Protein AF-A0A3L7RT38-F1 (afdb_monomer_lite)

Radius of gyration: 34.76 Å; chains: 1; bounding box: 78×67×134 Å

Structure (mmCIF, N/CA/C/O backbone):
data_AF-A0A3L7RT38-F1
#
_entry.id   AF-A0A3L7RT38-F1
#
loop_
_atom_site.group_PDB
_atom_site.id
_atom_site.type_symbol
_atom_site.label_atom_id
_atom_site.label_alt_id
_atom_site.label_comp_id
_atom_site.label_asym_id
_atom_site.label_entity_id
_atom_site.label_seq_id
_atom_site.pdbx_PDB_ins_code
_atom_site.Cartn_x
_atom_site.Cartn_y
_atom_site.Cartn_z
_atom_site.occupancy
_atom_site.B_iso_or_equiv
_atom_site.auth_seq_id
_atom_site.auth_comp_id
_atom_site.auth_asym_id
_atom_site.auth_atom_id
_atom_site.pdbx_PDB_model_num
ATOM 1 N N . MET A 1 1 ? 42.941 -42.736 -39.785 1.00 50.19 1 MET A N 1
ATOM 2 C CA . MET A 1 1 ? 42.988 -41.348 -40.299 1.00 50.19 1 MET A CA 1
ATOM 3 C C . MET A 1 1 ? 42.266 -40.453 -39.310 1.00 50.19 1 MET A C 1
ATOM 5 O O . MET A 1 1 ? 41.049 -40.394 -39.274 1.00 50.19 1 MET A O 1
ATOM 9 N N . THR A 1 2 ? 43.038 -39.907 -38.385 1.00 49.75 2 THR A N 1
ATOM 10 C CA . THR A 1 2 ? 42.626 -39.553 -37.023 1.00 49.75 2 THR A CA 1
ATOM 11 C C . THR A 1 2 ? 42.787 -38.055 -36.812 1.00 49.75 2 THR A C 1
ATOM 13 O O . THR A 1 2 ? 43.921 -37.602 -36.863 1.00 49.75 2 THR A O 1
ATOM 16 N N . MET A 1 3 ? 41.683 -37.319 -36.604 1.00 60.31 3 MET A N 1
ATOM 17 C CA . MET A 1 3 ? 41.513 -35.988 -35.961 1.00 60.31 3 MET A CA 1
ATOM 18 C C . MET A 1 3 ? 42.586 -34.869 -36.107 1.00 60.31 3 MET A C 1
ATOM 20 O O . MET A 1 3 ? 42.470 -33.829 -35.460 1.00 60.31 3 MET A O 1
ATOM 24 N N . ALA A 1 4 ? 43.609 -35.009 -36.950 1.00 70.12 4 ALA A N 1
ATOM 25 C CA . ALA A 1 4 ? 44.720 -34.065 -37.068 1.00 70.12 4 ALA A CA 1
ATOM 26 C C . ALA A 1 4 ? 44.260 -32.734 -37.670 1.00 70.12 4 ALA A C 1
ATOM 28 O O . ALA A 1 4 ? 44.678 -31.674 -37.215 1.00 70.12 4 ALA A O 1
ATOM 29 N N . TRP A 1 5 ? 43.318 -32.791 -38.615 1.00 73.50 5 TRP A N 1
ATOM 30 C CA . TRP A 1 5 ? 42.678 -31.602 -39.168 1.00 73.50 5 TRP A CA 1
ATOM 31 C C . TRP A 1 5 ? 41.844 -30.864 -38.110 1.00 73.50 5 TRP A C 1
ATOM 33 O O . TRP A 1 5 ? 41.886 -29.642 -38.061 1.00 73.50 5 TRP A O 1
ATOM 43 N N . LEU A 1 6 ? 41.172 -31.584 -37.200 1.00 59.62 6 LEU A N 1
ATOM 44 C CA . LEU A 1 6 ? 40.388 -30.983 -36.116 1.00 59.62 6 LEU A CA 1
ATOM 45 C C . LEU A 1 6 ? 41.299 -30.255 -35.112 1.00 59.62 6 LEU A C 1
ATOM 47 O O . LEU A 1 6 ? 40.995 -29.146 -34.687 1.00 59.62 6 LEU A O 1
ATOM 51 N N . ARG A 1 7 ? 42.460 -30.841 -34.780 1.00 68.75 7 ARG A N 1
ATOM 52 C CA . ARG A 1 7 ? 43.489 -30.191 -33.949 1.00 68.75 7 ARG A CA 1
ATOM 53 C C . ARG A 1 7 ? 44.109 -28.973 -34.625 1.00 68.75 7 ARG A C 1
ATOM 55 O O . ARG A 1 7 ? 44.376 -28.000 -33.929 1.00 68.75 7 ARG A O 1
ATOM 62 N N . TRP A 1 8 ? 44.323 -29.008 -35.939 1.00 73.69 8 TRP A N 1
ATOM 63 C CA . TRP A 1 8 ? 44.842 -27.869 -36.706 1.00 73.69 8 TRP A CA 1
ATOM 64 C C . TRP A 1 8 ? 43.813 -26.731 -36.815 1.00 73.69 8 TRP A C 1
ATOM 66 O O . TRP A 1 8 ? 44.155 -25.558 -36.731 1.00 73.69 8 TRP A O 1
ATOM 76 N N . LEU A 1 9 ? 42.527 -27.081 -36.897 1.00 59.34 9 LEU A N 1
ATOM 77 C CA . LEU A 1 9 ? 41.429 -26.116 -36.907 1.00 59.34 9 LEU A CA 1
ATOM 78 C C . LEU A 1 9 ? 41.182 -25.496 -35.517 1.00 59.34 9 LEU A C 1
ATOM 80 O O . LEU A 1 9 ? 40.817 -24.329 -35.425 1.00 59.34 9 LEU A O 1
ATOM 84 N N . LEU A 1 10 ? 41.423 -26.250 -34.434 1.00 58.97 10 LEU A N 1
ATOM 85 C CA . LEU A 1 10 ? 41.241 -25.805 -33.042 1.00 58.97 10 LEU A CA 1
ATOM 86 C C . LEU A 1 10 ? 42.490 -25.168 -32.404 1.00 58.97 10 LEU A C 1
ATOM 88 O O . LEU A 1 10 ? 42.374 -24.491 -31.384 1.00 58.97 10 LEU A O 1
ATOM 92 N N . THR A 1 11 ? 43.684 -25.341 -32.977 1.00 72.38 11 THR A N 1
ATOM 93 C CA . THR A 1 11 ? 44.939 -24.775 -32.439 1.00 72.38 11 THR A CA 1
ATOM 94 C C . THR A 1 11 ? 44.956 -23.250 -32.315 1.00 72.38 11 THR A C 1
ATOM 96 O O . THR A 1 11 ? 45.439 -22.783 -31.282 1.00 72.38 11 THR A O 1
ATOM 99 N N . PRO A 1 12 ? 44.392 -22.451 -33.244 1.00 64.62 12 PRO A N 1
ATOM 100 C CA . PRO A 1 12 ? 44.281 -21.005 -33.030 1.00 64.62 12 PRO A CA 1
ATOM 101 C C . PRO A 1 12 ? 43.309 -20.623 -31.896 1.00 64.62 12 PRO A C 1
ATOM 103 O O . PRO A 1 12 ? 43.391 -19.511 -31.380 1.00 64.62 12 PRO A O 1
ATOM 106 N N . PHE A 1 13 ? 42.431 -21.536 -31.456 1.00 53.94 13 PHE A N 1
ATOM 107 C CA . PHE A 1 13 ? 41.459 -21.306 -30.377 1.00 53.94 13 PHE A CA 1
ATOM 108 C C . PHE A 1 13 ? 41.935 -21.784 -28.991 1.00 53.94 13 PHE A C 1
ATOM 110 O O . PHE A 1 13 ? 41.366 -21.391 -27.977 1.00 53.94 13 PHE A O 1
ATOM 117 N N . LEU A 1 14 ? 42.996 -22.594 -28.900 1.00 60.25 14 LEU A N 1
ATOM 118 C CA . LEU A 1 14 ? 43.570 -23.033 -27.619 1.00 60.25 14 LEU A CA 1
ATOM 119 C C . LEU A 1 14 ? 44.174 -21.906 -26.745 1.00 60.25 14 LEU A C 1
ATOM 121 O O . LEU A 1 14 ? 43.947 -21.941 -25.534 1.00 60.25 14 LEU A O 1
ATOM 125 N N . PRO A 1 15 ? 44.874 -20.874 -27.270 1.00 59.53 15 PRO A N 1
ATOM 126 C CA . PRO A 1 15 ? 45.343 -19.755 -26.437 1.00 59.53 15 PRO A CA 1
ATOM 127 C C . PRO A 1 15 ? 44.199 -18.874 -25.903 1.00 59.53 15 PRO A C 1
ATOM 129 O O . PRO A 1 15 ? 44.379 -18.138 -24.938 1.00 59.53 15 PRO A O 1
ATOM 132 N N . LEU A 1 16 ? 43.006 -19.001 -26.484 1.00 52.41 16 LEU A N 1
ATOM 133 C CA . LEU A 1 16 ? 41.776 -18.300 -26.113 1.00 52.41 16 LEU A CA 1
ATOM 134 C C . LEU A 1 16 ? 41.158 -18.835 -24.804 1.00 52.41 16 LEU A C 1
ATOM 136 O O . LEU A 1 16 ? 40.399 -18.128 -24.150 1.00 52.41 16 LEU A O 1
ATOM 140 N N . ILE A 1 17 ? 41.521 -20.056 -24.388 1.00 56.50 17 ILE A N 1
ATOM 141 C CA . ILE A 1 17 ? 41.105 -20.661 -23.108 1.00 56.50 17 ILE A CA 1
ATOM 142 C C . ILE A 1 17 ? 41.957 -20.128 -21.940 1.00 56.50 17 ILE A C 1
ATOM 144 O O . ILE A 1 17 ? 41.489 -20.065 -20.806 1.00 56.50 17 ILE A O 1
ATOM 148 N N . ASN A 1 18 ? 43.170 -19.641 -22.223 1.00 49.44 18 ASN A N 1
ATOM 149 C CA . ASN A 1 18 ? 44.057 -18.992 -21.256 1.00 49.44 18 ASN A CA 1
ATOM 150 C C . ASN A 1 18 ? 43.969 -17.465 -21.381 1.00 49.44 18 ASN A C 1
ATOM 152 O O . ASN A 1 18 ? 44.965 -16.784 -21.632 1.00 49.44 18 ASN A O 1
ATOM 156 N N . LEU A 1 19 ? 42.761 -16.917 -21.232 1.00 55.81 19 LEU A N 1
ATOM 157 C CA . LEU A 1 19 ? 42.567 -15.468 -21.219 1.00 55.81 19 LEU A CA 1
ATOM 158 C C . LEU A 1 19 ? 43.392 -14.830 -20.081 1.00 55.81 19 LEU A C 1
ATOM 160 O O . LEU A 1 19 ? 43.370 -15.327 -18.950 1.00 55.81 19 LEU A O 1
ATOM 164 N N . PRO A 1 20 ? 44.126 -13.732 -20.351 1.00 61.25 20 PRO A N 1
ATOM 165 C CA . PRO A 1 20 ? 44.944 -13.058 -19.351 1.00 61.25 20 PRO A CA 1
ATOM 166 C C . PRO A 1 20 ? 44.089 -12.647 -18.145 1.00 61.25 20 PRO A C 1
ATOM 168 O O . PRO A 1 20 ? 42.925 -12.272 -18.293 1.00 61.25 20 PRO A O 1
ATOM 171 N N . ARG A 1 21 ? 44.670 -12.696 -16.936 1.00 60.81 21 ARG A N 1
ATOM 172 C CA . ARG A 1 21 ? 43.991 -12.400 -15.651 1.00 60.81 21 ARG A CA 1
ATOM 173 C C . ARG A 1 21 ? 43.231 -11.063 -15.637 1.00 60.81 21 ARG A C 1
ATOM 175 O O . ARG A 1 21 ? 42.306 -10.900 -14.851 1.00 60.81 21 ARG A O 1
ATOM 182 N N . THR A 1 22 ? 43.564 -10.140 -16.534 1.00 58.75 22 THR A N 1
ATOM 183 C CA . THR A 1 22 ? 42.854 -8.877 -16.770 1.00 58.75 22 THR A CA 1
ATOM 184 C C . THR A 1 22 ? 41.398 -9.047 -17.225 1.00 58.75 22 THR A C 1
ATOM 186 O O . THR A 1 22 ? 40.576 -8.188 -16.925 1.00 58.75 22 THR A O 1
ATOM 189 N N . VAL A 1 23 ? 41.027 -10.157 -17.874 1.00 56.91 23 VAL A N 1
ATOM 190 C CA . VAL A 1 23 ? 39.638 -10.429 -18.314 1.00 56.91 23 VAL A CA 1
ATOM 191 C C . VAL A 1 23 ? 38.791 -11.043 -17.185 1.00 56.91 23 VAL A C 1
ATOM 193 O O . VAL A 1 23 ? 37.561 -11.028 -17.233 1.00 56.91 23 VAL A O 1
ATOM 196 N N . VAL A 1 24 ? 39.416 -11.537 -16.110 1.00 63.59 24 VAL A N 1
ATOM 197 C CA . VAL A 1 24 ? 38.702 -12.169 -14.985 1.00 63.59 24 VAL A CA 1
ATOM 198 C C . VAL A 1 24 ? 37.825 -11.160 -14.230 1.00 63.59 24 VAL A C 1
ATOM 200 O O . VAL A 1 24 ? 36.763 -11.545 -13.742 1.00 63.59 24 VAL A O 1
ATOM 203 N N . GLY A 1 25 ? 38.206 -9.877 -14.225 1.00 66.56 25 GLY A N 1
ATOM 204 C CA . GLY A 1 25 ? 37.444 -8.783 -13.610 1.00 66.56 25 GLY A CA 1
ATOM 205 C C . GLY A 1 25 ? 36.324 -8.183 -14.472 1.00 66.56 25 GLY A C 1
ATOM 206 O O . GLY A 1 25 ? 35.624 -7.291 -14.000 1.00 66.56 25 GLY A O 1
ATOM 207 N N . LEU A 1 26 ? 36.136 -8.630 -15.720 1.00 77.00 26 LEU A N 1
ATOM 208 C CA . LEU A 1 26 ? 35.038 -8.141 -16.562 1.00 77.00 26 LEU A CA 1
ATOM 209 C C . LEU A 1 26 ? 33.694 -8.737 -16.121 1.00 77.00 26 LEU A C 1
ATOM 211 O O . LEU A 1 26 ? 33.614 -9.905 -15.727 1.00 77.00 26 LEU A O 1
ATOM 215 N N . SER A 1 27 ? 32.624 -7.946 -16.244 1.00 77.62 27 SER A N 1
ATOM 216 C CA . SER A 1 27 ? 31.251 -8.427 -16.054 1.00 77.62 27 SER A CA 1
ATOM 217 C C . SER A 1 27 ? 30.937 -9.573 -17.024 1.00 77.62 27 SER A C 1
ATOM 219 O O . SER A 1 27 ? 31.547 -9.686 -18.090 1.00 77.62 27 SER A O 1
ATOM 221 N N . THR A 1 28 ? 29.969 -10.430 -16.692 1.00 79.88 28 THR A N 1
ATOM 222 C CA . THR A 1 28 ? 29.567 -11.557 -17.555 1.00 79.88 28 THR A CA 1
ATOM 223 C C . THR A 1 28 ? 29.163 -11.082 -18.959 1.00 79.88 28 THR A C 1
ATOM 225 O O . THR A 1 28 ? 29.579 -11.680 -19.948 1.00 79.88 28 THR A O 1
ATOM 228 N N . ALA A 1 29 ? 28.464 -9.944 -19.063 1.00 80.69 29 ALA A N 1
ATOM 229 C CA . ALA A 1 29 ? 28.150 -9.304 -20.343 1.00 80.69 29 ALA A CA 1
ATOM 230 C C . ALA A 1 29 ? 29.412 -8.816 -21.080 1.00 80.69 29 ALA A C 1
ATOM 232 O O . ALA A 1 29 ? 29.537 -9.003 -22.290 1.00 80.69 29 ALA A O 1
ATOM 233 N N . GLY A 1 30 ? 30.385 -8.257 -20.351 1.00 82.88 30 GLY A N 1
ATOM 234 C CA . GLY A 1 30 ? 31.682 -7.857 -20.901 1.00 82.88 30 GLY A CA 1
ATOM 235 C C . GLY A 1 30 ? 32.471 -9.034 -21.478 1.00 82.88 30 GLY A C 1
ATOM 236 O O . GLY A 1 30 ? 33.064 -8.907 -22.547 1.00 82.88 30 GLY A O 1
ATOM 237 N N . LYS A 1 31 ? 32.421 -10.204 -20.829 1.00 83.88 31 LYS A N 1
ATOM 238 C CA . LYS A 1 31 ? 33.053 -11.437 -21.330 1.00 83.88 31 LYS A CA 1
ATOM 239 C C . LYS A 1 31 ? 32.421 -11.906 -22.643 1.00 83.88 31 LYS A C 1
ATOM 241 O O . LYS A 1 31 ? 33.151 -12.232 -23.575 1.00 83.88 31 LYS A O 1
ATOM 246 N N . ILE A 1 32 ? 31.088 -11.889 -22.741 1.00 83.19 32 ILE A N 1
ATOM 247 C CA . ILE A 1 32 ? 30.369 -12.252 -23.976 1.00 83.19 32 ILE A CA 1
ATOM 248 C C . ILE A 1 32 ? 30.721 -11.282 -25.108 1.00 83.19 32 ILE A C 1
ATOM 250 O O . ILE A 1 32 ? 31.062 -11.717 -26.207 1.00 83.19 32 ILE A O 1
ATOM 254 N N . ALA A 1 33 ? 30.703 -9.977 -24.837 1.00 85.94 33 ALA A N 1
ATOM 255 C CA . ALA A 1 33 ? 31.048 -8.961 -25.826 1.00 85.94 33 ALA A CA 1
ATOM 256 C C . ALA A 1 33 ? 32.497 -9.086 -26.319 1.00 85.94 33 ALA A C 1
ATOM 258 O O . ALA A 1 33 ? 32.743 -9.023 -27.521 1.00 85.94 33 ALA A O 1
ATOM 259 N N . ALA A 1 34 ? 33.450 -9.322 -25.411 1.00 84.44 34 ALA A N 1
ATOM 260 C CA . ALA A 1 34 ? 34.852 -9.541 -25.761 1.00 84.44 34 ALA A CA 1
ATOM 261 C C . ALA A 1 34 ? 35.043 -10.801 -26.621 1.00 84.44 34 ALA A C 1
ATOM 263 O O . ALA A 1 34 ? 35.814 -10.776 -27.579 1.00 84.44 34 ALA A O 1
ATOM 264 N N . LEU A 1 35 ? 34.311 -11.880 -26.324 1.00 84.69 35 LEU A N 1
ATOM 265 C CA . LEU A 1 35 ? 34.344 -13.110 -27.117 1.00 84.69 35 LEU A CA 1
ATOM 266 C C . LEU A 1 35 ? 33.796 -12.867 -28.529 1.00 84.69 35 LEU A C 1
ATOM 268 O O . LEU A 1 35 ? 34.421 -13.283 -29.503 1.00 84.69 35 LEU A O 1
ATOM 272 N N . VAL A 1 36 ? 32.689 -12.126 -28.659 1.00 85.19 36 VAL A N 1
ATOM 273 C CA . VAL A 1 36 ? 32.141 -11.740 -29.970 1.00 85.19 36 VAL A CA 1
ATOM 274 C C . VAL A 1 36 ? 33.097 -10.830 -30.741 1.00 85.19 36 VAL A C 1
ATOM 276 O O . VAL A 1 36 ? 33.321 -11.072 -31.926 1.00 85.19 36 VAL A O 1
ATOM 279 N N . ALA A 1 37 ? 33.712 -9.837 -30.093 1.00 84.56 37 ALA A N 1
ATOM 280 C CA . ALA A 1 37 ? 34.708 -8.969 -30.725 1.00 84.56 37 ALA A CA 1
ATOM 281 C C . ALA A 1 37 ? 35.904 -9.769 -31.255 1.00 84.56 37 ALA A C 1
ATOM 283 O O . ALA A 1 37 ? 36.341 -9.582 -32.390 1.00 84.56 37 ALA A O 1
ATOM 284 N N . LEU A 1 38 ? 36.411 -10.700 -30.446 1.00 84.25 38 LEU A N 1
ATOM 285 C CA . LEU A 1 38 ? 37.535 -11.552 -30.812 1.00 84.25 38 LEU A CA 1
ATOM 286 C C . LEU A 1 38 ? 37.175 -12.508 -31.954 1.00 84.25 38 LEU A C 1
ATOM 288 O O . LEU A 1 38 ? 37.961 -12.676 -32.884 1.00 84.25 38 LEU A O 1
ATOM 292 N N . PHE A 1 39 ? 35.970 -13.078 -31.933 1.00 81.00 39 PHE A N 1
ATOM 293 C CA . PHE A 1 39 ? 35.454 -13.898 -33.026 1.00 81.00 39 PHE A CA 1
ATOM 294 C C . PHE A 1 39 ? 35.334 -13.102 -34.334 1.00 81.00 39 PHE A C 1
ATOM 296 O O . PHE A 1 39 ? 35.754 -13.578 -35.391 1.00 81.00 39 PHE A O 1
ATOM 303 N N . GLN A 1 40 ? 34.820 -11.870 -34.276 1.00 85.31 40 GLN A N 1
ATOM 304 C CA . GLN A 1 40 ? 34.736 -10.985 -35.438 1.00 85.31 40 GLN A CA 1
ATOM 305 C C . GLN A 1 40 ? 36.121 -10.633 -35.988 1.00 85.31 40 GLN A C 1
ATOM 307 O O . GLN A 1 40 ? 36.342 -10.754 -37.192 1.00 85.31 40 GLN A O 1
ATOM 312 N N . LEU A 1 41 ? 37.072 -10.270 -35.122 1.00 84.81 41 LEU A N 1
ATOM 313 C CA . LEU A 1 41 ? 38.461 -10.003 -35.508 1.00 84.81 41 LEU A CA 1
ATOM 314 C C . LEU A 1 41 ? 39.114 -11.213 -36.179 1.00 84.81 41 LEU A C 1
ATOM 316 O O . LEU A 1 41 ? 39.735 -11.067 -37.230 1.00 84.81 41 LEU A O 1
ATOM 320 N N . LEU A 1 42 ? 38.941 -12.407 -35.608 1.00 80.31 42 LEU A N 1
ATOM 321 C CA . LEU A 1 42 ? 39.500 -13.642 -36.155 1.00 80.31 42 LEU A CA 1
ATOM 322 C C . LEU A 1 42 ? 38.874 -13.992 -37.511 1.00 80.31 42 LEU A C 1
ATOM 324 O O . LEU A 1 42 ? 39.586 -14.398 -38.425 1.00 80.31 42 LEU A O 1
ATOM 328 N N . THR A 1 43 ? 37.571 -13.759 -37.674 1.00 80.62 43 THR A N 1
ATOM 329 C CA . THR A 1 43 ? 36.867 -13.949 -38.952 1.00 80.62 43 THR A CA 1
ATOM 330 C C . THR A 1 43 ? 37.391 -12.995 -40.026 1.00 80.62 43 THR A C 1
ATOM 332 O O . THR A 1 43 ? 37.663 -13.418 -41.149 1.00 80.62 43 THR A O 1
ATOM 335 N N . VAL A 1 44 ? 37.591 -11.717 -39.684 1.00 86.12 44 VAL A N 1
ATOM 336 C CA . VAL A 1 44 ? 38.164 -10.718 -40.599 1.00 86.12 44 VAL A CA 1
ATOM 337 C C . VAL A 1 44 ? 39.609 -11.070 -40.960 1.00 86.12 44 VAL A C 1
ATOM 339 O O . VAL A 1 44 ? 39.966 -11.043 -42.136 1.00 86.12 44 VAL A O 1
ATOM 342 N N . ALA A 1 45 ? 40.432 -11.458 -39.983 1.00 82.25 45 ALA A N 1
ATOM 343 C CA . ALA A 1 45 ? 41.817 -11.862 -40.214 1.00 82.25 45 ALA A CA 1
ATOM 344 C C . ALA A 1 45 ? 41.916 -13.112 -41.102 1.00 82.25 45 ALA A C 1
ATOM 346 O O . ALA A 1 45 ? 42.732 -13.144 -42.022 1.00 82.25 45 ALA A O 1
ATOM 347 N N . LEU A 1 46 ? 41.058 -14.113 -40.876 1.00 82.50 46 LEU A N 1
ATOM 348 C CA . LEU A 1 46 ? 40.988 -15.315 -41.705 1.00 82.50 46 LEU A CA 1
ATOM 349 C C . LEU A 1 46 ? 40.569 -14.975 -43.139 1.00 82.50 46 LEU A C 1
ATOM 351 O O . LEU A 1 46 ? 41.202 -15.446 -44.081 1.00 82.50 46 LEU A O 1
ATOM 355 N N . ALA A 1 47 ? 39.553 -14.124 -43.313 1.00 82.25 47 ALA A N 1
ATOM 356 C CA . ALA A 1 47 ? 39.118 -13.672 -44.632 1.00 82.25 47 ALA A CA 1
ATOM 357 C C . ALA A 1 47 ? 40.250 -12.954 -45.387 1.00 82.25 47 ALA A C 1
ATOM 359 O O . ALA A 1 47 ? 40.487 -13.243 -46.558 1.00 82.25 47 ALA A O 1
ATOM 360 N N . ILE A 1 48 ? 40.999 -12.078 -44.708 1.00 83.44 48 ILE A N 1
ATOM 361 C CA . ILE A 1 48 ? 42.184 -11.423 -45.279 1.00 83.44 48 ILE A CA 1
ATOM 362 C C . ILE A 1 48 ? 43.261 -12.461 -45.629 1.00 83.44 48 ILE A C 1
ATOM 364 O O . ILE A 1 48 ? 43.810 -12.416 -46.726 1.00 83.44 48 ILE A O 1
ATOM 368 N N . GLY A 1 49 ? 43.539 -13.422 -44.743 1.00 81.88 49 GLY A N 1
ATOM 369 C CA . GLY A 1 49 ? 44.532 -14.476 -44.971 1.00 81.88 49 GLY A CA 1
ATOM 370 C C . GLY A 1 49 ? 44.217 -15.344 -46.191 1.00 81.88 49 GLY A C 1
ATOM 371 O O . GLY A 1 49 ? 45.098 -15.581 -47.015 1.00 81.88 49 GLY A O 1
ATOM 372 N N . VAL A 1 50 ? 42.955 -15.753 -46.357 1.00 81.19 50 VAL A N 1
ATOM 373 C CA . VAL A 1 50 ? 42.491 -16.504 -47.536 1.00 81.19 50 VAL A CA 1
ATOM 374 C C . VAL A 1 50 ? 42.680 -15.688 -48.815 1.00 81.19 50 VAL A C 1
ATOM 376 O O . VAL A 1 50 ? 43.187 -16.218 -49.801 1.00 81.19 50 VAL A O 1
ATOM 379 N N . LEU A 1 51 ? 42.341 -14.394 -48.798 1.00 80.88 51 LEU A N 1
ATOM 380 C CA . LEU A 1 51 ? 42.525 -13.511 -49.956 1.00 80.88 51 LEU A CA 1
ATOM 381 C C . LEU A 1 51 ? 44.004 -13.324 -50.327 1.00 80.88 51 LEU A C 1
ATOM 383 O O . LEU A 1 51 ? 44.340 -13.283 -51.510 1.00 80.88 51 LEU A O 1
ATOM 387 N N . VAL A 1 52 ? 44.889 -13.231 -49.330 1.00 83.56 52 VAL A N 1
ATOM 388 C CA . VAL A 1 52 ? 46.338 -13.101 -49.544 1.00 83.56 52 VAL A CA 1
ATOM 389 C C . VAL A 1 52 ? 46.930 -14.392 -50.111 1.00 83.56 52 VAL A C 1
ATOM 391 O O . VAL A 1 52 ? 47.677 -14.334 -51.085 1.00 83.56 52 VAL A O 1
ATOM 394 N N . ILE A 1 53 ? 46.576 -15.554 -49.550 1.00 89.56 53 ILE A N 1
ATOM 395 C CA . ILE A 1 53 ? 47.077 -16.862 -50.010 1.00 89.56 53 ILE A CA 1
ATOM 396 C C . ILE A 1 53 ? 46.546 -17.194 -51.410 1.00 89.56 53 ILE A C 1
ATOM 398 O O . ILE A 1 53 ? 47.292 -17.714 -52.236 1.00 89.56 53 ILE A O 1
ATOM 402 N N . GLY A 1 54 ? 45.289 -16.851 -51.703 1.00 87.12 54 GLY A N 1
ATOM 403 C CA . GLY A 1 54 ? 44.687 -17.024 -53.028 1.00 87.12 54 GLY A CA 1
ATOM 404 C C . GLY A 1 54 ? 45.249 -16.092 -54.109 1.00 87.12 54 GLY A C 1
ATOM 405 O O . GLY A 1 54 ? 44.905 -16.252 -55.273 1.00 87.12 54 GLY A O 1
ATOM 406 N N . ASN A 1 55 ? 46.112 -15.130 -53.751 1.00 91.31 55 ASN A N 1
ATOM 407 C CA . ASN A 1 55 ? 46.686 -14.120 -54.651 1.00 91.31 55 ASN A CA 1
ATOM 408 C C . ASN A 1 55 ? 45.628 -13.332 -55.460 1.00 91.31 55 ASN A C 1
ATOM 410 O O . ASN A 1 55 ? 45.892 -12.845 -56.560 1.00 91.31 55 ASN A O 1
ATOM 414 N N . GLU A 1 56 ? 44.438 -13.143 -54.886 1.00 86.38 56 GLU A N 1
ATOM 415 C CA . GLU A 1 56 ? 43.305 -12.440 -55.498 1.00 86.38 56 GLU A CA 1
ATOM 416 C C . GLU A 1 56 ? 43.470 -10.914 -55.385 1.00 86.38 56 GLU A C 1
ATOM 418 O O . GLU A 1 56 ? 42.688 -10.204 -54.742 1.00 86.38 56 GLU A O 1
ATOM 423 N N . ARG A 1 57 ? 44.538 -10.379 -55.993 1.00 85.12 57 ARG A N 1
ATOM 424 C CA . ARG A 1 57 ? 44.928 -8.959 -55.879 1.00 85.12 57 ARG A CA 1
ATOM 425 C C . ARG A 1 57 ? 43.808 -8.000 -56.286 1.00 85.12 57 ARG A C 1
ATOM 427 O O . ARG A 1 57 ? 43.652 -6.952 -55.662 1.00 85.12 57 ARG A O 1
ATOM 434 N N . HIS A 1 58 ? 42.993 -8.379 -57.271 1.00 84.38 58 HIS A N 1
ATOM 435 C CA . HIS A 1 58 ? 41.855 -7.581 -57.731 1.00 84.38 58 HIS A CA 1
ATOM 436 C C . HIS A 1 58 ? 40.776 -7.415 -56.650 1.00 84.38 58 HIS A C 1
ATOM 438 O O . HIS A 1 58 ? 40.217 -6.328 -56.492 1.00 84.38 58 HIS A O 1
ATOM 444 N N . VAL A 1 59 ? 40.526 -8.452 -55.844 1.00 82.12 59 VAL A N 1
ATOM 445 C CA . VAL A 1 59 ? 39.555 -8.395 -54.742 1.00 82.12 59 VAL A CA 1
ATOM 446 C C . VAL A 1 59 ? 40.082 -7.511 -53.614 1.00 82.12 59 VAL A C 1
ATOM 448 O O . VAL A 1 59 ? 39.345 -6.669 -53.100 1.00 82.12 59 VAL A O 1
ATOM 451 N N . ILE A 1 60 ? 41.365 -7.639 -53.266 1.00 82.44 60 ILE A N 1
ATOM 452 C CA . ILE A 1 60 ? 42.003 -6.820 -52.223 1.00 82.44 60 ILE A CA 1
ATOM 453 C C . ILE A 1 60 ? 41.919 -5.331 -52.585 1.00 82.44 60 ILE A C 1
ATOM 455 O O . ILE A 1 60 ? 41.497 -4.513 -51.764 1.00 82.44 60 ILE A O 1
ATOM 459 N N . GLN A 1 61 ? 42.234 -4.987 -53.835 1.00 87.00 61 GLN A N 1
ATOM 460 C CA . GLN A 1 61 ? 42.192 -3.609 -54.324 1.00 87.00 61 GLN A CA 1
ATOM 461 C C . GLN A 1 61 ? 40.762 -3.042 -54.315 1.00 87.00 61 GLN A C 1
ATOM 463 O O . GLN A 1 61 ? 40.550 -1.895 -53.925 1.00 87.00 61 GLN A O 1
ATOM 468 N N . ALA A 1 62 ? 39.757 -3.867 -54.632 1.00 85.44 62 ALA A N 1
ATOM 469 C CA . ALA A 1 62 ? 38.349 -3.479 -54.568 1.00 85.44 62 ALA A CA 1
ATOM 470 C C . ALA A 1 62 ? 37.832 -3.248 -53.132 1.00 85.44 62 ALA A C 1
ATOM 472 O O . ALA A 1 62 ? 36.857 -2.510 -52.939 1.00 85.44 62 ALA A O 1
ATOM 473 N N . TRP A 1 63 ? 38.433 -3.883 -52.119 1.00 83.00 63 TRP A N 1
ATOM 474 C CA . TRP A 1 63 ? 38.061 -3.724 -50.705 1.00 83.00 63 TRP A CA 1
ATOM 475 C C . TRP A 1 63 ? 38.764 -2.557 -50.004 1.00 83.00 63 TRP A C 1
ATOM 477 O O . TRP A 1 63 ? 38.252 -2.069 -49.000 1.00 83.00 63 TRP A O 1
ATOM 487 N N . TRP A 1 64 ? 39.864 -2.051 -50.563 1.00 87.12 64 TRP A N 1
ATOM 488 C CA . TRP A 1 64 ? 40.649 -0.938 -50.013 1.00 87.12 64 TRP A CA 1
ATOM 489 C C . TRP A 1 64 ? 40.039 0.456 -50.204 1.00 87.12 64 TRP A C 1
ATOM 491 O O . TRP A 1 64 ? 40.652 1.463 -49.849 1.00 87.12 64 TRP A O 1
ATOM 501 N N . HIS A 1 65 ? 38.813 0.553 -50.717 1.00 89.94 65 HIS A N 1
ATOM 502 C CA . HIS A 1 65 ? 38.115 1.830 -50.716 1.00 89.94 65 HIS A CA 1
ATOM 503 C C . HIS A 1 65 ? 37.854 2.314 -49.277 1.00 89.94 65 HIS A C 1
ATOM 505 O O . HIS A 1 65 ? 37.351 1.543 -48.452 1.00 89.94 65 HIS A O 1
ATOM 511 N N . PRO A 1 66 ? 38.095 3.606 -48.981 1.00 82.25 66 PRO A N 1
ATOM 512 C CA . PRO A 1 66 ? 38.023 4.144 -47.622 1.00 82.25 66 PRO A CA 1
ATOM 513 C C . PRO A 1 66 ? 36.645 3.944 -46.980 1.00 82.25 66 PRO A C 1
ATOM 515 O O . PRO A 1 66 ? 36.556 3.671 -45.787 1.00 82.25 66 PRO A O 1
ATOM 518 N N . TYR A 1 67 ? 35.567 3.979 -47.771 1.00 85.56 67 TYR A N 1
ATOM 519 C CA . TYR A 1 67 ? 34.213 3.750 -47.263 1.00 85.56 67 TYR A CA 1
ATOM 520 C C . TYR A 1 67 ? 33.966 2.299 -46.810 1.00 85.56 67 TYR A C 1
ATOM 522 O O . TYR A 1 67 ? 33.231 2.083 -45.851 1.00 85.56 67 TYR A O 1
ATOM 530 N N . LYS A 1 68 ? 34.576 1.293 -47.458 1.00 85.25 68 LYS A N 1
ATOM 531 C CA . LYS A 1 68 ? 34.429 -0.121 -47.064 1.00 85.25 68 LYS A CA 1
ATOM 532 C C . LYS A 1 68 ? 35.231 -0.425 -45.809 1.00 85.25 68 LYS A C 1
ATOM 534 O O . LYS A 1 68 ? 34.738 -1.133 -44.937 1.00 85.25 68 LYS A O 1
ATOM 539 N N . LEU A 1 69 ? 36.431 0.145 -45.706 1.00 86.12 69 LEU A N 1
ATOM 540 C CA . LEU A 1 69 ? 37.247 0.075 -44.494 1.00 86.12 69 LEU A CA 1
ATOM 541 C C . LEU A 1 69 ? 36.528 0.737 -43.314 1.00 86.12 69 LEU A C 1
ATOM 543 O O . LEU A 1 69 ? 36.459 0.147 -42.238 1.00 86.12 69 LEU A O 1
ATOM 547 N N . ALA A 1 70 ? 35.913 1.904 -43.534 1.00 83.44 70 ALA A N 1
ATOM 548 C CA . ALA A 1 70 ? 35.092 2.568 -42.526 1.00 83.44 70 ALA A CA 1
ATOM 549 C C . ALA A 1 70 ? 33.879 1.717 -42.113 1.00 83.44 70 ALA A C 1
ATOM 551 O O . ALA A 1 70 ? 33.626 1.562 -40.922 1.00 83.44 70 ALA A O 1
ATOM 552 N N . LEU A 1 71 ? 33.163 1.113 -43.071 1.00 85.31 71 LEU A N 1
ATOM 553 C CA . LEU A 1 71 ? 32.024 0.231 -42.791 1.00 85.31 71 LEU A CA 1
ATOM 554 C C . LEU A 1 71 ? 32.439 -1.021 -42.003 1.00 85.31 71 LEU A C 1
ATOM 556 O O . LEU A 1 71 ? 31.759 -1.405 -41.054 1.00 85.31 71 LEU A O 1
ATOM 560 N N . LEU A 1 72 ? 33.557 -1.646 -42.376 1.00 87.06 72 LEU A N 1
ATOM 561 C CA . LEU A 1 72 ? 34.095 -2.814 -41.684 1.00 87.06 72 LEU A CA 1
ATOM 562 C C . LEU A 1 72 ? 34.512 -2.461 -40.251 1.00 87.06 72 LEU A C 1
ATOM 564 O O . LEU A 1 72 ? 34.158 -3.182 -39.321 1.00 87.06 72 LEU A O 1
ATOM 568 N N . GLY A 1 73 ? 35.205 -1.333 -40.068 1.00 85.44 73 GLY A N 1
ATOM 569 C CA . GLY A 1 73 ? 35.562 -0.818 -38.747 1.00 85.44 73 GLY A CA 1
ATOM 570 C C . GLY A 1 73 ? 34.329 -0.515 -37.896 1.00 85.44 73 GLY A C 1
ATOM 571 O O . GLY A 1 73 ? 34.267 -0.921 -36.738 1.00 85.44 73 GLY A O 1
ATOM 572 N N . ALA A 1 74 ? 33.306 0.113 -38.485 1.00 85.94 74 ALA A N 1
ATOM 573 C CA . ALA A 1 74 ? 32.042 0.378 -37.809 1.00 85.94 74 ALA A CA 1
ATOM 574 C C . ALA A 1 74 ? 31.348 -0.920 -37.374 1.00 85.94 74 ALA A C 1
ATOM 576 O O . ALA A 1 74 ? 30.925 -1.013 -36.229 1.00 85.94 74 ALA A O 1
ATOM 577 N N . LEU A 1 75 ? 31.274 -1.942 -38.234 1.00 87.19 75 LEU A N 1
ATOM 578 C CA . LEU A 1 75 ? 30.668 -3.235 -37.895 1.00 87.19 75 LEU A CA 1
ATOM 579 C C . LEU A 1 75 ? 31.420 -3.946 -36.760 1.00 87.19 75 LEU A C 1
ATOM 581 O O . LEU A 1 75 ? 30.794 -4.503 -35.857 1.00 87.19 75 LEU A O 1
ATOM 585 N N . LEU A 1 76 ? 32.753 -3.896 -36.795 1.00 86.56 76 LEU A N 1
ATOM 586 C CA . LEU A 1 76 ? 33.626 -4.538 -35.814 1.00 86.56 76 LEU A CA 1
ATOM 587 C C . LEU A 1 76 ? 33.564 -3.863 -34.432 1.00 86.56 76 LEU A C 1
ATOM 589 O O . LEU A 1 76 ? 33.815 -4.507 -33.419 1.00 86.56 76 LEU A O 1
ATOM 593 N N . ILE A 1 77 ? 33.201 -2.578 -34.380 1.00 86.06 77 ILE A N 1
ATOM 594 C CA . ILE A 1 77 ? 32.993 -1.834 -33.129 1.00 86.06 77 ILE A CA 1
ATOM 595 C C . ILE A 1 77 ? 31.534 -1.937 -32.662 1.00 86.06 77 ILE A C 1
ATOM 597 O O . ILE A 1 77 ? 31.272 -2.217 -31.493 1.00 86.06 77 ILE A O 1
ATOM 601 N N . LEU A 1 78 ? 30.568 -1.729 -33.559 1.00 85.75 78 LEU A N 1
ATOM 602 C CA . LEU A 1 78 ? 29.143 -1.696 -33.220 1.00 85.75 78 LEU A CA 1
ATOM 603 C C . LEU A 1 78 ? 28.603 -3.071 -32.838 1.00 85.75 78 LEU A C 1
ATOM 605 O O . LEU A 1 78 ? 27.776 -3.153 -31.936 1.00 85.75 78 LEU A O 1
ATOM 609 N N . GLY A 1 79 ? 29.066 -4.147 -33.480 1.00 88.19 79 GLY A N 1
ATOM 610 C CA . GLY A 1 79 ? 28.613 -5.506 -33.182 1.00 88.19 79 GLY A CA 1
ATOM 611 C C . GLY A 1 79 ? 28.825 -5.891 -31.712 1.00 88.19 79 GLY A C 1
ATOM 612 O O . GLY A 1 79 ? 27.851 -6.211 -31.030 1.00 88.19 79 GLY A O 1
ATOM 613 N N . PRO A 1 80 ? 30.054 -5.806 -31.175 1.00 85.69 80 PRO A N 1
ATOM 614 C CA . PRO A 1 80 ? 30.331 -6.133 -29.782 1.00 85.69 80 PRO A CA 1
ATOM 615 C C . PRO A 1 80 ? 29.679 -5.165 -28.802 1.00 85.69 80 PRO A C 1
ATOM 617 O O . PRO A 1 80 ? 29.250 -5.599 -27.740 1.00 85.69 80 PRO A O 1
ATOM 620 N N . VAL A 1 81 ? 29.550 -3.879 -29.150 1.00 82.50 81 VAL A N 1
ATOM 621 C CA . VAL A 1 81 ? 28.813 -2.903 -28.329 1.00 82.50 81 VAL A CA 1
ATOM 622 C C . VAL A 1 81 ? 27.330 -3.267 -28.256 1.00 82.50 81 VAL A C 1
ATOM 624 O O . VAL A 1 81 ? 26.749 -3.245 -27.174 1.00 82.50 81 VAL A O 1
ATOM 627 N N . PHE A 1 82 ? 26.714 -3.653 -29.373 1.00 88.31 82 PHE A N 1
ATOM 628 C CA . PHE A 1 82 ? 25.318 -4.076 -29.401 1.00 88.31 82 PHE A CA 1
ATOM 629 C C . PHE A 1 82 ? 25.116 -5.383 -28.637 1.00 88.31 82 PHE A C 1
ATOM 631 O O . PHE A 1 82 ? 24.202 -5.475 -27.825 1.00 88.31 82 PHE A O 1
ATOM 638 N N . VAL A 1 83 ? 26.000 -6.369 -28.824 1.00 87.25 83 VAL A N 1
ATOM 639 C CA . VAL A 1 83 ? 25.967 -7.615 -28.047 1.00 87.25 83 VAL A CA 1
ATOM 640 C C . VAL A 1 83 ? 26.210 -7.344 -26.570 1.00 87.25 83 VAL A C 1
ATOM 642 O O . VAL A 1 83 ? 25.535 -7.945 -25.749 1.00 87.25 83 VAL A O 1
ATOM 645 N N . TYR A 1 84 ? 27.115 -6.433 -26.212 1.00 85.75 84 TYR A N 1
ATOM 646 C CA . TYR A 1 84 ? 27.307 -6.017 -24.827 1.00 85.75 84 TYR A CA 1
ATOM 647 C C . TYR A 1 84 ? 26.017 -5.447 -24.252 1.00 85.75 84 TYR A C 1
ATOM 649 O O . TYR A 1 84 ? 25.609 -5.882 -23.188 1.00 85.75 84 TYR A O 1
ATOM 657 N N . GLN A 1 85 ? 25.358 -4.520 -24.951 1.00 83.62 85 GLN A N 1
ATOM 658 C CA . GLN A 1 85 ? 24.109 -3.918 -24.484 1.00 83.62 85 GLN A CA 1
ATOM 659 C C . GLN A 1 85 ? 22.976 -4.944 -24.410 1.00 83.62 85 GLN A C 1
ATOM 661 O O . GLN A 1 85 ? 22.270 -4.995 -23.413 1.00 83.62 85 GLN A O 1
ATOM 666 N N . ALA A 1 86 ? 22.833 -5.807 -25.415 1.00 82.50 86 ALA A N 1
ATOM 667 C CA . ALA A 1 86 ? 21.832 -6.866 -25.425 1.00 82.50 86 ALA A CA 1
ATOM 668 C C . ALA A 1 86 ? 22.091 -7.879 -24.306 1.00 82.50 86 ALA A C 1
ATOM 670 O O . ALA A 1 86 ? 21.201 -8.154 -23.515 1.00 82.50 86 ALA A O 1
ATOM 671 N N . ALA A 1 87 ? 23.320 -8.384 -24.184 1.00 80.69 87 ALA A N 1
ATOM 672 C CA . ALA A 1 87 ? 23.719 -9.304 -23.127 1.00 80.69 87 ALA A CA 1
ATOM 673 C C . ALA A 1 87 ? 23.643 -8.648 -21.753 1.00 80.69 87 ALA A C 1
ATOM 675 O O . ALA A 1 87 ? 23.319 -9.329 -20.796 1.00 80.69 87 ALA A O 1
ATOM 676 N N . ARG A 1 88 ? 23.906 -7.346 -21.639 1.00 81.31 88 ARG A N 1
ATOM 677 C CA . ARG A 1 88 ? 23.710 -6.578 -20.413 1.00 81.31 88 ARG A CA 1
ATOM 678 C C . ARG A 1 88 ? 22.230 -6.521 -20.060 1.00 81.31 88 ARG A C 1
ATOM 680 O O . ARG A 1 88 ? 21.900 -6.939 -18.970 1.00 81.31 88 ARG A O 1
ATOM 687 N N . LEU A 1 89 ? 21.347 -6.151 -20.984 1.00 78.81 89 LEU A N 1
ATOM 688 C CA . LEU A 1 89 ? 19.893 -6.178 -20.772 1.00 78.81 89 LEU A CA 1
ATOM 689 C C . LEU A 1 89 ? 19.362 -7.587 -20.449 1.00 78.81 89 LEU A C 1
ATOM 691 O O . LEU A 1 89 ? 18.364 -7.727 -19.752 1.00 78.81 89 LEU A O 1
ATOM 695 N N . TRP A 1 90 ? 20.022 -8.635 -20.949 1.00 77.50 90 TRP A N 1
ATOM 696 C CA . TRP A 1 90 ? 19.616 -10.029 -20.750 1.00 77.50 90 TRP A CA 1
ATOM 697 C C . TRP A 1 90 ? 20.189 -10.664 -19.470 1.00 77.50 90 TRP A C 1
ATOM 699 O O . TRP A 1 90 ? 19.520 -11.470 -18.827 1.00 77.50 90 TRP A O 1
ATOM 709 N N . LEU A 1 91 ? 21.432 -10.323 -19.102 1.00 67.75 91 LEU A N 1
ATOM 710 C CA . LEU A 1 91 ? 22.154 -10.829 -17.924 1.00 67.75 91 LEU A CA 1
ATOM 711 C C . LEU A 1 91 ? 21.976 -9.952 -16.691 1.00 67.75 91 LEU A C 1
ATOM 713 O O . LEU A 1 91 ? 22.034 -10.478 -15.585 1.00 67.75 91 LEU A O 1
ATOM 717 N N . GLU A 1 92 ? 21.668 -8.665 -16.852 1.00 60.25 92 GLU A N 1
ATOM 718 C CA . GLU A 1 92 ? 20.969 -7.868 -15.838 1.00 60.25 92 GLU A CA 1
ATOM 719 C C . GLU A 1 92 ? 19.507 -8.333 -15.743 1.00 60.25 92 GLU A C 1
ATOM 721 O O . GLU A 1 92 ? 18.603 -7.523 -15.573 1.00 60.25 92 GLU A O 1
ATOM 726 N N . ARG A 1 93 ? 19.264 -9.653 -15.811 1.00 53.06 93 ARG A N 1
ATOM 727 C CA . ARG A 1 93 ? 18.109 -10.285 -15.184 1.00 53.06 93 ARG A CA 1
ATOM 728 C C . ARG A 1 93 ? 18.221 -9.879 -13.722 1.00 53.06 93 ARG A C 1
ATOM 730 O O . ARG A 1 93 ? 19.026 -10.444 -12.987 1.00 53.06 93 ARG A O 1
ATOM 737 N N . GLU A 1 94 ? 17.558 -8.770 -13.413 1.00 53.84 94 GLU A N 1
ATOM 738 C CA . GLU A 1 94 ? 17.860 -7.861 -12.318 1.00 53.84 94 GLU A CA 1
ATOM 739 C C . GLU A 1 94 ? 18.164 -8.673 -11.063 1.00 53.84 94 GLU A C 1
ATOM 741 O O . GLU A 1 94 ? 17.256 -9.256 -10.465 1.00 53.84 94 GLU A O 1
ATOM 746 N N . THR A 1 95 ? 19.429 -8.716 -10.626 1.00 61.44 95 THR A N 1
ATOM 747 C CA . THR A 1 95 ? 19.677 -8.913 -9.199 1.00 61.44 95 THR A CA 1
ATOM 748 C C . THR A 1 95 ? 19.112 -7.663 -8.561 1.00 61.44 95 THR A C 1
ATOM 750 O O . THR A 1 95 ? 19.804 -6.652 -8.422 1.00 61.44 95 THR A O 1
ATOM 753 N N . SER A 1 96 ? 17.800 -7.689 -8.337 1.00 78.75 96 SER A N 1
ATOM 754 C CA . SER A 1 96 ? 17.078 -6.588 -7.750 1.00 78.75 96 SER A CA 1
ATOM 755 C C . SER A 1 96 ? 17.825 -6.191 -6.497 1.00 78.75 96 SER A C 1
ATOM 757 O O . SER A 1 96 ? 18.249 -7.048 -5.719 1.00 78.75 96 SER A O 1
ATOM 759 N N . ARG A 1 97 ? 17.982 -4.884 -6.298 1.00 89.25 97 ARG A N 1
ATOM 760 C CA . ARG A 1 97 ? 18.521 -4.341 -5.052 1.00 89.25 97 ARG A CA 1
ATOM 761 C C . ARG A 1 97 ? 17.767 -4.883 -3.828 1.00 89.25 97 ARG A C 1
ATOM 763 O O . ARG A 1 97 ? 18.341 -4.943 -2.748 1.00 89.25 97 ARG A O 1
ATOM 770 N N . TRP A 1 98 ? 16.515 -5.297 -4.027 1.00 94.88 98 TRP A N 1
ATOM 771 C CA . TRP A 1 98 ? 15.609 -5.856 -3.033 1.00 94.88 98 TRP A CA 1
ATOM 772 C C . TRP A 1 98 ? 15.185 -7.274 -3.447 1.00 94.88 98 TRP A C 1
ATOM 774 O O . TRP A 1 98 ? 14.056 -7.481 -3.908 1.00 94.88 98 TRP A O 1
ATOM 784 N N . PRO A 1 99 ? 16.094 -8.264 -3.343 1.00 93.12 99 PRO A N 1
ATOM 785 C CA . PRO A 1 99 ? 15.814 -9.628 -3.783 1.00 93.12 99 PRO A CA 1
ATOM 786 C C . PRO A 1 99 ? 14.707 -10.279 -2.947 1.00 93.12 99 PRO A C 1
ATOM 788 O O . PRO A 1 99 ? 13.975 -11.118 -3.456 1.00 93.12 99 PRO A O 1
ATOM 791 N N . ASP A 1 100 ? 14.554 -9.860 -1.692 1.00 95.50 100 ASP A N 1
ATOM 792 C CA . ASP A 1 100 ? 13.493 -10.286 -0.785 1.00 95.50 100 ASP A CA 1
ATOM 793 C C . ASP A 1 100 ? 12.106 -9.820 -1.257 1.00 95.50 100 ASP A C 1
ATOM 795 O O . ASP A 1 100 ? 11.170 -10.617 -1.295 1.00 95.50 100 ASP A O 1
ATOM 799 N N . ILE A 1 101 ? 11.986 -8.559 -1.690 1.00 96.56 101 ILE A N 1
ATOM 800 C CA . ILE A 1 101 ? 10.745 -8.012 -2.258 1.00 96.56 101 ILE A CA 1
ATOM 801 C C . ILE A 1 101 ? 10.432 -8.685 -3.593 1.00 96.56 101 ILE A C 1
ATOM 803 O O . ILE A 1 101 ? 9.298 -9.097 -3.819 1.00 96.56 101 ILE A O 1
ATOM 807 N N . LEU A 1 102 ? 11.429 -8.824 -4.472 1.00 95.50 102 LEU A N 1
ATOM 808 C CA . LEU A 1 102 ? 11.233 -9.448 -5.781 1.00 95.50 102 LEU A CA 1
ATOM 809 C C . LEU A 1 102 ? 10.838 -10.926 -5.650 1.00 95.50 102 LEU A C 1
ATOM 811 O O . LEU A 1 102 ? 9.947 -11.385 -6.360 1.00 95.50 102 LEU A O 1
ATOM 815 N N . ALA A 1 103 ? 11.475 -11.672 -4.744 1.00 95.19 103 ALA A N 1
ATOM 816 C CA . ALA A 1 103 ? 11.120 -13.063 -4.480 1.00 95.19 103 ALA A CA 1
ATOM 817 C C . ALA A 1 103 ? 9.688 -13.181 -3.944 1.00 95.19 103 ALA A C 1
ATOM 819 O O . ALA A 1 103 ? 8.932 -14.020 -4.433 1.00 95.19 103 ALA A O 1
ATOM 820 N N . ALA A 1 104 ? 9.301 -12.312 -3.002 1.00 96.88 104 ALA A N 1
ATOM 821 C CA . ALA A 1 104 ? 7.942 -12.286 -2.474 1.00 96.88 104 ALA A CA 1
ATOM 822 C C . ALA A 1 104 ? 6.909 -11.936 -3.551 1.00 96.88 104 ALA A C 1
ATOM 824 O O . ALA A 1 104 ? 5.914 -12.638 -3.704 1.00 96.88 104 ALA A O 1
ATOM 825 N N . TRP A 1 105 ? 7.188 -10.918 -4.363 1.00 97.62 105 TRP A N 1
ATOM 826 C CA . TRP A 1 105 ? 6.341 -10.534 -5.487 1.00 97.62 105 TRP A CA 1
ATOM 827 C C . TRP A 1 105 ? 6.161 -11.674 -6.493 1.00 97.62 105 TRP A C 1
ATOM 829 O O . TRP A 1 105 ? 5.038 -12.010 -6.854 1.00 97.62 105 TRP A O 1
ATOM 839 N N . ASN A 1 106 ? 7.250 -12.325 -6.910 1.00 96.38 106 ASN A N 1
ATOM 840 C CA . ASN A 1 106 ? 7.185 -13.429 -7.868 1.00 96.38 106 ASN A CA 1
ATOM 841 C C . ASN A 1 106 ? 6.407 -14.632 -7.314 1.00 96.38 106 ASN A C 1
ATOM 843 O O . ASN A 1 106 ? 5.648 -15.254 -8.055 1.00 96.38 106 ASN A O 1
ATOM 847 N N . ALA A 1 107 ? 6.573 -14.953 -6.027 1.00 97.44 107 ALA A N 1
ATOM 848 C CA . ALA A 1 107 ? 5.813 -16.014 -5.370 1.00 97.44 107 ALA A CA 1
ATOM 849 C C . ALA A 1 107 ? 4.313 -15.681 -5.310 1.00 97.44 107 ALA A C 1
ATOM 851 O O . ALA A 1 107 ? 3.480 -16.526 -5.634 1.00 97.44 107 ALA A O 1
ATOM 852 N N . ALA A 1 108 ? 3.971 -14.433 -4.983 1.00 97.88 108 ALA A N 1
ATOM 853 C CA . ALA A 1 108 ? 2.597 -13.951 -4.999 1.00 97.88 108 ALA A CA 1
ATOM 854 C C . ALA A 1 108 ? 1.966 -14.002 -6.398 1.00 97.88 108 ALA A C 1
ATOM 856 O O . ALA A 1 108 ? 0.849 -14.494 -6.545 1.00 97.88 108 ALA A O 1
ATOM 857 N N . MET A 1 109 ? 2.677 -13.541 -7.433 1.00 98.06 109 MET A N 1
ATOM 858 C CA . MET A 1 109 ? 2.183 -13.584 -8.815 1.00 98.06 109 MET A CA 1
ATOM 859 C C . MET A 1 109 ? 2.013 -15.023 -9.314 1.00 98.06 109 MET A C 1
ATOM 861 O O . MET A 1 109 ? 1.063 -15.314 -10.038 1.00 98.06 109 MET A O 1
ATOM 865 N N . LEU A 1 110 ? 2.904 -15.941 -8.922 1.00 97.50 110 LEU A N 1
ATOM 866 C CA . LEU A 1 110 ? 2.762 -17.363 -9.233 1.00 97.50 110 LEU A CA 1
ATOM 867 C C . LEU A 1 110 ? 1.477 -17.937 -8.619 1.00 97.50 110 LEU A C 1
ATOM 869 O O . LEU A 1 110 ? 0.744 -18.641 -9.310 1.00 97.50 110 LEU A O 1
ATOM 873 N N . GLU A 1 111 ? 1.188 -17.603 -7.360 1.00 98.00 111 GLU A N 1
ATOM 874 C CA . GLU A 1 111 ? -0.015 -18.077 -6.671 1.00 98.00 111 GLU A CA 1
ATOM 875 C C . GLU A 1 111 ? -1.297 -17.461 -7.252 1.00 98.00 111 GLU A C 1
ATOM 877 O O . GLU A 1 111 ? -2.255 -18.185 -7.514 1.00 98.00 111 GLU A O 1
ATOM 882 N N . LEU A 1 112 ? -1.311 -16.156 -7.552 1.00 98.00 112 LEU A N 1
ATOM 883 C CA . LEU A 1 112 ? -2.437 -15.517 -8.249 1.00 98.00 112 LEU A CA 1
ATOM 884 C C . LEU A 1 112 ? -2.725 -16.198 -9.595 1.00 98.00 112 LEU A C 1
ATOM 886 O O . LEU A 1 112 ? -3.870 -16.550 -9.880 1.00 98.00 112 LEU A O 1
ATOM 890 N N . ASN A 1 113 ? -1.684 -16.466 -10.389 1.00 97.19 113 ASN A N 1
ATOM 891 C CA . ASN A 1 113 ? -1.817 -17.163 -11.669 1.00 97.19 113 ASN A CA 1
ATOM 892 C C . ASN A 1 113 ? -2.316 -18.606 -11.500 1.00 97.19 113 ASN A C 1
ATOM 894 O O . ASN A 1 113 ? -3.123 -19.072 -12.306 1.00 97.19 113 ASN A O 1
ATOM 898 N N . HIS A 1 114 ? -1.875 -19.309 -10.454 1.00 97.69 114 HIS A N 1
ATOM 899 C CA . HIS A 1 114 ? -2.358 -20.651 -10.130 1.00 97.69 114 HIS A CA 1
ATOM 900 C C . HIS A 1 114 ? -3.864 -20.651 -9.817 1.00 97.69 114 HIS A C 1
ATOM 902 O O . HIS A 1 114 ? -4.593 -21.510 -10.316 1.00 97.69 114 HIS A O 1
ATOM 908 N N . GLN A 1 115 ? -4.348 -19.628 -9.105 1.00 98.00 115 GLN A N 1
ATOM 909 C CA . GLN A 1 115 ? -5.776 -19.400 -8.847 1.00 98.00 115 GLN A CA 1
ATOM 910 C C . GLN A 1 115 ? -6.525 -18.742 -10.022 1.00 98.00 115 GLN A C 1
ATOM 912 O O . GLN A 1 115 ? -7.710 -18.440 -9.898 1.00 98.00 115 GLN A O 1
ATOM 917 N N . ARG A 1 116 ? -5.865 -18.541 -11.174 1.00 97.75 116 ARG A N 1
ATOM 918 C CA . ARG A 1 116 ? -6.411 -17.883 -12.378 1.00 97.75 116 ARG A CA 1
ATOM 919 C C . ARG A 1 116 ? -6.905 -16.452 -12.139 1.00 97.75 116 ARG A C 1
ATOM 921 O O . ARG A 1 116 ? -7.811 -15.992 -12.828 1.00 97.75 116 ARG A O 1
ATOM 928 N N . ILE A 1 117 ? -6.299 -15.745 -11.191 1.00 97.75 117 ILE A N 1
ATOM 929 C CA . ILE A 1 117 ? -6.553 -14.326 -10.946 1.00 97.75 117 ILE A CA 1
ATOM 930 C C . ILE A 1 117 ? -5.482 -13.536 -11.690 1.00 97.75 117 ILE A C 1
ATOM 932 O O . ILE A 1 117 ? -4.329 -13.472 -11.263 1.00 97.75 117 ILE A O 1
ATOM 936 N N . ALA A 1 118 ? -5.852 -12.932 -12.815 1.00 96.56 118 ALA A N 1
ATOM 937 C CA . ALA A 1 118 ? -4.972 -12.004 -13.505 1.00 96.56 118 ALA A CA 1
ATOM 938 C C . ALA A 1 118 ? -5.016 -10.647 -12.793 1.00 96.56 118 ALA A C 1
ATOM 940 O O . ALA A 1 118 ? -6.069 -10.021 -12.690 1.00 96.56 118 ALA A O 1
ATOM 941 N N . ILE A 1 119 ? -3.861 -10.158 -12.330 1.00 96.69 119 ILE A N 1
ATOM 942 C CA . ILE A 1 119 ? -3.758 -8.858 -11.645 1.00 96.69 119 ILE A CA 1
ATOM 943 C C . ILE A 1 119 ? -4.218 -7.684 -12.526 1.00 96.69 119 ILE A C 1
ATOM 945 O O . ILE A 1 119 ? -4.504 -6.610 -12.012 1.00 96.69 119 ILE A O 1
ATOM 949 N N . THR A 1 120 ? -4.292 -7.861 -13.846 1.00 96.38 120 THR A N 1
ATOM 950 C CA . THR A 1 120 ? -4.812 -6.876 -14.805 1.00 96.38 120 THR A CA 1
ATOM 951 C C . THR A 1 120 ? -6.332 -6.758 -14.790 1.00 96.38 120 THR A C 1
ATOM 953 O O . THR A 1 120 ? -6.854 -5.703 -15.138 1.00 96.38 120 THR A O 1
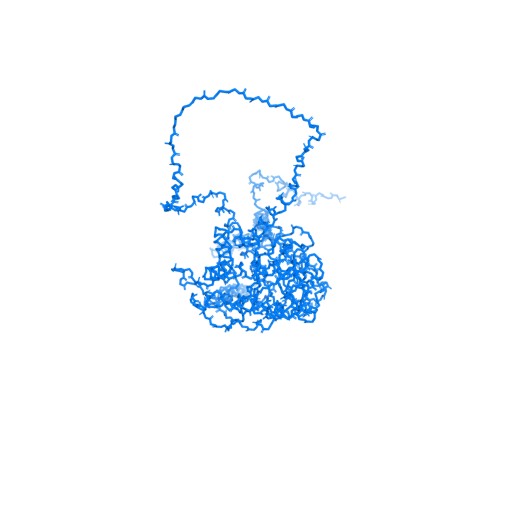ATOM 956 N N . ASP A 1 121 ? -7.031 -7.809 -14.365 1.00 96.69 121 ASP A N 1
ATOM 957 C CA . ASP A 1 121 ? -8.481 -7.939 -14.547 1.00 96.69 121 ASP A CA 1
ATOM 958 C C . ASP A 1 121 ? -9.261 -7.524 -13.293 1.00 96.69 121 ASP A C 1
ATOM 960 O O . ASP A 1 121 ? -10.472 -7.327 -13.343 1.00 96.69 121 ASP A O 1
ATOM 964 N N . VAL A 1 122 ? -8.557 -7.347 -12.173 1.00 97.31 122 VAL A N 1
ATOM 965 C CA . VAL A 1 122 ? -9.120 -6.995 -10.866 1.00 97.31 122 VAL A CA 1
ATOM 966 C C . VAL A 1 122 ? -8.500 -5.701 -10.333 1.00 97.31 122 VAL A C 1
ATOM 968 O O . VAL A 1 122 ? -7.364 -5.366 -10.688 1.00 97.31 122 VAL A O 1
ATOM 971 N N . PRO A 1 123 ? -9.209 -4.928 -9.497 1.00 97.81 123 PRO A N 1
ATOM 972 C CA . PRO A 1 123 ? -8.637 -3.766 -8.837 1.00 97.81 123 PRO A CA 1
ATOM 973 C C . PRO A 1 123 ? -7.512 -4.152 -7.872 1.00 97.81 123 PRO A C 1
ATOM 975 O O . PRO A 1 123 ? -7.589 -5.162 -7.169 1.00 97.81 123 PRO A O 1
ATOM 978 N N . VAL A 1 124 ? -6.474 -3.313 -7.821 1.00 98.19 124 VAL A N 1
ATOM 979 C CA . VAL A 1 124 ? -5.309 -3.509 -6.945 1.00 98.19 124 VAL A CA 1
ATOM 980 C C . VAL A 1 124 ? -5.287 -2.452 -5.851 1.00 98.19 124 VAL A C 1
ATOM 982 O O . VAL A 1 124 ? -5.260 -1.255 -6.134 1.00 98.19 124 VAL A O 1
ATOM 985 N N . PHE A 1 125 ? -5.236 -2.880 -4.597 1.00 98.44 125 PHE A N 1
ATOM 986 C CA . PHE A 1 125 ? -5.175 -2.011 -3.429 1.00 98.44 125 PHE A CA 1
ATOM 987 C C . PHE A 1 125 ? -3.844 -2.168 -2.702 1.00 98.44 125 PHE A C 1
ATOM 989 O O . PHE A 1 125 ? -3.335 -3.277 -2.555 1.00 98.44 125 PHE A O 1
ATOM 996 N N . ILE A 1 126 ? -3.287 -1.064 -2.211 1.00 98.38 126 ILE A N 1
ATOM 997 C CA . ILE A 1 126 ? -2.095 -1.089 -1.354 1.00 98.38 126 ILE A CA 1
ATOM 998 C C . ILE A 1 126 ? -2.519 -1.002 0.104 1.00 98.38 126 ILE A C 1
ATOM 1000 O O . ILE A 1 126 ? -3.368 -0.186 0.450 1.00 98.38 126 ILE A O 1
ATOM 1004 N N . VAL A 1 127 ? -1.908 -1.804 0.969 1.00 98.44 127 VAL A N 1
ATOM 1005 C CA . VAL A 1 127 ? -2.159 -1.763 2.412 1.00 98.44 127 VAL A CA 1
ATOM 1006 C C . VAL A 1 127 ? -0.879 -1.324 3.115 1.00 98.44 127 VAL A C 1
ATOM 1008 O O . VAL A 1 127 ? 0.187 -1.916 2.934 1.00 98.44 127 VAL A O 1
ATOM 1011 N N . LEU A 1 128 ? -0.983 -0.244 3.884 1.00 98.31 128 LEU A N 1
ATOM 1012 C CA . LEU A 1 128 ? 0.100 0.347 4.669 1.00 98.31 128 LEU A CA 1
ATOM 1013 C C . LEU A 1 128 ? -0.181 0.161 6.157 1.00 98.31 128 LEU A C 1
ATOM 1015 O O . LEU A 1 128 ? -1.337 0.227 6.565 1.00 98.31 128 LEU A O 1
ATOM 1019 N N . GLY A 1 129 ? 0.868 0.023 6.968 1.00 97.00 129 GLY A N 1
ATOM 1020 C CA . GLY A 1 129 ? 0.751 0.039 8.429 1.00 97.00 129 GLY A CA 1
ATOM 1021 C C . GLY A 1 129 ? 0.443 -1.306 9.084 1.00 97.00 129 GLY A C 1
ATOM 1022 O O . GLY A 1 129 ? 0.264 -1.343 10.296 1.00 97.00 129 GLY A O 1
ATOM 1023 N N . GLY A 1 130 ? 0.424 -2.409 8.331 1.00 95.44 130 GLY A N 1
ATOM 1024 C CA . GLY A 1 130 ? 0.356 -3.748 8.923 1.00 95.44 130 GLY A CA 1
ATOM 1025 C C . GLY A 1 130 ? 1.610 -4.044 9.752 1.00 95.44 130 GLY A C 1
ATOM 1026 O O . GLY A 1 130 ? 2.729 -3.863 9.266 1.00 95.44 130 GLY A O 1
ATOM 1027 N N . SER A 1 131 ? 1.443 -4.484 11.003 1.00 94.00 131 SER A N 1
ATOM 1028 C CA . SER A 1 131 ? 2.562 -4.799 11.906 1.00 94.00 131 SER A CA 1
ATOM 1029 C C . SER A 1 131 ? 3.068 -6.238 11.754 1.00 94.00 131 SER A C 1
ATOM 1031 O O . SER A 1 131 ? 4.247 -6.508 11.995 1.00 94.00 131 SER A O 1
ATOM 1033 N N . SER A 1 132 ? 2.197 -7.170 11.344 1.00 93.69 132 SER A N 1
ATOM 1034 C CA . SER A 1 132 ? 2.511 -8.600 11.230 1.00 93.69 132 SER A CA 1
ATOM 1035 C C . SER A 1 132 ? 1.591 -9.346 10.256 1.00 93.69 132 SER A C 1
ATOM 1037 O O . SER A 1 132 ? 0.467 -8.922 10.004 1.00 93.69 132 SER A O 1
ATOM 1039 N N . ASP A 1 133 ? 2.048 -10.506 9.773 1.00 93.56 133 ASP A N 1
ATOM 1040 C CA . ASP A 1 133 ? 1.248 -11.439 8.956 1.00 93.56 133 ASP A CA 1
ATOM 1041 C C . ASP A 1 133 ? -0.038 -11.883 9.688 1.00 93.56 133 ASP A C 1
ATOM 1043 O O . ASP A 1 133 ? -1.116 -11.935 9.108 1.00 93.56 133 ASP A O 1
ATOM 1047 N N . GLU A 1 134 ? 0.028 -12.108 11.004 1.00 93.56 134 GLU A N 1
ATOM 1048 C CA . GLU A 1 134 ? -1.142 -12.502 11.805 1.00 93.56 134 GLU A CA 1
ATOM 1049 C C . GLU A 1 134 ? -2.175 -11.382 11.976 1.00 93.56 134 GLU A C 1
ATOM 1051 O O . GLU A 1 134 ? -3.375 -11.638 12.063 1.00 93.56 134 GLU A O 1
ATOM 1056 N N . GLU A 1 135 ? -1.745 -10.124 12.044 1.00 94.50 135 GLU A N 1
ATOM 1057 C CA . GLU A 1 135 ? -2.671 -8.989 11.995 1.00 94.50 135 GLU A CA 1
ATOM 1058 C C . GLU A 1 135 ? -3.337 -8.886 10.620 1.00 94.50 135 GLU A C 1
ATOM 1060 O O . GLU A 1 135 ? -4.555 -8.753 10.544 1.00 94.50 135 GLU A O 1
ATOM 1065 N N . GLU A 1 136 ? -2.569 -9.021 9.539 1.00 95.50 136 GLU A N 1
ATOM 1066 C CA . GLU A 1 136 ? -3.098 -8.982 8.173 1.00 95.50 136 GLU A CA 1
ATOM 1067 C C . GLU A 1 136 ? -4.098 -10.116 7.920 1.00 95.50 136 GLU A C 1
ATOM 1069 O O . GLU A 1 136 ? -5.193 -9.862 7.420 1.00 95.50 136 GLU A O 1
ATOM 1074 N N . LYS A 1 137 ? -3.788 -11.345 8.355 1.00 95.75 137 LYS A N 1
ATOM 1075 C CA . LYS A 1 137 ? -4.713 -12.492 8.328 1.00 95.75 137 LYS A CA 1
ATOM 1076 C C . LYS A 1 137 ? -6.044 -12.176 8.984 1.00 95.75 137 LYS A C 1
ATOM 1078 O O . LYS A 1 137 ? -7.086 -12.521 8.435 1.00 95.75 137 LYS A O 1
ATOM 1083 N N . ARG A 1 138 ? -6.015 -11.534 10.150 1.00 95.12 138 ARG A N 1
ATOM 1084 C CA . ARG A 1 138 ? -7.224 -11.171 10.891 1.00 95.12 138 ARG A CA 1
ATOM 1085 C C . ARG A 1 138 ? -7.998 -10.040 10.210 1.00 95.12 138 ARG A C 1
ATOM 1087 O O . ARG A 1 138 ? -9.217 -10.117 10.152 1.00 95.12 138 ARG A O 1
ATOM 1094 N N . ILE A 1 139 ? -7.315 -9.052 9.626 1.00 95.88 139 ILE A N 1
ATOM 1095 C CA . ILE A 1 139 ? -7.961 -7.995 8.829 1.00 95.88 139 ILE A CA 1
ATOM 1096 C C . ILE A 1 139 ? -8.682 -8.598 7.619 1.00 95.88 139 ILE A C 1
ATOM 1098 O O . ILE A 1 139 ? -9.842 -8.288 7.362 1.00 95.88 139 ILE A O 1
ATOM 1102 N N . PHE A 1 140 ? -8.012 -9.479 6.880 1.00 96.75 140 PHE A N 1
ATOM 1103 C CA . PHE A 1 140 ? -8.561 -10.051 5.652 1.00 96.75 140 PHE A CA 1
ATOM 1104 C C . PHE A 1 140 ? -9.501 -11.238 5.877 1.00 96.75 140 PHE A C 1
ATOM 1106 O O . PHE A 1 140 ? -10.200 -11.632 4.945 1.00 96.75 140 PHE A O 1
ATOM 1113 N N . ALA A 1 141 ? -9.582 -11.777 7.097 1.00 94.25 141 ALA A N 1
ATOM 1114 C CA . ALA A 1 141 ? -10.593 -12.768 7.465 1.00 94.25 141 ALA A CA 1
ATOM 1115 C C . ALA A 1 141 ? -12.024 -12.206 7.384 1.00 94.25 141 ALA A C 1
ATOM 1117 O O . ALA A 1 141 ? -12.943 -12.961 7.076 1.00 94.25 141 ALA A O 1
ATOM 1118 N N . ASP A 1 142 ? -12.178 -10.898 7.610 1.00 90.56 142 ASP A N 1
ATOM 1119 C CA . ASP A 1 142 ? -13.435 -10.143 7.519 1.00 90.56 142 ASP A CA 1
ATOM 1120 C C . ASP A 1 142 ? -13.583 -9.407 6.170 1.00 90.56 142 ASP A C 1
ATOM 1122 O O . ASP A 1 142 ? -14.381 -8.478 6.035 1.00 90.56 142 ASP A O 1
ATOM 1126 N N . SER A 1 143 ? -12.801 -9.786 5.150 1.00 93.00 143 SER A N 1
ATOM 1127 C CA . SER A 1 143 ? -12.957 -9.205 3.815 1.00 93.00 143 SER A CA 1
ATOM 1128 C C . SER A 1 143 ? -14.345 -9.525 3.243 1.00 93.00 143 SER A C 1
ATOM 1130 O O . SER A 1 143 ? -14.775 -10.678 3.317 1.00 93.00 143 SER A O 1
ATOM 1132 N N . PRO A 1 144 ? -15.044 -8.544 2.636 1.00 89.69 144 PRO A N 1
ATOM 1133 C CA . PRO A 1 144 ? -16.326 -8.797 1.978 1.00 89.69 144 PRO A CA 1
ATOM 1134 C C . PRO A 1 144 ? -16.187 -9.697 0.740 1.00 89.69 144 PRO A C 1
ATOM 1136 O O . PRO A 1 144 ? -17.167 -10.307 0.319 1.00 89.69 144 PRO A O 1
ATOM 1139 N N . SER A 1 145 ? -14.985 -9.790 0.166 1.00 90.19 145 SER A N 1
ATOM 1140 C CA . SER A 1 145 ? -14.688 -10.622 -0.999 1.00 90.19 145 SER A CA 1
ATOM 1141 C C . SER A 1 145 ? -14.084 -11.962 -0.590 1.00 90.19 145 SER A C 1
ATOM 1143 O O . SER A 1 145 ? -13.275 -12.051 0.335 1.00 90.19 145 SER A O 1
ATOM 1145 N N . GLU A 1 146 ? -14.415 -13.018 -1.332 1.00 93.75 146 GLU A N 1
ATOM 1146 C CA . GLU A 1 146 ? -13.796 -14.328 -1.137 1.00 93.75 146 GLU A CA 1
ATOM 1147 C C . GLU A 1 146 ? -12.337 -14.312 -1.624 1.00 93.75 146 GLU A C 1
ATOM 1149 O O . GLU A 1 146 ? -12.040 -14.403 -2.817 1.00 93.75 146 GLU A O 1
ATOM 1154 N N . LEU A 1 147 ? -11.405 -14.189 -0.676 1.00 96.50 147 LEU A N 1
ATOM 1155 C CA . LEU A 1 147 ? -9.966 -14.228 -0.938 1.00 96.50 147 LEU A CA 1
ATOM 1156 C C . LEU A 1 147 ? -9.475 -15.680 -1.005 1.00 96.50 147 LEU A C 1
ATOM 1158 O O . LEU A 1 147 ? -9.393 -16.384 0.014 1.00 96.50 147 LEU A O 1
ATOM 1162 N N . THR A 1 148 ? -9.140 -16.121 -2.217 1.00 97.06 148 THR A N 1
ATOM 1163 C CA . THR A 1 148 ? -8.580 -17.448 -2.508 1.00 97.06 148 THR A CA 1
ATOM 1164 C C . THR A 1 148 ? -7.082 -17.491 -2.224 1.00 97.06 148 THR A C 1
ATOM 1166 O O . THR A 1 148 ? -6.599 -18.440 -1.608 1.00 97.06 148 THR A O 1
ATOM 1169 N N . VAL A 1 149 ? -6.349 -16.438 -2.593 1.00 96.50 149 VAL A N 1
ATOM 1170 C CA . VAL A 1 149 ? -4.938 -16.257 -2.240 1.00 96.50 149 VAL A CA 1
ATOM 1171 C C . VAL A 1 149 ? -4.856 -15.561 -0.890 1.00 96.50 149 VAL A C 1
ATOM 1173 O O . VAL A 1 149 ? -5.318 -14.429 -0.734 1.00 96.50 149 VAL A O 1
ATOM 1176 N N . ARG A 1 150 ? -4.257 -16.241 0.092 1.00 95.56 150 ARG A N 1
ATOM 1177 C CA . ARG A 1 150 ? -4.149 -15.772 1.478 1.00 95.56 150 ARG A CA 1
ATOM 1178 C C . ARG A 1 150 ? -2.685 -15.646 1.885 1.00 95.56 150 ARG A C 1
ATOM 1180 O O . ARG A 1 150 ? -2.006 -16.661 1.997 1.00 95.56 150 ARG A O 1
ATOM 1187 N N . ALA A 1 151 ? -2.230 -14.416 2.113 1.00 93.94 151 ALA A N 1
ATOM 1188 C CA . ALA A 1 151 ? -0.880 -14.088 2.578 1.00 93.94 151 ALA A CA 1
ATOM 1189 C C . ALA A 1 151 ? 0.256 -14.746 1.766 1.00 93.94 151 ALA A C 1
ATOM 1191 O O . ALA A 1 151 ? 1.115 -15.424 2.326 1.00 93.94 151 ALA A O 1
ATOM 1192 N N . SER A 1 152 ? 0.269 -14.594 0.438 1.00 94.94 152 SER A N 1
ATOM 1193 C CA . SER A 1 152 ? 1.372 -15.135 -0.374 1.00 94.94 152 SER A CA 1
ATOM 1194 C C . SER A 1 152 ? 2.500 -14.104 -0.537 1.00 94.94 152 SER A C 1
ATOM 1196 O O . SER A 1 152 ? 2.207 -12.967 -0.917 1.00 94.94 152 SER A O 1
ATOM 1198 N N . PRO A 1 153 ? 3.779 -14.461 -0.303 1.00 96.31 153 PRO A N 1
ATOM 1199 C CA . PRO A 1 153 ? 4.265 -15.722 0.269 1.00 96.31 153 PRO A CA 1
ATOM 1200 C C . PRO A 1 153 ? 4.069 -15.778 1.793 1.00 96.31 153 PRO A C 1
ATOM 1202 O O . PRO A 1 153 ? 4.117 -14.753 2.457 1.00 96.31 153 PRO A O 1
ATOM 1205 N N . ALA A 1 154 ? 3.944 -16.972 2.370 1.00 91.75 154 ALA A N 1
ATOM 1206 C CA . ALA A 1 154 ? 3.774 -17.102 3.817 1.00 91.75 154 ALA A CA 1
ATOM 1207 C C . ALA A 1 154 ? 5.017 -16.650 4.614 1.00 91.75 154 ALA A C 1
ATOM 1209 O O . ALA A 1 154 ? 6.161 -16.888 4.210 1.00 91.75 154 ALA A O 1
ATOM 1210 N N . GLY A 1 155 ? 4.789 -16.099 5.810 1.00 90.69 155 GLY A N 1
ATOM 1211 C CA . GLY A 1 155 ? 5.827 -15.830 6.800 1.00 90.69 155 GLY A CA 1
ATOM 1212 C C . GLY A 1 155 ? 6.342 -14.393 6.792 1.00 90.69 155 GLY A C 1
ATOM 1213 O O . GLY A 1 155 ? 5.594 -13.432 6.726 1.00 90.69 155 GLY A O 1
ATOM 1214 N N . ALA A 1 156 ? 7.649 -14.226 6.976 1.00 88.81 156 ALA A N 1
ATOM 1215 C CA . ALA A 1 156 ? 8.263 -12.932 7.260 1.00 88.81 156 ALA A CA 1
ATOM 1216 C C . ALA A 1 156 ? 8.768 -12.237 5.979 1.00 88.81 156 ALA A C 1
ATOM 1218 O O . ALA A 1 156 ? 9.967 -11.972 5.850 1.00 88.81 156 ALA A O 1
ATOM 1219 N N . ALA A 1 157 ? 7.876 -11.980 5.020 1.00 93.25 157 ALA A N 1
ATOM 1220 C CA . ALA A 1 157 ? 8.232 -11.439 3.709 1.00 93.25 157 ALA A CA 1
ATOM 1221 C C . ALA A 1 157 ? 8.245 -9.898 3.652 1.00 93.25 157 ALA A C 1
ATOM 1223 O O . ALA A 1 157 ? 7.785 -9.203 4.558 1.00 93.25 157 ALA A O 1
ATOM 1224 N N . GLY A 1 158 ? 8.823 -9.351 2.574 1.00 93.25 158 GLY A N 1
ATOM 1225 C CA . GLY A 1 158 ? 8.853 -7.905 2.317 1.00 93.25 158 GLY A CA 1
ATOM 1226 C C . GLY A 1 158 ? 7.465 -7.301 2.062 1.00 93.25 158 GLY A C 1
ATOM 1227 O O . GLY A 1 158 ? 7.229 -6.129 2.375 1.00 93.25 158 GLY A O 1
ATOM 1228 N N . LEU A 1 159 ? 6.573 -8.115 1.496 1.00 97.31 159 LEU A N 1
ATOM 1229 C CA . LEU A 1 159 ? 5.172 -7.832 1.208 1.00 97.31 159 LEU A CA 1
ATOM 1230 C C . LEU A 1 159 ? 4.370 -9.138 1.225 1.00 97.31 159 LEU A C 1
ATOM 1232 O O . LEU A 1 159 ? 4.949 -10.206 1.009 1.00 97.31 159 LEU A O 1
ATOM 1236 N N . HIS A 1 160 ? 3.057 -9.020 1.400 1.00 97.88 160 HIS A N 1
ATOM 1237 C CA . HIS A 1 160 ? 2.098 -10.116 1.270 1.00 97.88 160 HIS A CA 1
ATOM 1238 C C . HIS A 1 160 ? 1.002 -9.736 0.286 1.00 97.88 160 HIS A C 1
ATOM 1240 O O . HIS A 1 160 ? 0.560 -8.588 0.248 1.00 97.88 160 HIS A O 1
ATOM 1246 N N . VAL A 1 161 ? 0.543 -10.704 -0.496 1.00 98.00 161 VAL A N 1
ATOM 1247 C CA . VAL A 1 161 ? -0.564 -10.518 -1.428 1.00 98.00 161 VAL A CA 1
ATOM 1248 C C . VAL A 1 161 ? -1.756 -11.356 -0.998 1.00 98.00 161 VAL A C 1
ATOM 1250 O O . VAL A 1 161 ? -1.637 -12.545 -0.688 1.00 98.00 161 VAL A O 1
ATOM 1253 N N . TRP A 1 162 ? -2.906 -10.698 -1.013 1.00 98.19 162 TRP A N 1
ATOM 1254 C CA . TRP A 1 162 ? -4.227 -11.240 -0.748 1.00 98.19 162 TRP A CA 1
ATOM 1255 C C . TRP A 1 162 ? -5.059 -11.042 -2.004 1.00 98.19 162 TRP A C 1
ATOM 1257 O O . TRP A 1 162 ? -5.101 -9.934 -2.527 1.00 98.19 162 TRP A O 1
ATOM 1267 N N . GLY A 1 163 ? -5.692 -12.083 -2.527 1.00 97.62 163 GLY A N 1
ATOM 1268 C CA . GLY A 1 163 ? -6.356 -11.990 -3.826 1.00 97.62 163 GLY A CA 1
ATOM 1269 C C . GLY A 1 163 ? -7.600 -12.846 -3.911 1.00 97.62 163 GLY A C 1
ATOM 1270 O O . GLY A 1 163 ? -7.615 -13.974 -3.424 1.00 97.62 163 GLY A O 1
ATOM 1271 N N . GLY A 1 164 ? -8.628 -12.302 -4.549 1.00 97.25 164 GLY A N 1
ATOM 1272 C CA . GLY A 1 164 ? -9.853 -12.996 -4.922 1.00 97.25 164 GLY A CA 1
ATOM 1273 C C . GLY A 1 164 ? -10.294 -12.598 -6.328 1.00 97.25 164 GLY A C 1
ATOM 1274 O O . GLY A 1 164 ? -9.584 -11.883 -7.036 1.00 97.25 164 GLY A O 1
ATOM 1275 N N . ALA A 1 165 ? -11.481 -13.051 -6.725 1.00 96.44 165 ALA A N 1
ATOM 1276 C CA . ALA A 1 165 ? -12.061 -12.697 -8.021 1.00 96.44 165 ALA A CA 1
ATOM 1277 C C . ALA A 1 165 ? -12.402 -11.199 -8.139 1.00 96.44 165 ALA A C 1
ATOM 1279 O O . ALA A 1 165 ? -12.426 -10.671 -9.246 1.00 96.44 165 ALA A O 1
ATOM 1280 N N . ASP A 1 166 ? -12.629 -10.518 -7.011 1.00 96.81 166 ASP A N 1
ATOM 1281 C CA . ASP A 1 166 ? -13.089 -9.124 -6.995 1.00 96.81 166 ASP A CA 1
ATOM 1282 C C . ASP A 1 166 ? -11.969 -8.102 -6.784 1.00 96.81 166 ASP A C 1
ATOM 1284 O O . ASP A 1 166 ? -12.138 -6.936 -7.132 1.00 96.81 166 ASP A O 1
ATOM 1288 N N . ALA A 1 167 ? -10.856 -8.491 -6.151 1.00 97.75 167 ALA A N 1
ATOM 1289 C CA . ALA A 1 167 ? -9.804 -7.565 -5.740 1.00 97.75 167 ALA A CA 1
ATOM 1290 C C . ALA A 1 167 ? -8.494 -8.269 -5.371 1.00 97.75 167 ALA A C 1
ATOM 1292 O O . ALA A 1 167 ? -8.481 -9.412 -4.906 1.00 97.75 167 ALA A O 1
ATOM 1293 N N . VAL A 1 168 ? -7.390 -7.530 -5.503 1.00 98.31 168 VAL A N 1
ATOM 1294 C CA . VAL A 1 168 ? -6.064 -7.899 -4.995 1.00 98.31 168 VAL A CA 1
ATOM 1295 C C . VAL A 1 168 ? -5.571 -6.820 -4.035 1.00 98.31 168 VAL A C 1
ATOM 1297 O O . VAL A 1 168 ? -5.504 -5.648 -4.389 1.00 98.31 168 VAL A O 1
ATOM 1300 N N . TYR A 1 169 ? -5.178 -7.211 -2.827 1.00 98.44 169 TYR A N 1
ATOM 1301 C CA . TYR A 1 169 ? -4.564 -6.351 -1.822 1.00 98.44 169 TYR A CA 1
ATOM 1302 C C . TYR A 1 169 ? -3.086 -6.715 -1.661 1.00 98.44 169 TYR A C 1
ATOM 1304 O O . TYR A 1 169 ? -2.738 -7.872 -1.428 1.00 98.44 169 TYR A O 1
ATOM 1312 N N . VAL A 1 170 ? -2.209 -5.720 -1.758 1.00 98.31 170 VAL A N 1
ATOM 1313 C CA . VAL A 1 170 ? -0.763 -5.858 -1.567 1.00 98.31 170 VAL A CA 1
ATOM 1314 C C . VAL A 1 170 ? -0.386 -5.167 -0.259 1.00 98.31 170 VAL A C 1
ATOM 1316 O O . VAL A 1 170 ? -0.337 -3.937 -0.191 1.00 98.31 170 VAL A O 1
ATOM 1319 N N . SER A 1 171 ? -0.130 -5.954 0.786 1.00 98.12 171 SER A N 1
ATOM 1320 C CA . SER A 1 171 ? 0.297 -5.445 2.089 1.00 98.12 171 SER A CA 1
ATOM 1321 C C . SER A 1 171 ? 1.799 -5.237 2.157 1.00 98.12 171 SER A C 1
ATOM 1323 O O . SER A 1 171 ? 2.584 -6.134 1.851 1.00 98.12 171 SER A O 1
ATOM 1325 N N . LEU A 1 172 ? 2.211 -4.034 2.560 1.00 97.25 172 LEU A N 1
ATOM 1326 C CA . LEU A 1 172 ? 3.607 -3.601 2.576 1.00 97.25 172 LEU A CA 1
ATOM 1327 C C . LEU A 1 172 ? 4.229 -3.742 3.967 1.00 97.25 172 LEU A C 1
ATOM 1329 O O . LEU A 1 172 ? 4.796 -2.782 4.494 1.00 97.25 172 LEU A O 1
ATOM 1333 N N . SER A 1 173 ? 4.146 -4.932 4.561 1.00 92.00 173 SER A N 1
ATOM 1334 C CA . SER A 1 173 ? 4.506 -5.193 5.966 1.00 92.00 173 SER A CA 1
ATOM 1335 C C . SER A 1 173 ? 5.944 -4.788 6.327 1.00 92.00 173 SER A C 1
ATOM 1337 O O . SER A 1 173 ? 6.226 -4.438 7.469 1.00 92.00 173 SER A O 1
ATOM 1339 N N . ARG A 1 174 ? 6.883 -4.819 5.365 1.00 93.56 174 ARG A N 1
ATOM 1340 C CA . ARG A 1 174 ? 8.307 -4.452 5.572 1.00 93.56 174 ARG A CA 1
ATOM 1341 C C . ARG A 1 174 ? 8.899 -3.619 4.436 1.00 93.56 174 ARG A C 1
ATOM 1343 O O . ARG A 1 174 ? 10.106 -3.651 4.169 1.00 93.56 174 ARG A O 1
ATOM 1350 N N . SER A 1 175 ? 8.032 -2.919 3.718 1.00 95.50 175 SER A N 1
ATOM 1351 C CA . SER A 1 175 ? 8.416 -2.110 2.559 1.00 95.50 175 SER A CA 1
ATOM 1352 C C . SER A 1 175 ? 7.890 -0.679 2.647 1.00 95.50 175 SER A C 1
ATOM 1354 O O . SER A 1 175 ? 7.969 0.046 1.665 1.00 95.50 175 SER A O 1
ATOM 1356 N N . SER A 1 176 ? 7.363 -0.273 3.806 1.00 96.88 176 SER A N 1
ATOM 1357 C CA . SER A 1 176 ? 6.814 1.058 4.077 1.00 96.88 176 SER A CA 1
ATOM 1358 C C . SER A 1 176 ? 7.291 1.555 5.447 1.00 96.88 176 SER A C 1
ATOM 1360 O O . SER A 1 176 ? 7.547 0.754 6.352 1.00 96.88 176 SER A O 1
ATOM 1362 N N . GLN A 1 177 ? 7.421 2.876 5.607 1.00 97.06 177 GLN A N 1
ATOM 1363 C CA . GLN A 1 177 ? 7.812 3.478 6.884 1.00 97.06 177 GLN A CA 1
ATOM 1364 C C . GLN A 1 177 ? 6.743 3.266 7.957 1.00 97.06 177 GLN A C 1
ATOM 1366 O O . GLN A 1 177 ? 7.076 2.986 9.109 1.00 97.06 177 GLN A O 1
ATOM 1371 N N . LEU A 1 178 ? 5.465 3.379 7.585 1.00 97.62 178 LEU A N 1
ATOM 1372 C CA . LEU A 1 178 ? 4.349 3.190 8.506 1.00 97.62 178 LEU A CA 1
ATOM 1373 C C . LEU A 1 178 ? 4.279 1.753 9.034 1.00 97.62 178 LEU A C 1
ATOM 1375 O O . LEU A 1 178 ? 4.058 1.561 10.229 1.00 97.62 178 LEU A O 1
ATOM 1379 N N . SER A 1 179 ? 4.500 0.750 8.181 1.00 96.62 179 SER A N 1
ATOM 1380 C CA . SER A 1 179 ? 4.511 -0.656 8.602 1.00 96.62 179 SER A CA 1
ATOM 1381 C C . SER A 1 179 ? 5.693 -0.967 9.527 1.00 96.62 179 SER A C 1
ATOM 1383 O O . SER A 1 179 ? 5.508 -1.600 10.564 1.00 96.62 179 SER A O 1
ATOM 1385 N N . ASP A 1 180 ? 6.899 -0.460 9.226 1.00 95.88 180 ASP A N 1
ATOM 1386 C CA . ASP A 1 180 ? 8.058 -0.642 10.117 1.00 95.88 180 ASP A CA 1
ATOM 1387 C C . ASP A 1 180 ? 7.842 0.024 11.484 1.00 95.88 180 ASP A C 1
ATOM 1389 O O . ASP A 1 180 ? 8.177 -0.555 12.520 1.00 95.88 180 ASP A O 1
ATOM 1393 N N . LEU A 1 181 ? 7.237 1.215 11.497 1.00 95.69 181 LEU A N 1
ATOM 1394 C CA . LEU A 1 181 ? 6.882 1.919 12.725 1.00 95.69 181 LEU A CA 1
ATOM 1395 C C . LEU A 1 181 ? 5.844 1.132 13.544 1.00 95.69 181 LEU A C 1
ATOM 1397 O O . LEU A 1 181 ? 6.049 0.920 14.739 1.00 95.69 181 LEU A O 1
ATOM 1401 N N . SER A 1 182 ? 4.784 0.645 12.893 1.00 95.56 182 SER A N 1
ATOM 1402 C CA . SER A 1 182 ? 3.710 -0.139 13.525 1.00 95.56 182 SER A CA 1
ATOM 1403 C C . SER A 1 182 ? 4.234 -1.449 14.114 1.00 95.56 182 SER A C 1
ATOM 1405 O O . SER A 1 182 ? 3.891 -1.809 15.241 1.00 95.56 182 SER A O 1
ATOM 1407 N N . ARG A 1 183 ? 5.145 -2.125 13.403 1.00 94.69 183 ARG A N 1
ATOM 1408 C CA . ARG A 1 183 ? 5.828 -3.331 13.884 1.00 94.69 183 ARG A CA 1
ATOM 1409 C C . ARG A 1 183 ? 6.616 -3.071 15.165 1.00 94.69 183 ARG A C 1
ATOM 1411 O O . ARG A 1 183 ? 6.419 -3.791 16.140 1.00 94.69 183 ARG A O 1
ATOM 1418 N N . ARG A 1 184 ? 7.442 -2.022 15.211 1.00 93.19 184 ARG A N 1
ATOM 1419 C CA . ARG A 1 184 ? 8.184 -1.651 16.436 1.00 93.19 184 ARG A CA 1
ATOM 1420 C C . ARG A 1 184 ? 7.243 -1.339 17.592 1.00 93.19 184 ARG A C 1
ATOM 1422 O O . ARG A 1 184 ? 7.448 -1.820 18.699 1.00 93.19 184 ARG A O 1
ATOM 1429 N N . GLY A 1 185 ? 6.168 -0.602 17.309 1.00 91.62 185 GLY A N 1
ATOM 1430 C CA . GLY A 1 185 ? 5.121 -0.331 18.288 1.00 91.62 185 GLY A CA 1
ATOM 1431 C C . GLY A 1 185 ? 4.520 -1.616 18.863 1.00 91.62 185 GLY A C 1
ATOM 1432 O O . GLY A 1 185 ? 4.347 -1.718 20.076 1.00 91.62 185 GLY A O 1
ATOM 1433 N N . SER A 1 186 ? 4.246 -2.615 18.022 1.00 90.00 186 SER A N 1
ATOM 1434 C CA . SER A 1 186 ? 3.725 -3.914 18.468 1.00 90.00 186 SER A CA 1
ATOM 1435 C C . SER A 1 186 ? 4.736 -4.718 19.304 1.00 90.00 186 SER A C 1
ATOM 1437 O O . SER A 1 186 ? 4.357 -5.288 20.328 1.00 90.00 186 SER A O 1
ATOM 1439 N N . GLU A 1 187 ? 6.020 -4.701 18.928 1.00 89.12 187 GLU A N 1
ATOM 1440 C CA . GLU A 1 187 ? 7.108 -5.393 19.637 1.00 89.12 187 GLU A CA 1
ATOM 1441 C C . GLU A 1 187 ? 7.304 -4.818 21.049 1.00 89.12 187 GLU A C 1
ATOM 1443 O O . GLU A 1 187 ? 7.397 -5.574 22.018 1.00 89.12 187 GLU A O 1
ATOM 1448 N N . ASP A 1 188 ? 7.258 -3.490 21.192 1.00 85.88 188 ASP A N 1
ATOM 1449 C CA . ASP A 1 188 ? 7.336 -2.813 22.492 1.00 85.88 188 ASP A CA 1
ATOM 1450 C C . ASP A 1 188 ? 6.144 -3.141 23.405 1.00 85.88 188 ASP A C 1
ATOM 1452 O O . ASP A 1 188 ? 6.289 -3.222 24.621 1.00 85.88 188 ASP A O 1
ATOM 1456 N N . THR A 1 189 ? 4.942 -3.332 22.845 1.00 82.94 189 THR A N 1
ATOM 1457 C CA . THR A 1 189 ? 3.778 -3.720 23.659 1.00 82.94 189 THR A CA 1
ATOM 1458 C C . THR A 1 189 ? 3.936 -5.152 24.181 1.00 82.94 189 THR A C 1
ATOM 1460 O O . THR A 1 189 ? 3.611 -5.417 25.337 1.00 82.94 189 THR A O 1
ATOM 1463 N N . GLN A 1 190 ? 4.460 -6.074 23.367 1.00 79.88 190 GLN A N 1
ATOM 1464 C CA . GLN A 1 190 ? 4.632 -7.474 23.770 1.00 79.88 190 GLN A CA 1
ATOM 1465 C C . GLN A 1 190 ? 5.710 -7.668 24.843 1.00 79.88 190 GLN A C 1
ATOM 1467 O O . GLN A 1 190 ? 5.546 -8.517 25.721 1.00 79.88 190 GLN A O 1
ATOM 1472 N N . THR A 1 191 ? 6.805 -6.902 24.798 1.00 77.75 191 THR A N 1
ATOM 1473 C CA . THR A 1 191 ? 7.876 -7.007 25.802 1.00 77.75 191 THR A CA 1
ATOM 1474 C C . THR A 1 191 ? 7.394 -6.583 27.186 1.00 77.75 191 THR A C 1
ATOM 1476 O O . THR A 1 191 ? 7.643 -7.302 28.153 1.00 77.75 191 THR A O 1
ATOM 1479 N N . VAL A 1 192 ? 6.620 -5.497 27.273 1.00 76.06 192 VAL A N 1
ATOM 1480 C CA . VAL A 1 192 ? 6.046 -5.011 28.539 1.00 76.06 192 VAL A CA 1
ATOM 1481 C C . VAL A 1 192 ? 5.052 -6.013 29.132 1.00 76.06 192 VAL A C 1
ATOM 1483 O O . VAL A 1 192 ? 5.075 -6.252 30.334 1.00 76.06 192 VAL A O 1
ATOM 1486 N N . SER A 1 193 ? 4.208 -6.652 28.315 1.00 67.94 193 SER A N 1
ATOM 1487 C CA . SER A 1 193 ? 3.254 -7.657 28.814 1.00 67.94 193 SER A CA 1
ATOM 1488 C C . SER A 1 193 ? 3.909 -8.960 29.286 1.00 67.94 193 SER A C 1
ATOM 1490 O O . SER A 1 193 ? 3.292 -9.702 30.044 1.00 67.94 193 SER A O 1
ATOM 1492 N N . ARG A 1 194 ? 5.137 -9.263 28.842 1.00 72.00 194 ARG A N 1
ATOM 1493 C CA . ARG A 1 194 ? 5.856 -10.490 29.220 1.00 72.00 194 ARG A CA 1
ATOM 1494 C C . ARG A 1 194 ? 6.659 -10.344 30.514 1.00 72.00 194 ARG A C 1
ATOM 1496 O O . ARG A 1 194 ? 6.943 -11.355 31.158 1.00 72.00 194 ARG A O 1
ATOM 1503 N N . GLU A 1 195 ? 7.002 -9.125 30.921 1.00 65.50 195 GLU A N 1
ATOM 1504 C CA . GLU A 1 195 ? 7.468 -8.853 32.283 1.00 65.50 195 GLU A CA 1
ATOM 1505 C C . GLU A 1 195 ? 6.274 -8.892 33.249 1.00 65.50 195 GLU A C 1
ATOM 1507 O O . GLU A 1 195 ? 5.814 -7.875 33.764 1.00 65.50 195 GLU A O 1
ATOM 1512 N N . GLU A 1 196 ? 5.745 -10.094 33.495 1.00 52.53 196 GLU A N 1
ATOM 1513 C CA . GLU A 1 196 ? 4.827 -10.312 34.610 1.00 52.53 196 GLU A CA 1
ATOM 1514 C C . GLU A 1 196 ? 5.478 -9.837 35.918 1.00 52.53 196 GLU A C 1
ATOM 1516 O O . GLU A 1 196 ? 6.696 -9.982 36.109 1.00 52.53 196 GLU A O 1
ATOM 1521 N N . PRO A 1 197 ? 4.678 -9.266 36.836 1.00 48.31 197 PRO A N 1
ATOM 1522 C CA . PRO A 1 197 ? 5.188 -8.683 38.058 1.00 48.31 197 PRO A CA 1
ATOM 1523 C C . PRO A 1 197 ? 5.902 -9.786 38.823 1.00 48.31 197 PRO A C 1
ATOM 1525 O O . PRO A 1 197 ? 5.277 -10.767 39.227 1.00 48.31 197 PRO A O 1
ATOM 1528 N N . ARG A 1 198 ? 7.216 -9.626 39.037 1.00 45.97 198 ARG A N 1
ATOM 1529 C CA . ARG A 1 198 ? 7.932 -10.392 40.057 1.00 45.97 198 ARG A CA 1
ATOM 1530 C C . ARG A 1 198 ? 7.085 -10.288 41.309 1.00 45.97 198 ARG A C 1
ATOM 1532 O O . ARG A 1 198 ? 7.008 -9.213 41.902 1.00 45.97 198 ARG A O 1
ATOM 1539 N N . THR A 1 199 ? 6.411 -11.379 41.656 1.00 45.41 199 THR A N 1
ATOM 1540 C CA . THR A 1 199 ? 5.662 -11.495 42.892 1.00 45.41 199 THR A CA 1
ATOM 1541 C C . THR A 1 199 ? 6.638 -11.106 43.983 1.00 45.41 199 THR A C 1
ATOM 1543 O O . THR A 1 199 ? 7.590 -11.840 44.256 1.00 45.41 199 THR A O 1
ATOM 1546 N N . LEU A 1 200 ? 6.450 -9.911 44.543 1.00 47.59 200 LEU A N 1
ATOM 1547 C CA . LEU A 1 200 ? 6.974 -9.568 45.847 1.00 47.59 200 LEU A CA 1
ATOM 1548 C C . LEU A 1 200 ? 6.405 -10.648 46.755 1.00 47.59 200 LEU A C 1
ATOM 1550 O O . LEU A 1 200 ? 5.233 -10.609 47.121 1.00 47.59 200 LEU A O 1
ATOM 1554 N N . VAL A 1 201 ? 7.219 -11.673 47.003 1.00 46.09 201 VAL A N 1
ATOM 1555 C CA . VAL A 1 201 ? 6.990 -12.655 48.048 1.00 46.09 201 VAL A CA 1
ATOM 1556 C C . VAL A 1 201 ? 6.990 -11.833 49.325 1.00 46.09 201 VAL A C 1
ATOM 1558 O O . VAL A 1 201 ? 8.037 -11.508 49.880 1.00 46.09 201 VAL A O 1
ATOM 1561 N N . THR A 1 202 ? 5.805 -11.400 49.736 1.00 48.00 202 THR A N 1
ATOM 1562 C CA . THR A 1 202 ? 5.566 -10.939 51.089 1.00 48.00 202 THR A CA 1
ATOM 1563 C C . THR A 1 202 ? 5.707 -12.172 51.962 1.00 48.00 202 THR A C 1
ATOM 1565 O O . THR A 1 202 ? 4.774 -12.955 52.121 1.00 48.00 202 THR A O 1
ATOM 1568 N N . ASP A 1 203 ? 6.922 -12.374 52.469 1.00 43.19 203 ASP A N 1
ATOM 1569 C CA . ASP A 1 203 ? 7.210 -13.375 53.483 1.00 43.19 203 ASP A CA 1
ATOM 1570 C C . ASP A 1 203 ? 6.267 -13.126 54.668 1.00 43.19 203 ASP A C 1
ATOM 1572 O O . ASP A 1 203 ? 6.370 -12.138 55.399 1.00 43.19 203 ASP A O 1
ATOM 1576 N N . HIS A 1 204 ? 5.262 -13.991 54.794 1.00 46.12 204 HIS A N 1
ATOM 1577 C CA . HIS A 1 204 ? 4.357 -14.053 55.930 1.00 46.12 204 HIS A CA 1
ATOM 1578 C C . HIS A 1 204 ? 5.108 -14.661 57.116 1.00 46.12 204 HIS A C 1
ATOM 1580 O O . HIS A 1 204 ? 4.835 -15.779 57.553 1.00 46.12 204 HIS A O 1
ATOM 1586 N N . ARG A 1 205 ? 6.036 -13.893 57.685 1.00 44.62 205 ARG A N 1
ATOM 1587 C CA . ARG A 1 205 ? 6.489 -14.087 59.058 1.00 44.62 205 ARG A CA 1
ATOM 1588 C C . ARG A 1 205 ? 6.462 -12.757 59.779 1.00 44.62 205 ARG A C 1
ATOM 1590 O O . ARG A 1 205 ? 7.338 -11.913 59.635 1.00 44.62 205 ARG A O 1
ATOM 1597 N N . GLY A 1 206 ? 5.390 -12.591 60.547 1.00 48.03 206 GLY A N 1
ATOM 1598 C CA . GLY A 1 206 ? 5.235 -11.476 61.455 1.00 48.03 206 GLY A CA 1
ATOM 1599 C C . GLY A 1 206 ? 6.414 -11.378 62.412 1.00 48.03 206 GLY A C 1
ATOM 1600 O O . GLY A 1 206 ? 6.836 -12.371 63.000 1.00 48.03 206 GLY A O 1
ATOM 1601 N N . MET A 1 207 ? 6.890 -10.157 62.608 1.00 34.84 207 MET A N 1
ATOM 1602 C CA . MET A 1 207 ? 7.471 -9.766 63.877 1.00 34.84 207 MET A CA 1
ATOM 1603 C C . MET A 1 207 ? 7.252 -8.269 64.072 1.00 34.84 207 MET A C 1
ATOM 1605 O O . MET A 1 207 ? 7.824 -7.430 63.385 1.00 34.84 207 MET A O 1
ATOM 1609 N N . VAL A 1 208 ? 6.358 -7.972 65.010 1.00 44.78 208 VAL A N 1
ATOM 1610 C CA . VAL A 1 208 ? 6.248 -6.688 65.691 1.00 44.78 208 VAL A CA 1
ATOM 1611 C C . VAL A 1 208 ? 7.429 -6.619 66.652 1.00 44.78 208 VAL A C 1
ATOM 1613 O O . VAL A 1 208 ? 7.460 -7.389 67.607 1.00 44.78 208 VAL A O 1
ATOM 1616 N N . ILE A 1 209 ? 8.378 -5.716 66.420 1.00 38.38 209 ILE A N 1
ATOM 1617 C CA . ILE A 1 209 ? 9.227 -5.158 67.477 1.00 38.38 209 ILE A CA 1
ATOM 1618 C C . ILE A 1 209 ? 9.318 -3.662 67.202 1.00 38.38 209 ILE A C 1
ATOM 1620 O O . ILE A 1 209 ? 9.753 -3.240 66.133 1.00 38.38 209 ILE A O 1
ATOM 1624 N N . GLY A 1 210 ? 8.808 -2.885 68.155 1.00 44.38 210 GLY A N 1
ATOM 1625 C CA . GLY A 1 210 ? 8.965 -1.444 68.175 1.00 44.38 210 GLY A CA 1
ATOM 1626 C C . GLY A 1 210 ? 10.388 -1.059 68.553 1.00 44.38 210 GLY A C 1
ATOM 1627 O O . GLY A 1 210 ? 11.040 -1.751 69.330 1.00 44.38 210 GLY A O 1
ATOM 1628 N N . GLU A 1 211 ? 10.824 0.082 68.041 1.00 32.91 211 GLU A N 1
ATOM 1629 C CA . GLU A 1 211 ? 11.948 0.810 68.608 1.00 32.91 211 GLU A CA 1
ATOM 1630 C C . GLU A 1 211 ? 11.651 2.308 68.479 1.00 32.91 211 GLU A C 1
ATOM 1632 O O . GLU A 1 211 ? 11.764 2.915 67.415 1.00 32.91 211 GLU A O 1
ATOM 1637 N N . GLU A 1 212 ? 11.172 2.881 69.584 1.00 42.12 212 GLU A N 1
ATOM 1638 C CA . GLU A 1 212 ? 11.351 4.294 69.896 1.00 42.12 212 GLU A CA 1
ATOM 1639 C C . GLU A 1 212 ? 12.833 4.520 70.195 1.00 42.12 212 GLU A C 1
ATOM 1641 O O . GLU A 1 212 ? 13.310 3.916 71.146 1.00 42.12 212 GLU A O 1
ATOM 1646 N N . VAL A 1 213 ? 13.514 5.432 69.489 1.00 36.78 213 VAL A N 1
ATOM 1647 C CA . VAL A 1 213 ? 14.513 6.345 70.082 1.00 36.78 213 VAL A CA 1
ATOM 1648 C C . VAL A 1 213 ? 14.642 7.626 69.229 1.00 36.78 213 VAL A C 1
ATOM 1650 O O . VAL A 1 213 ? 15.071 7.600 68.082 1.00 36.78 213 VAL A O 1
ATOM 1653 N N . SER A 1 214 ? 14.332 8.745 69.893 1.00 34.53 214 SER A N 1
ATOM 1654 C CA . SER A 1 214 ? 14.947 10.086 69.832 1.00 34.53 214 SER A CA 1
ATOM 1655 C C . SER A 1 214 ? 14.847 10.976 68.584 1.00 34.53 214 SER A C 1
ATOM 1657 O O . SER A 1 214 ? 15.659 10.938 67.666 1.00 34.53 214 SER A O 1
ATOM 1659 N N . SER A 1 215 ? 13.930 11.937 68.701 1.00 41.28 215 SER A N 1
ATOM 1660 C CA . SER A 1 215 ? 14.126 13.394 68.600 1.00 41.28 215 SER A CA 1
ATOM 1661 C C . SER A 1 215 ? 15.518 13.928 68.211 1.00 41.28 215 SER A C 1
ATOM 1663 O O . SER A 1 215 ? 16.476 13.722 68.956 1.00 41.28 215 SER A O 1
ATOM 1665 N N . ALA A 1 216 ? 15.571 14.753 67.153 1.00 35.09 216 ALA A N 1
ATOM 1666 C CA . ALA A 1 216 ? 16.123 16.120 67.179 1.00 35.09 216 ALA A CA 1
ATOM 1667 C C . ALA A 1 216 ? 15.879 16.865 65.842 1.00 35.09 216 ALA A C 1
ATOM 1669 O O . ALA A 1 216 ? 16.436 16.523 64.808 1.00 35.09 216 ALA A O 1
ATOM 1670 N N . GLU A 1 217 ? 15.035 17.895 65.927 1.00 36.38 217 GLU A N 1
ATOM 1671 C CA . GLU A 1 217 ? 15.230 19.248 65.384 1.00 36.38 217 GLU A CA 1
ATOM 1672 C C . GLU A 1 217 ? 15.481 19.530 63.879 1.00 36.38 217 GLU A C 1
ATOM 1674 O O . GLU A 1 217 ? 16.540 19.291 63.313 1.00 36.38 217 GLU A O 1
ATOM 1679 N N . THR A 1 218 ? 14.523 20.304 63.343 1.00 35.44 218 THR A N 1
ATOM 1680 C CA . THR A 1 218 ? 14.728 21.541 62.559 1.00 35.44 218 THR A CA 1
ATOM 1681 C C . THR A 1 218 ? 15.002 21.417 61.059 1.00 35.44 218 THR A C 1
ATOM 1683 O O . THR A 1 218 ? 16.113 21.168 60.608 1.00 35.44 218 THR A O 1
ATOM 1686 N N . GLY A 1 219 ? 13.986 21.764 60.260 1.00 29.95 219 GLY A N 1
ATOM 1687 C CA . GLY A 1 219 ? 14.169 22.067 58.841 1.00 29.95 219 GLY A CA 1
ATOM 1688 C C . GLY A 1 219 ? 12.867 22.125 58.054 1.00 29.95 219 GLY A C 1
ATOM 1689 O O . GLY A 1 219 ? 12.575 21.226 57.273 1.00 29.95 219 GLY A O 1
ATOM 1690 N N . GLY A 1 220 ? 12.076 23.182 58.253 1.00 38.12 220 GLY A N 1
ATOM 1691 C CA . GLY A 1 220 ? 10.936 23.492 57.392 1.00 38.12 220 GLY A CA 1
ATOM 1692 C C . GLY A 1 220 ? 11.404 23.780 55.965 1.00 38.12 220 GLY A C 1
ATOM 1693 O O . GLY A 1 220 ? 11.972 24.834 55.698 1.00 38.12 220 GLY A O 1
ATOM 1694 N N . GLY A 1 221 ? 11.161 22.833 55.061 1.00 31.33 221 GLY A N 1
ATOM 1695 C CA . GLY A 1 221 ? 11.388 22.967 53.628 1.00 31.33 221 GLY A CA 1
ATOM 1696 C C . GLY A 1 221 ? 10.103 22.652 52.879 1.00 31.33 221 GLY A C 1
ATOM 1697 O O . GLY A 1 221 ? 9.806 21.497 52.586 1.00 31.33 221 GLY A O 1
ATOM 1698 N N . THR A 1 222 ? 9.328 23.688 52.580 1.00 37.31 222 THR A N 1
ATOM 1699 C CA . THR A 1 222 ? 8.240 23.658 51.604 1.00 37.31 222 THR A CA 1
ATOM 1700 C C . THR A 1 222 ? 8.813 23.286 50.238 1.00 37.31 222 THR A C 1
ATOM 1702 O O . THR A 1 222 ? 9.349 24.124 49.516 1.00 37.31 222 THR A O 1
ATOM 1705 N N . ALA A 1 223 ? 8.706 22.010 49.869 1.00 35.19 223 ALA A N 1
ATOM 1706 C CA . ALA A 1 223 ? 8.998 21.543 48.522 1.00 35.19 223 ALA A CA 1
ATOM 1707 C C . ALA A 1 223 ? 7.896 22.040 47.576 1.00 35.19 223 ALA A C 1
ATOM 1709 O O . ALA A 1 223 ? 6.909 21.360 47.299 1.00 35.19 223 ALA A O 1
ATOM 1710 N N . SER A 1 224 ? 8.058 23.272 47.096 1.00 35.56 224 SER A N 1
ATOM 1711 C CA . SER A 1 224 ? 7.358 23.758 45.918 1.00 35.56 224 SER A CA 1
ATOM 1712 C C . SER A 1 224 ? 7.737 22.859 44.741 1.00 35.56 224 SER A C 1
ATOM 1714 O O . SER A 1 224 ? 8.866 22.907 44.251 1.00 35.56 224 SER A O 1
ATOM 1716 N N . VAL A 1 225 ? 6.790 22.040 44.293 1.00 39.19 225 VAL A N 1
ATOM 1717 C CA . VAL A 1 225 ? 6.848 21.332 43.014 1.00 39.19 225 VAL A CA 1
ATOM 1718 C C . VAL A 1 225 ? 6.761 22.398 41.925 1.00 39.19 225 VAL A C 1
ATOM 1720 O O . VAL A 1 225 ? 5.685 22.786 41.474 1.00 39.19 225 VAL A O 1
ATOM 1723 N N . THR A 1 226 ? 7.914 22.944 41.547 1.00 35.47 226 THR A N 1
ATOM 1724 C CA . THR A 1 226 ? 8.046 23.818 40.386 1.00 35.47 226 THR A CA 1
ATOM 1725 C C . THR A 1 226 ? 7.904 22.940 39.150 1.00 35.47 226 THR A C 1
ATOM 1727 O O . THR A 1 226 ? 8.849 22.323 38.662 1.00 35.47 226 THR A O 1
ATOM 1730 N N . ARG A 1 227 ? 6.665 22.858 38.666 1.00 39.22 227 ARG A N 1
ATOM 1731 C CA . ARG A 1 227 ? 6.306 22.380 37.335 1.00 39.22 227 ARG A CA 1
ATOM 1732 C C . ARG A 1 227 ? 7.040 23.274 36.328 1.00 39.22 227 ARG A C 1
ATOM 1734 O O . ARG A 1 227 ? 6.592 24.385 36.056 1.00 39.22 227 ARG A O 1
ATOM 1741 N N . ARG A 1 228 ? 8.201 22.828 35.831 1.00 32.62 228 ARG A N 1
ATOM 1742 C CA . ARG A 1 228 ? 8.888 23.467 34.701 1.00 32.62 228 ARG A CA 1
ATOM 1743 C C . ARG A 1 228 ? 8.005 23.317 33.471 1.00 32.62 228 ARG A C 1
ATOM 1745 O O . ARG A 1 228 ? 7.895 22.250 32.877 1.00 32.62 228 ARG A O 1
ATOM 1752 N N . HIS A 1 229 ? 7.320 24.404 33.168 1.00 41.22 229 HIS A N 1
ATOM 1753 C CA . HIS A 1 229 ? 6.664 24.666 31.906 1.00 41.22 229 HIS A CA 1
ATOM 1754 C C . HIS A 1 229 ? 7.683 25.401 31.029 1.00 41.22 229 HIS A C 1
ATOM 1756 O O . HIS A 1 229 ? 8.270 26.377 31.489 1.00 41.22 229 HIS A O 1
ATOM 1762 N N . GLY A 1 230 ? 7.879 24.930 29.798 1.00 44.03 230 GLY A N 1
ATOM 1763 C CA . GLY A 1 230 ? 8.610 25.656 28.760 1.00 44.03 230 GLY A CA 1
ATOM 1764 C C . GLY A 1 230 ? 10.127 25.502 28.805 1.00 44.03 230 GLY A C 1
ATOM 1765 O O . GLY A 1 230 ? 10.832 26.421 29.202 1.00 44.03 230 GLY A O 1
ATOM 1766 N N . GLU A 1 231 ? 10.630 24.372 28.316 1.00 32.56 231 GLU A N 1
ATOM 1767 C CA . GLU A 1 231 ? 11.899 24.375 27.589 1.00 32.56 231 GLU A CA 1
ATOM 1768 C C . GLU A 1 231 ? 11.632 23.779 26.210 1.00 32.56 231 GLU A C 1
ATOM 1770 O O . GLU A 1 231 ? 11.173 22.641 26.074 1.00 32.56 231 GLU A O 1
ATOM 1775 N N . ASP A 1 232 ? 11.842 24.628 25.208 1.00 36.50 232 ASP A N 1
ATOM 1776 C CA . ASP A 1 232 ? 11.743 24.346 23.790 1.00 36.50 232 ASP A CA 1
ATOM 1777 C C . ASP A 1 232 ? 12.381 22.999 23.464 1.00 36.50 232 ASP A C 1
ATOM 1779 O O . ASP A 1 232 ? 13.596 22.804 23.559 1.00 36.50 232 ASP A O 1
ATOM 1783 N N . SER A 1 233 ? 11.536 22.060 23.046 1.00 39.06 233 SER A N 1
ATOM 1784 C CA . SER A 1 233 ? 11.974 20.813 22.437 1.00 39.06 233 SER A CA 1
ATOM 1785 C C . SER A 1 233 ? 12.580 21.138 21.076 1.00 39.06 233 SER A C 1
ATOM 1787 O O . SER A 1 233 ? 11.920 21.078 20.039 1.00 39.06 233 SER A O 1
ATOM 1789 N N . ALA A 1 234 ? 13.858 21.514 21.093 1.00 35.91 234 ALA A N 1
ATOM 1790 C CA . ALA A 1 234 ? 14.706 21.514 19.917 1.00 35.91 234 ALA A CA 1
ATOM 1791 C C . ALA A 1 234 ? 14.556 20.155 19.206 1.00 35.91 234 ALA A C 1
ATOM 1793 O O . ALA A 1 234 ? 14.469 19.118 19.875 1.00 35.91 234 ALA A O 1
ATOM 1794 N N . PRO A 1 235 ? 14.497 20.125 17.863 1.00 43.38 235 PRO A N 1
ATOM 1795 C CA . PRO A 1 235 ? 14.244 18.897 17.129 1.00 43.38 235 PRO A CA 1
ATOM 1796 C C . PRO A 1 235 ? 15.345 17.897 17.465 1.00 43.38 235 PRO A C 1
ATOM 1798 O O . PRO A 1 235 ? 16.510 18.128 17.140 1.00 43.38 235 PRO A O 1
ATOM 1801 N N . ALA A 1 236 ? 14.961 16.801 18.125 1.00 48.03 236 ALA A N 1
ATOM 1802 C CA . ALA A 1 236 ? 15.838 15.689 18.447 1.00 48.03 236 ALA A CA 1
ATOM 1803 C C . ALA A 1 236 ? 16.730 15.388 17.237 1.00 48.03 236 ALA A C 1
ATOM 1805 O O . ALA A 1 236 ? 16.244 15.070 16.145 1.00 48.03 236 ALA A O 1
ATOM 1806 N N . THR A 1 237 ? 18.035 15.564 17.425 1.00 47.28 237 THR A N 1
ATOM 1807 C CA . THR A 1 237 ? 19.074 15.328 16.430 1.00 47.28 237 THR A CA 1
ATOM 1808 C C . THR A 1 237 ? 18.904 13.906 15.912 1.00 47.28 237 THR A C 1
ATOM 1810 O O . THR A 1 237 ? 19.213 12.935 16.601 1.00 47.28 237 THR A O 1
ATOM 1813 N N . ARG A 1 238 ? 18.333 13.774 14.707 1.00 59.50 238 ARG A N 1
ATOM 1814 C CA . ARG A 1 238 ? 18.078 12.476 14.074 1.00 59.50 238 ARG A CA 1
ATOM 1815 C C . ARG A 1 238 ? 19.391 11.712 14.025 1.00 59.50 238 ARG A C 1
ATOM 1817 O O . ARG A 1 238 ? 20.346 12.167 13.394 1.00 59.50 238 ARG A O 1
ATOM 1824 N N . SER A 1 239 ? 19.444 10.556 14.682 1.00 73.00 239 SER A N 1
ATOM 1825 C CA . SER A 1 239 ? 20.637 9.720 14.612 1.00 73.00 239 SER A CA 1
ATOM 1826 C C . SER A 1 239 ? 20.894 9.360 13.139 1.00 73.00 239 SER A C 1
ATOM 1828 O O . SER A 1 239 ? 19.936 9.071 12.408 1.00 73.00 239 SER A O 1
ATOM 1830 N N . PRO A 1 240 ? 22.152 9.347 12.665 1.00 75.62 240 PRO A N 1
ATOM 1831 C CA . PRO A 1 240 ? 22.470 9.010 11.276 1.00 75.62 240 PRO A CA 1
ATOM 1832 C C . PRO A 1 240 ? 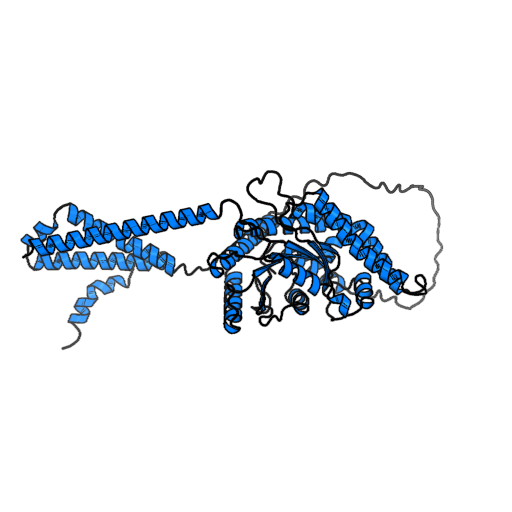21.883 7.663 10.815 1.00 75.62 240 PRO A C 1
ATOM 1834 O O . PRO A 1 240 ? 21.583 7.493 9.634 1.00 75.62 240 PRO A O 1
ATOM 1837 N N . GLY A 1 241 ? 21.681 6.718 11.743 1.00 80.94 241 GLY A N 1
ATOM 1838 C CA . GLY A 1 241 ? 21.039 5.430 11.470 1.00 80.94 241 GLY A CA 1
ATOM 1839 C C . GLY A 1 241 ? 19.559 5.548 11.089 1.00 80.94 241 GLY A C 1
ATOM 1840 O O . GLY A 1 241 ? 19.130 4.899 10.140 1.00 80.94 241 GLY A O 1
ATOM 1841 N N . SER A 1 242 ? 18.795 6.418 11.759 1.00 81.88 242 SER A N 1
ATOM 1842 C CA . SER A 1 242 ? 17.363 6.617 11.466 1.00 81.88 242 SER A CA 1
ATOM 1843 C C . SER A 1 242 ? 17.121 7.168 10.056 1.00 81.88 242 SER A C 1
ATOM 1845 O O . SER A 1 242 ? 16.256 6.680 9.335 1.00 81.88 242 SER A O 1
ATOM 1847 N N . LEU A 1 243 ? 17.950 8.122 9.617 1.00 85.38 243 LEU A N 1
ATOM 1848 C CA . LEU A 1 243 ? 17.860 8.712 8.279 1.00 85.38 243 LEU A CA 1
ATOM 1849 C C . LEU A 1 243 ? 18.134 7.688 7.173 1.00 85.38 243 LEU A C 1
ATOM 1851 O O . LEU A 1 243 ? 17.423 7.664 6.171 1.00 85.38 243 LEU A O 1
ATOM 1855 N N . ARG A 1 244 ? 19.150 6.833 7.360 1.00 89.38 244 ARG A N 1
ATOM 1856 C CA . ARG A 1 244 ? 19.484 5.774 6.396 1.00 89.38 244 ARG A CA 1
ATOM 1857 C C . ARG A 1 244 ? 18.344 4.780 6.243 1.00 89.38 244 ARG A C 1
ATOM 1859 O O . ARG A 1 244 ? 18.007 4.427 5.120 1.00 89.38 244 ARG A O 1
ATOM 1866 N N . LEU A 1 245 ? 17.737 4.383 7.356 1.00 90.19 245 LEU A N 1
ATOM 1867 C CA . LEU A 1 245 ? 16.605 3.472 7.345 1.00 90.19 245 LEU A CA 1
ATOM 1868 C C . LEU A 1 245 ? 15.374 4.081 6.654 1.00 90.19 245 LEU A C 1
ATOM 1870 O O . LEU A 1 245 ? 14.716 3.399 5.877 1.00 90.19 245 LEU A O 1
ATOM 1874 N N . HIS A 1 246 ? 15.056 5.354 6.908 1.00 91.06 246 HIS A N 1
ATOM 1875 C CA . HIS A 1 246 ? 13.915 6.004 6.250 1.00 91.06 246 HIS A CA 1
ATOM 1876 C C . HIS A 1 246 ? 14.103 6.053 4.729 1.00 91.06 246 HIS A C 1
ATOM 1878 O O . HIS A 1 246 ? 13.180 5.750 3.975 1.00 91.06 246 HIS A O 1
ATOM 1884 N N . GLU A 1 247 ? 15.314 6.390 4.276 1.00 93.56 247 GLU A N 1
ATOM 1885 C CA . GLU A 1 247 ? 15.645 6.380 2.851 1.00 93.56 247 GLU A CA 1
ATOM 1886 C C . GLU A 1 247 ? 15.586 4.963 2.269 1.00 93.56 247 GLU A C 1
ATOM 1888 O O . GLU A 1 247 ? 15.088 4.759 1.165 1.00 93.56 247 GLU A O 1
ATOM 1893 N N . GLU A 1 248 ? 16.031 3.963 3.030 1.00 94.69 248 GLU A N 1
ATOM 1894 C CA . GLU A 1 248 ? 15.913 2.560 2.651 1.00 94.69 248 GLU A CA 1
ATOM 1895 C C . GLU A 1 248 ? 14.453 2.140 2.444 1.00 94.69 248 GLU A C 1
ATOM 1897 O O . GLU A 1 248 ? 14.115 1.616 1.381 1.00 94.69 248 GLU A O 1
ATOM 1902 N N . MET A 1 249 ? 13.573 2.423 3.409 1.00 95.44 249 MET A N 1
ATOM 1903 C CA . MET A 1 249 ? 12.144 2.104 3.312 1.00 95.44 249 MET A CA 1
ATOM 1904 C C . MET A 1 249 ? 11.482 2.823 2.136 1.00 95.44 249 MET A C 1
ATOM 1906 O O . MET A 1 249 ? 10.720 2.213 1.389 1.00 95.44 249 MET A O 1
ATOM 1910 N N . ARG A 1 250 ? 11.836 4.089 1.895 1.00 95.25 250 ARG A N 1
ATOM 1911 C CA . ARG A 1 250 ? 11.364 4.848 0.730 1.00 95.25 250 ARG A CA 1
ATOM 1912 C C . ARG A 1 250 ? 11.787 4.201 -0.592 1.00 95.25 250 ARG A C 1
ATOM 1914 O O . ARG A 1 250 ? 10.981 4.093 -1.515 1.00 95.25 250 ARG A O 1
ATOM 1921 N N . MET A 1 251 ? 13.036 3.747 -0.688 1.00 95.88 251 MET A N 1
ATOM 1922 C CA . MET A 1 251 ? 13.556 3.067 -1.879 1.00 95.88 251 MET A CA 1
ATOM 1923 C C . MET A 1 251 ? 12.931 1.682 -2.085 1.00 95.88 251 MET A C 1
ATOM 1925 O O . MET A 1 251 ? 12.722 1.276 -3.229 1.00 95.88 251 MET A O 1
ATOM 1929 N N . ARG A 1 252 ? 12.610 0.967 -1.001 1.00 96.94 252 ARG A N 1
ATOM 1930 C CA . ARG A 1 252 ? 11.873 -0.305 -1.036 1.00 96.94 252 ARG A CA 1
ATOM 1931 C C . ARG A 1 252 ? 10.442 -0.104 -1.525 1.00 96.94 252 ARG A C 1
ATOM 1933 O O . ARG A 1 252 ? 10.028 -0.781 -2.461 1.00 96.94 252 ARG A O 1
ATOM 1940 N N . LEU A 1 253 ? 9.731 0.883 -0.978 1.00 97.75 253 LEU A N 1
ATOM 1941 C CA . LEU A 1 253 ? 8.383 1.251 -1.416 1.00 97.75 253 LEU A CA 1
ATOM 1942 C C . LEU A 1 253 ? 8.354 1.609 -2.904 1.00 97.75 253 LEU A C 1
ATOM 1944 O O . LEU A 1 253 ? 7.514 1.113 -3.655 1.00 97.75 253 LEU A O 1
ATOM 1948 N N . ARG A 1 254 ? 9.310 2.432 -3.349 1.00 96.06 254 ARG A N 1
ATOM 1949 C CA . ARG A 1 254 ? 9.449 2.804 -4.761 1.00 96.06 254 ARG A CA 1
ATOM 1950 C C . ARG A 1 254 ? 9.623 1.577 -5.653 1.00 96.06 254 ARG A C 1
ATOM 1952 O O . ARG A 1 254 ? 8.977 1.496 -6.692 1.00 96.06 254 ARG A O 1
ATOM 1959 N N . TYR A 1 255 ? 10.446 0.621 -5.234 1.00 96.38 255 TYR A N 1
ATOM 1960 C CA . TYR A 1 255 ? 10.642 -0.613 -5.984 1.00 96.38 255 TYR A CA 1
ATOM 1961 C C . TYR A 1 255 ? 9.354 -1.444 -6.087 1.00 96.38 255 TYR A C 1
ATOM 1963 O O . TYR A 1 255 ? 9.040 -1.952 -7.159 1.00 96.38 255 TYR A O 1
ATOM 1971 N N . VAL A 1 256 ? 8.548 -1.516 -5.021 1.00 97.62 256 VAL A N 1
ATOM 1972 C CA . VAL A 1 256 ? 7.218 -2.148 -5.095 1.00 97.62 256 VAL A CA 1
ATOM 1973 C C . VAL A 1 256 ? 6.312 -1.424 -6.094 1.00 97.62 256 VAL A C 1
ATOM 1975 O O . VAL A 1 256 ? 5.644 -2.079 -6.889 1.00 97.62 256 VAL A O 1
ATOM 1978 N N . CYS A 1 257 ? 6.323 -0.086 -6.121 1.00 96.81 257 CYS A N 1
ATOM 1979 C CA . CYS A 1 257 ? 5.556 0.682 -7.112 1.00 96.81 257 CYS A CA 1
ATOM 1980 C C . CYS A 1 257 ? 5.959 0.326 -8.550 1.00 96.81 257 CYS A C 1
ATOM 1982 O O . CYS A 1 257 ? 5.100 0.175 -9.417 1.00 96.81 257 CYS A O 1
ATOM 1984 N N . GLU A 1 258 ? 7.261 0.177 -8.802 1.00 94.50 258 GLU A N 1
ATOM 1985 C CA . GLU A 1 258 ? 7.798 -0.215 -10.108 1.00 94.50 258 GLU A CA 1
ATOM 1986 C C . GLU A 1 258 ? 7.333 -1.626 -10.507 1.00 94.50 258 GLU A C 1
ATOM 1988 O O . GLU A 1 258 ? 6.906 -1.823 -11.646 1.00 94.50 258 GLU A O 1
ATOM 1993 N N . LEU A 1 259 ? 7.327 -2.581 -9.569 1.00 96.25 259 LEU A N 1
ATOM 1994 C CA . LEU A 1 259 ? 6.811 -3.936 -9.798 1.00 96.25 259 LEU A CA 1
ATOM 1995 C C . LEU A 1 259 ? 5.316 -3.934 -10.137 1.00 96.25 259 LEU A C 1
ATOM 1997 O O . LEU A 1 259 ? 4.922 -4.503 -11.153 1.00 96.25 259 LEU A O 1
ATOM 2001 N N . VAL A 1 260 ? 4.495 -3.243 -9.341 1.00 96.81 260 VAL A N 1
ATOM 2002 C CA . VAL A 1 260 ? 3.043 -3.144 -9.568 1.00 96.81 260 VAL A CA 1
ATOM 2003 C C . VAL A 1 260 ? 2.751 -2.531 -10.940 1.00 96.81 260 VAL A C 1
ATOM 2005 O O . VAL A 1 260 ? 1.957 -3.074 -11.708 1.00 96.81 260 VAL A O 1
ATOM 2008 N N . ARG A 1 261 ? 3.431 -1.431 -11.295 1.00 93.88 261 ARG A N 1
ATOM 2009 C CA . ARG A 1 261 ? 3.286 -0.785 -12.611 1.00 93.88 261 ARG A CA 1
ATOM 2010 C C . ARG A 1 261 ? 3.663 -1.704 -13.762 1.00 93.88 261 ARG A C 1
ATOM 2012 O O . ARG A 1 261 ? 2.981 -1.695 -14.786 1.00 93.88 261 ARG A O 1
ATOM 2019 N N . ARG A 1 262 ? 4.748 -2.467 -13.605 1.00 92.50 262 ARG A N 1
ATOM 2020 C CA . ARG A 1 262 ? 5.220 -3.404 -14.626 1.00 92.50 262 ARG A CA 1
ATOM 2021 C C . ARG A 1 262 ? 4.180 -4.484 -14.905 1.00 92.50 262 ARG A C 1
ATOM 2023 O O . ARG A 1 262 ? 3.884 -4.725 -16.069 1.00 92.50 262 ARG A O 1
ATOM 2030 N N . GLU A 1 263 ? 3.606 -5.084 -13.863 1.00 94.81 263 GLU A N 1
ATOM 2031 C CA . GLU A 1 263 ? 2.601 -6.144 -14.026 1.00 94.81 263 GLU A CA 1
ATOM 2032 C C . GLU A 1 263 ? 1.249 -5.612 -14.531 1.00 94.81 263 GLU A C 1
ATOM 2034 O O . GLU A 1 263 ? 0.556 -6.294 -15.280 1.00 94.81 263 GLU A O 1
ATOM 2039 N N . ARG A 1 264 ? 0.869 -4.375 -14.176 1.00 94.00 264 ARG A N 1
ATOM 2040 C CA . ARG A 1 264 ? -0.415 -3.769 -14.585 1.00 94.00 264 ARG A CA 1
ATOM 2041 C C . ARG A 1 264 ? -0.445 -3.244 -16.024 1.00 94.00 264 ARG A C 1
ATOM 2043 O O . ARG A 1 264 ? -1.520 -2.915 -16.516 1.00 94.00 264 ARG A O 1
ATOM 2050 N N . GLY A 1 265 ? 0.695 -3.166 -16.711 1.00 81.75 265 GLY A N 1
ATOM 2051 C CA . GLY A 1 265 ? 0.740 -3.047 -18.175 1.00 81.75 265 GLY A CA 1
ATOM 2052 C C . GLY A 1 265 ? -0.010 -1.850 -18.779 1.00 81.75 265 GLY A C 1
ATOM 2053 O O . GLY A 1 265 ? -0.776 -2.021 -19.722 1.00 81.75 265 GLY A O 1
ATOM 2054 N N . GLY A 1 266 ? 0.198 -0.637 -18.257 1.00 78.94 266 GLY A N 1
ATOM 2055 C CA . GLY A 1 266 ? -0.424 0.594 -18.779 1.00 78.94 266 GLY A CA 1
ATOM 2056 C C . GLY A 1 266 ? -1.845 0.875 -18.268 1.00 78.94 266 GLY A C 1
ATOM 2057 O O . GLY A 1 266 ? -2.385 1.943 -18.544 1.00 78.94 266 GLY A O 1
ATOM 2058 N N . LEU A 1 267 ? -2.436 -0.036 -17.487 1.00 89.75 267 LEU A N 1
ATOM 2059 C CA . LEU A 1 267 ? -3.627 0.247 -16.683 1.00 89.75 267 LEU A CA 1
ATOM 2060 C C . LEU A 1 267 ? -3.273 1.136 -15.482 1.00 89.75 267 LEU A C 1
ATOM 2062 O O . LEU A 1 267 ? -2.100 1.314 -15.142 1.00 89.75 267 LEU A O 1
ATOM 2066 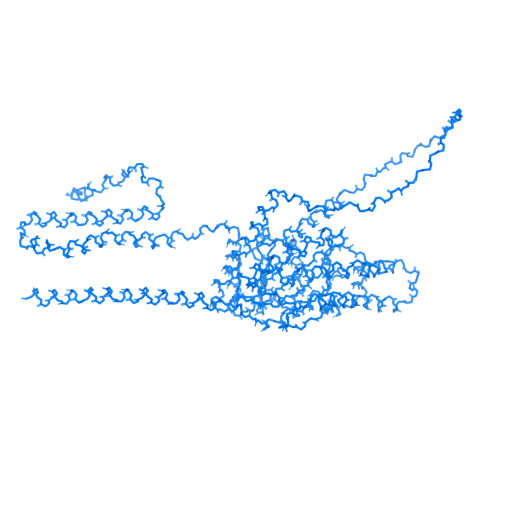N N . ALA A 1 268 ? -4.294 1.650 -14.787 1.00 93.94 268 ALA A N 1
ATOM 2067 C CA . ALA A 1 268 ? -4.087 2.278 -13.485 1.00 93.94 268 ALA A CA 1
ATOM 2068 C C . ALA A 1 268 ? -3.380 1.274 -12.549 1.00 93.94 268 ALA A C 1
ATOM 2070 O O . ALA A 1 268 ? -3.902 0.172 -12.334 1.00 93.94 268 ALA A O 1
ATOM 2071 N N . PRO A 1 269 ? -2.189 1.602 -12.017 1.00 95.75 269 PRO A N 1
ATOM 2072 C CA . PRO A 1 269 ? -1.397 0.639 -11.259 1.00 95.75 269 PRO A CA 1
ATOM 2073 C C . PRO A 1 269 ? -2.027 0.291 -9.912 1.00 95.75 269 PRO A C 1
ATOM 2075 O O . PRO A 1 269 ? -1.831 -0.817 -9.427 1.00 95.75 269 PRO A O 1
ATOM 2078 N N . ILE A 1 270 ? -2.799 1.211 -9.332 1.00 97.31 270 ILE A N 1
ATOM 2079 C CA . ILE A 1 270 ? -3.554 0.999 -8.098 1.00 97.31 270 ILE A CA 1
ATOM 2080 C C . ILE A 1 270 ? -4.941 1.636 -8.204 1.00 97.31 270 ILE A C 1
ATOM 2082 O O . ILE A 1 270 ? -5.131 2.616 -8.925 1.00 97.31 270 ILE A O 1
ATOM 2086 N N . ASN A 1 271 ? -5.884 1.090 -7.445 1.00 97.69 271 ASN A N 1
ATOM 2087 C CA . ASN A 1 271 ? -7.276 1.515 -7.351 1.00 97.69 271 ASN A CA 1
ATOM 2088 C C . ASN A 1 271 ? -7.615 2.167 -6.002 1.00 97.69 271 ASN A C 1
ATOM 2090 O O . ASN A 1 271 ? -8.631 2.842 -5.875 1.00 97.69 271 ASN A O 1
ATOM 2094 N N . GLY A 1 272 ? -6.767 1.994 -4.990 1.00 97.88 272 GLY A N 1
ATOM 2095 C CA . GLY A 1 272 ? -6.942 2.609 -3.680 1.00 97.88 272 GLY A CA 1
ATOM 2096 C C . GLY A 1 272 ? -5.863 2.180 -2.694 1.00 97.88 272 GLY A C 1
ATOM 2097 O O . GLY A 1 272 ? -5.076 1.270 -2.963 1.00 97.88 272 GLY A O 1
ATOM 2098 N N . THR A 1 273 ? -5.854 2.826 -1.534 1.00 98.31 273 THR A N 1
ATOM 2099 C CA . THR A 1 273 ? -4.930 2.516 -0.442 1.00 98.31 273 THR A CA 1
ATOM 2100 C C . THR A 1 273 ? -5.695 2.370 0.869 1.00 98.31 273 THR A C 1
ATOM 2102 O O . THR A 1 273 ? -6.485 3.238 1.233 1.00 98.31 273 THR A O 1
ATOM 2105 N N . LEU A 1 274 ? -5.427 1.303 1.614 1.00 98.56 274 LEU A N 1
ATOM 2106 C CA . LEU A 1 274 ? -5.822 1.165 3.010 1.00 98.56 274 LEU A CA 1
ATOM 2107 C C . LEU A 1 274 ? -4.646 1.585 3.895 1.00 98.56 274 LEU A C 1
ATOM 2109 O O . LEU A 1 274 ? -3.595 0.948 3.877 1.00 98.56 274 LEU A O 1
ATOM 2113 N N . ALA A 1 275 ? -4.806 2.659 4.660 1.00 98.50 275 ALA A N 1
ATOM 2114 C CA . ALA A 1 275 ? -3.801 3.138 5.602 1.00 98.50 275 ALA A CA 1
ATOM 2115 C C . ALA A 1 275 ? -4.193 2.742 7.028 1.00 98.50 275 ALA A C 1
ATOM 2117 O O . ALA A 1 275 ? -5.066 3.371 7.625 1.00 98.50 275 ALA A O 1
ATOM 2118 N N . ILE A 1 276 ? -3.551 1.707 7.566 1.00 98.38 276 ILE A N 1
ATOM 2119 C CA . ILE A 1 276 ? -3.773 1.229 8.930 1.00 98.38 276 ILE A CA 1
ATOM 2120 C C . ILE A 1 276 ? -3.019 2.144 9.897 1.00 98.38 276 ILE A C 1
ATOM 2122 O O . ILE A 1 276 ? -1.806 2.323 9.797 1.00 98.38 276 ILE A O 1
ATOM 2126 N N . LEU A 1 277 ? -3.753 2.743 10.829 1.00 98.00 277 LEU A N 1
ATOM 2127 C CA . LEU A 1 277 ? -3.220 3.594 11.881 1.00 98.00 277 LEU A CA 1
ATOM 2128 C C . LEU A 1 277 ? -3.177 2.785 13.187 1.00 98.00 277 LEU A C 1
ATOM 2130 O O . LEU A 1 277 ? -4.240 2.396 13.679 1.00 98.00 277 LEU A O 1
ATOM 2134 N N . PRO A 1 278 ? -1.990 2.532 13.763 1.00 96.12 278 PRO A N 1
ATOM 2135 C CA . PRO A 1 278 ? -1.864 1.707 14.962 1.00 96.12 278 PRO A CA 1
ATOM 2136 C C . PRO A 1 278 ? -2.386 2.449 16.201 1.00 96.12 278 PRO A C 1
ATOM 2138 O O . PRO A 1 278 ? -1.731 3.362 16.714 1.00 96.12 278 PRO A O 1
ATOM 2141 N N . TRP A 1 279 ? -3.558 2.047 16.709 1.00 95.00 279 TRP A N 1
ATOM 2142 C CA . TRP A 1 279 ? -4.205 2.673 17.874 1.00 95.00 279 TRP A CA 1
ATOM 2143 C C . TRP A 1 279 ? -3.274 2.742 19.091 1.00 95.00 279 TRP A C 1
ATOM 2145 O O . TRP A 1 279 ? -3.107 3.795 19.703 1.00 95.00 279 TRP A O 1
ATOM 2155 N N . ASN A 1 280 ? -2.601 1.630 19.396 1.00 92.12 280 ASN A N 1
ATOM 2156 C CA . ASN A 1 280 ? -1.691 1.503 20.534 1.00 92.12 280 ASN A CA 1
ATOM 2157 C C . ASN A 1 280 ? -0.522 2.495 20.484 1.00 92.12 280 ASN A C 1
ATOM 2159 O O . ASN A 1 280 ? -0.043 2.915 21.531 1.00 92.12 280 ASN A O 1
ATOM 2163 N N . MET A 1 281 ? -0.044 2.871 19.296 1.00 94.25 281 MET A N 1
ATOM 2164 C CA . MET A 1 281 ? 1.007 3.882 19.173 1.00 94.25 281 MET A CA 1
ATOM 2165 C C . MET A 1 281 ? 0.452 5.285 19.363 1.00 94.25 281 MET A C 1
ATOM 2167 O O . MET A 1 281 ? 1.069 6.100 20.039 1.00 94.25 281 MET A O 1
ATOM 2171 N N . ILE A 1 282 ? -0.720 5.558 18.794 1.00 95.12 282 ILE A N 1
ATOM 2172 C CA . ILE A 1 282 ? -1.367 6.868 18.896 1.00 95.12 282 ILE A CA 1
ATOM 2173 C C . ILE A 1 282 ? -1.707 7.180 20.354 1.00 95.12 282 ILE A C 1
ATOM 2175 O O . ILE A 1 282 ? -1.548 8.319 20.785 1.00 95.12 282 ILE A O 1
ATOM 2179 N N . GLU A 1 283 ? -2.110 6.182 21.142 1.00 92.31 283 GLU A N 1
ATOM 2180 C CA . GLU A 1 283 ? -2.407 6.359 22.566 1.00 92.31 283 GLU A CA 1
ATOM 2181 C C . GLU A 1 283 ? -1.180 6.674 23.431 1.00 92.31 283 GLU A C 1
ATOM 2183 O O . GLU A 1 283 ? -1.323 7.403 24.416 1.00 92.31 283 GLU A O 1
ATOM 2188 N N . ARG A 1 284 ? 0.022 6.208 23.064 1.00 91.94 284 ARG A N 1
ATOM 2189 C CA . ARG A 1 284 ? 1.240 6.401 23.876 1.00 91.94 284 ARG A CA 1
ATOM 2190 C C . ARG A 1 284 ? 1.614 7.867 24.070 1.00 91.94 284 ARG A C 1
ATOM 2192 O O . ARG A 1 284 ? 2.086 8.225 25.145 1.00 91.94 284 ARG A O 1
ATOM 2199 N N . GLY A 1 285 ? 1.364 8.714 23.075 1.00 93.62 285 GLY A N 1
ATOM 2200 C CA . GLY A 1 285 ? 1.670 10.130 23.201 1.00 93.62 285 GLY A CA 1
ATOM 2201 C C . GLY A 1 285 ? 1.728 10.895 21.889 1.00 93.62 285 GLY A C 1
ATOM 2202 O O . GLY A 1 285 ? 1.453 10.388 20.797 1.00 93.62 285 GLY A O 1
ATOM 2203 N N . GLU A 1 286 ? 2.083 12.170 22.022 1.00 95.31 286 GLU A N 1
ATOM 2204 C CA . GLU A 1 286 ? 2.221 13.097 20.902 1.00 95.31 286 GLU A CA 1
ATOM 2205 C C . GLU A 1 286 ? 3.410 12.728 20.007 1.00 95.31 286 GLU A C 1
ATOM 2207 O O . GLU A 1 286 ? 3.285 12.772 18.788 1.00 95.31 286 GLU A O 1
ATOM 2212 N N . ALA A 1 287 ? 4.537 12.284 20.572 1.00 95.19 287 ALA A N 1
ATOM 2213 C CA . ALA A 1 287 ? 5.729 11.938 19.798 1.00 95.19 287 ALA A CA 1
ATOM 2214 C C . ALA A 1 287 ? 5.476 10.776 18.817 1.00 95.19 287 ALA A C 1
ATOM 2216 O O . ALA A 1 287 ? 5.850 10.847 17.642 1.00 95.19 287 ALA A O 1
ATOM 2217 N N . GLU A 1 288 ? 4.796 9.725 19.272 1.00 95.75 288 GLU A N 1
ATOM 2218 C CA . GLU A 1 288 ? 4.407 8.571 18.465 1.00 95.75 288 GLU A CA 1
ATOM 2219 C C . GLU A 1 288 ? 3.349 8.956 17.428 1.00 95.75 288 GLU A C 1
ATOM 2221 O O . GLU A 1 288 ? 3.484 8.607 16.255 1.00 95.75 288 GLU A O 1
ATOM 2226 N N . THR A 1 289 ? 2.351 9.751 17.826 1.00 96.69 289 THR A N 1
ATOM 2227 C CA . THR A 1 289 ? 1.358 10.342 16.911 1.00 96.69 289 THR A CA 1
ATOM 2228 C C . THR A 1 289 ? 2.053 11.123 15.790 1.00 96.69 289 THR A C 1
ATOM 2230 O O . THR A 1 289 ? 1.731 10.964 14.606 1.00 96.69 289 THR A O 1
ATOM 2233 N N . MET A 1 290 ? 3.076 11.908 16.145 1.00 96.06 290 MET A N 1
ATOM 2234 C CA . MET A 1 290 ? 3.867 12.681 15.197 1.00 96.06 290 MET A CA 1
ATOM 2235 C C . MET A 1 290 ? 4.642 11.802 14.215 1.00 96.06 290 MET A C 1
ATOM 2237 O O . MET A 1 290 ? 4.732 12.114 13.020 1.00 96.06 290 MET A O 1
ATOM 2241 N N . ALA A 1 291 ? 5.209 10.703 14.713 1.00 95.88 291 ALA A N 1
ATOM 2242 C CA . ALA A 1 291 ? 5.915 9.726 13.900 1.00 95.88 291 ALA A CA 1
ATOM 2243 C C . ALA A 1 291 ? 4.968 9.022 12.917 1.00 95.88 291 ALA A C 1
ATOM 2245 O O . ALA A 1 291 ? 5.303 8.929 11.736 1.00 95.88 291 ALA A O 1
ATOM 2246 N N . VAL A 1 292 ? 3.774 8.616 13.367 1.00 97.56 292 VAL A N 1
ATOM 2247 C CA . VAL A 1 292 ? 2.749 7.959 12.536 1.00 97.56 292 VAL A CA 1
ATOM 2248 C C . VAL A 1 292 ? 2.303 8.868 11.392 1.00 97.56 292 VAL A C 1
ATOM 2250 O O . VAL A 1 292 ? 2.380 8.467 10.231 1.00 97.56 292 VAL A O 1
ATOM 2253 N N . GLY A 1 293 ? 1.910 10.115 11.678 1.00 97.44 293 GLY A N 1
ATOM 2254 C CA . GLY A 1 293 ? 1.465 11.038 10.626 1.00 97.44 293 GLY A CA 1
ATOM 2255 C C . GLY A 1 293 ? 2.570 11.394 9.628 1.00 97.44 293 GLY A C 1
ATOM 2256 O O . GLY A 1 293 ? 2.307 11.523 8.432 1.00 97.44 293 GLY A O 1
ATOM 2257 N N . ARG A 1 294 ? 3.830 11.492 10.080 1.00 96.06 294 ARG A N 1
ATOM 2258 C CA . ARG A 1 294 ? 4.978 11.694 9.182 1.00 96.06 294 ARG A CA 1
ATOM 2259 C C . ARG A 1 294 ? 5.229 10.473 8.296 1.00 96.06 294 ARG A C 1
ATOM 2261 O O . ARG A 1 294 ? 5.372 10.649 7.091 1.00 96.06 294 ARG A O 1
ATOM 2268 N N . ALA A 1 295 ? 5.286 9.276 8.878 1.00 96.81 295 ALA A N 1
ATOM 2269 C CA . ALA A 1 295 ? 5.536 8.038 8.143 1.00 96.81 295 ALA A CA 1
ATOM 2270 C C . ALA A 1 295 ? 4.452 7.796 7.083 1.00 96.81 295 ALA A C 1
ATOM 2272 O O . ALA A 1 295 ? 4.776 7.542 5.925 1.00 96.81 295 ALA A O 1
ATOM 2273 N N . LEU A 1 296 ? 3.179 7.985 7.450 1.00 97.88 296 LEU A N 1
ATOM 2274 C CA . LEU A 1 296 ? 2.063 7.887 6.513 1.00 97.88 296 LEU A CA 1
ATOM 2275 C C . LEU A 1 296 ? 2.176 8.916 5.381 1.00 97.88 296 LEU A C 1
ATOM 2277 O O . LEU A 1 296 ? 2.053 8.547 4.217 1.00 97.88 296 LEU A O 1
ATOM 2281 N N . GLY A 1 297 ? 2.432 10.190 5.695 1.00 96.19 297 GLY A N 1
ATOM 2282 C CA . GLY A 1 297 ? 2.579 11.230 4.671 1.00 96.19 297 GLY A CA 1
ATOM 2283 C C . GLY A 1 297 ? 3.724 10.949 3.694 1.00 96.19 297 GLY A C 1
ATOM 2284 O O . GLY A 1 297 ? 3.570 11.118 2.485 1.00 96.19 297 GLY A O 1
ATOM 2285 N N . GLU A 1 298 ? 4.866 10.468 4.193 1.00 95.31 298 GLU A N 1
ATOM 2286 C CA . GLU A 1 298 ? 6.008 10.106 3.348 1.00 95.31 298 GLU A CA 1
ATOM 2287 C C . GLU A 1 298 ? 5.733 8.877 2.467 1.00 95.31 298 GLU A C 1
ATOM 2289 O O . GLU A 1 298 ? 6.124 8.873 1.292 1.00 95.31 298 GLU A O 1
ATOM 2294 N N . ASP A 1 299 ? 5.045 7.862 2.995 1.00 97.50 299 ASP A N 1
ATOM 2295 C CA . ASP A 1 299 ? 4.644 6.673 2.239 1.00 97.50 299 ASP A CA 1
ATOM 2296 C C . ASP A 1 299 ? 3.603 7.025 1.164 1.00 97.50 299 ASP A C 1
ATOM 2298 O O . ASP A 1 299 ? 3.785 6.669 -0.000 1.00 97.50 299 ASP A O 1
ATOM 2302 N N . LEU A 1 300 ? 2.561 7.798 1.499 1.00 96.69 300 LEU A N 1
ATOM 2303 C CA . LEU A 1 300 ? 1.539 8.239 0.539 1.00 96.69 300 LEU A CA 1
ATOM 2304 C C . LEU A 1 300 ? 2.130 9.113 -0.572 1.00 96.69 300 LEU A C 1
ATOM 2306 O O . LEU A 1 300 ?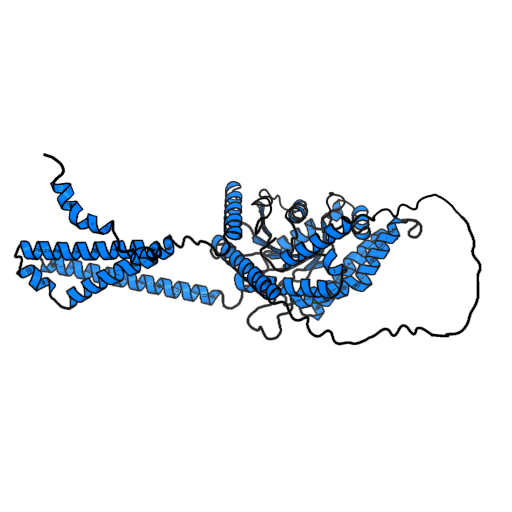 1.807 8.919 -1.743 1.00 96.69 300 LEU A O 1
ATOM 2310 N N . ALA A 1 301 ? 3.037 10.034 -0.238 1.00 94.25 301 ALA A N 1
ATOM 2311 C CA . ALA A 1 301 ? 3.728 10.840 -1.240 1.00 94.25 301 ALA A CA 1
ATOM 2312 C C . ALA A 1 301 ? 4.612 9.975 -2.158 1.00 94.25 301 ALA A C 1
ATOM 2314 O O . ALA A 1 301 ? 4.726 10.234 -3.358 1.00 94.25 301 ALA A O 1
ATOM 2315 N N . SER A 1 302 ? 5.241 8.933 -1.609 1.00 94.31 302 SER A N 1
ATOM 2316 C CA . SER A 1 302 ? 6.058 7.992 -2.381 1.00 94.31 302 SER A CA 1
ATOM 2317 C C . SER A 1 302 ? 5.208 7.099 -3.285 1.00 94.31 302 SER A C 1
ATOM 2319 O O . SER A 1 302 ? 5.581 6.910 -4.442 1.00 94.31 302 SER A O 1
ATOM 2321 N N . LEU A 1 303 ? 4.045 6.636 -2.812 1.00 95.69 303 LEU A N 1
ATOM 2322 C CA . LEU A 1 303 ? 3.051 5.937 -3.630 1.00 95.69 303 LEU A CA 1
ATOM 2323 C C . LEU A 1 303 ? 2.540 6.829 -4.762 1.00 95.69 303 LEU A C 1
ATOM 2325 O O . LEU A 1 303 ? 2.594 6.417 -5.914 1.00 95.69 303 LEU A O 1
ATOM 2329 N N . GLY A 1 304 ? 2.117 8.062 -4.469 1.00 93.88 304 GLY A N 1
ATOM 2330 C CA . GLY A 1 304 ? 1.617 8.992 -5.486 1.00 93.88 304 GLY A CA 1
ATOM 2331 C C . GLY A 1 304 ? 2.639 9.245 -6.599 1.00 93.88 304 GLY A C 1
ATOM 2332 O O . GLY A 1 304 ? 2.310 9.140 -7.780 1.00 93.88 304 GLY A O 1
ATOM 2333 N N . ARG A 1 305 ? 3.908 9.483 -6.235 1.00 92.31 305 ARG A N 1
ATOM 2334 C CA . ARG A 1 305 ? 5.002 9.661 -7.208 1.00 92.31 305 ARG A CA 1
ATOM 2335 C C . ARG A 1 305 ? 5.342 8.382 -7.973 1.00 92.31 305 ARG A C 1
ATOM 2337 O O . ARG A 1 305 ? 5.567 8.443 -9.177 1.00 92.31 305 ARG A O 1
ATOM 2344 N N . GLY A 1 306 ? 5.419 7.241 -7.289 1.00 93.12 306 GLY A N 1
ATOM 2345 C CA . GLY A 1 306 ? 5.797 5.965 -7.900 1.00 93.12 306 GLY A CA 1
ATOM 2346 C C . GLY A 1 306 ? 4.729 5.443 -8.857 1.00 93.12 306 GLY A C 1
ATOM 2347 O O . GLY A 1 306 ? 5.031 5.055 -9.986 1.00 93.12 306 GLY A O 1
ATOM 2348 N N . MET A 1 307 ? 3.471 5.492 -8.426 1.00 94.31 307 MET A N 1
ATOM 2349 C CA . MET A 1 307 ? 2.319 5.005 -9.179 1.00 94.31 307 MET A CA 1
ATOM 2350 C C . MET A 1 307 ? 1.903 5.974 -10.290 1.00 94.31 307 MET A C 1
ATOM 2352 O O . MET A 1 307 ? 1.436 5.534 -11.334 1.00 94.31 307 MET A O 1
ATOM 2356 N N . GLY A 1 308 ? 2.097 7.284 -10.109 1.00 92.25 308 GLY A N 1
ATOM 2357 C CA . GLY A 1 308 ? 1.656 8.280 -11.089 1.00 92.25 308 GLY A CA 1
ATOM 2358 C C . GLY A 1 308 ? 0.132 8.455 -11.148 1.00 92.25 308 GLY A C 1
ATOM 2359 O O . GLY A 1 308 ? -0.393 9.080 -12.065 1.00 92.25 308 GLY A O 1
ATOM 2360 N N . VAL A 1 309 ? -0.587 7.913 -10.167 1.00 93.44 309 VAL A N 1
ATOM 2361 C CA . VAL A 1 309 ? -2.037 8.047 -10.010 1.00 93.44 309 VAL A CA 1
ATOM 2362 C C . VAL A 1 309 ? -2.323 8.421 -8.564 1.00 93.44 309 VAL A C 1
ATOM 2364 O O . VAL A 1 309 ? -1.737 7.859 -7.637 1.00 93.44 309 VAL A O 1
ATOM 2367 N N . ARG A 1 310 ? -3.239 9.367 -8.373 1.00 94.12 310 ARG A N 1
ATOM 2368 C CA . ARG A 1 310 ? -3.877 9.650 -7.093 1.00 94.12 310 ARG A CA 1
ATOM 2369 C C . ARG A 1 310 ? -5.053 8.702 -6.948 1.00 94.12 310 ARG A C 1
ATOM 2371 O O . ARG A 1 310 ? -6.014 8.772 -7.711 1.00 94.12 310 ARG A O 1
ATOM 2378 N N . ALA A 1 311 ? -4.949 7.821 -5.968 1.00 96.00 311 ALA A N 1
ATOM 2379 C CA . ALA A 1 311 ? -5.988 6.870 -5.619 1.00 96.00 311 ALA A CA 1
ATOM 2380 C C . ALA A 1 311 ? -6.611 7.244 -4.261 1.00 96.00 311 ALA A C 1
ATOM 2382 O O . ALA A 1 311 ? -5.951 7.902 -3.445 1.00 96.00 311 ALA A O 1
ATOM 2383 N N . PRO A 1 312 ? -7.868 6.853 -4.001 1.00 97.44 312 PRO A N 1
ATOM 2384 C CA . PRO A 1 312 ? -8.531 7.094 -2.728 1.00 97.44 312 PRO A CA 1
ATOM 2385 C C . PRO A 1 312 ? -7.852 6.316 -1.604 1.00 97.44 312 PRO A C 1
ATOM 2387 O O . PRO A 1 312 ? -7.550 5.130 -1.730 1.00 97.44 312 PRO A O 1
ATOM 2390 N N . VAL A 1 313 ? -7.662 6.984 -0.473 1.00 98.12 313 VAL A N 1
ATOM 2391 C CA . VAL A 1 313 ? -7.089 6.412 0.740 1.00 98.12 313 VAL A CA 1
ATOM 2392 C C . VAL A 1 313 ? -8.172 6.303 1.803 1.00 98.12 313 VAL A C 1
ATOM 2394 O O . VAL A 1 313 ? -8.824 7.290 2.154 1.00 98.12 313 VAL A O 1
ATOM 2397 N N . VAL A 1 314 ? -8.351 5.106 2.345 1.00 98.44 314 VAL A N 1
ATOM 2398 C CA . VAL A 1 314 ? -9.162 4.866 3.538 1.00 98.44 314 VAL A CA 1
ATOM 2399 C C . VAL A 1 314 ? -8.224 4.798 4.737 1.00 98.44 314 VAL A C 1
ATOM 2401 O O . VAL A 1 314 ? -7.366 3.920 4.799 1.00 98.44 314 VAL A O 1
ATOM 2404 N N . ALA A 1 315 ? -8.368 5.730 5.681 1.00 98.50 315 ALA A N 1
ATOM 2405 C CA . ALA A 1 315 ? -7.634 5.692 6.941 1.00 98.50 315 ALA A CA 1
ATOM 2406 C C . ALA A 1 315 ? -8.390 4.808 7.941 1.00 98.50 315 ALA A C 1
ATOM 2408 O O . ALA A 1 315 ? -9.535 5.105 8.285 1.00 98.50 315 ALA A O 1
ATOM 2409 N N . LEU A 1 316 ? -7.761 3.730 8.399 1.00 98.50 316 LEU A N 1
ATOM 2410 C CA . LEU A 1 316 ? -8.353 2.762 9.313 1.00 98.50 316 LEU A CA 1
ATOM 2411 C C . LEU A 1 316 ? -7.593 2.769 10.632 1.00 98.50 316 LEU A C 1
ATOM 2413 O O . LEU A 1 316 ? -6.487 2.250 10.725 1.00 98.50 316 LEU A O 1
ATOM 2417 N N . LEU A 1 317 ? -8.193 3.353 11.658 1.00 97.69 317 LEU A N 1
ATOM 2418 C CA . LEU A 1 317 ? -7.678 3.300 13.011 1.00 97.69 317 LEU A CA 1
ATOM 2419 C C . LEU A 1 317 ? -7.970 1.924 13.610 1.00 97.69 317 LEU A C 1
ATOM 2421 O O . LEU A 1 317 ? -9.131 1.579 13.835 1.00 97.69 317 LEU A O 1
ATOM 2425 N N . LEU A 1 318 ? -6.912 1.142 13.826 1.00 97.12 318 LEU A N 1
ATOM 2426 C CA . LEU A 1 318 ? -7.024 -0.277 14.133 1.00 97.12 318 LEU A CA 1
ATOM 2427 C C . LEU A 1 318 ? -6.600 -0.591 15.567 1.00 97.12 318 LEU A C 1
ATOM 2429 O O . LEU A 1 318 ? -5.450 -0.380 15.962 1.00 97.12 318 LEU A O 1
ATOM 2433 N N . CYS A 1 319 ? -7.538 -1.149 16.328 1.00 94.75 319 CYS A N 1
ATOM 2434 C CA . CYS A 1 319 ? -7.324 -1.637 17.685 1.00 94.75 319 CYS A CA 1
ATOM 2435 C C . CYS A 1 319 ? -6.976 -3.131 17.654 1.00 94.75 319 CYS A C 1
ATOM 2437 O O . CYS A 1 319 ? -7.864 -3.972 17.485 1.00 94.75 319 CYS A O 1
ATOM 2439 N N . THR A 1 320 ? -5.692 -3.459 17.803 1.00 86.44 320 THR A N 1
ATOM 2440 C CA . THR A 1 320 ? -5.176 -4.844 17.805 1.00 86.44 320 THR A CA 1
ATOM 2441 C C . THR A 1 320 ? -4.993 -5.429 19.203 1.00 86.44 320 THR A C 1
ATOM 2443 O O . THR A 1 320 ? -5.128 -6.637 19.390 1.00 86.44 320 THR A O 1
ATOM 2446 N N . THR A 1 321 ? -4.683 -4.583 20.183 1.00 77.94 321 THR A N 1
ATOM 2447 C CA . THR A 1 321 ? -4.537 -4.956 21.595 1.00 77.94 321 THR A CA 1
ATOM 2448 C C . THR A 1 321 ? -5.916 -5.019 22.259 1.00 77.94 321 THR A C 1
ATOM 2450 O O . THR A 1 321 ? -6.785 -4.226 21.882 1.00 77.94 321 THR A O 1
ATOM 2453 N N . PRO A 1 322 ? -6.137 -5.899 23.258 1.00 67.56 322 PRO A N 1
ATOM 2454 C CA . PRO A 1 322 ? -7.365 -5.934 24.050 1.00 67.56 322 PRO A CA 1
ATOM 2455 C C . PRO A 1 322 ? -7.504 -4.669 24.906 1.00 67.56 322 PRO A C 1
ATOM 2457 O O . PRO A 1 322 ? -7.272 -4.670 26.114 1.00 67.56 322 PRO A O 1
ATOM 2460 N N . ASP A 1 323 ? -7.892 -3.565 24.277 1.00 86.00 323 ASP A N 1
ATOM 2461 C CA . ASP A 1 323 ? -8.476 -2.456 25.000 1.00 86.00 323 ASP A CA 1
ATOM 2462 C C . ASP A 1 323 ? -9.822 -2.916 25.557 1.00 86.00 323 ASP A C 1
ATOM 2464 O O . ASP A 1 323 ? -10.719 -3.296 24.801 1.00 86.00 323 ASP A O 1
ATOM 2468 N N . GLN A 1 324 ? -9.963 -2.903 26.881 1.00 89.50 324 GLN A N 1
ATOM 2469 C CA . GLN A 1 324 ? -11.173 -3.403 27.535 1.00 89.50 324 GLN A CA 1
ATOM 2470 C C . GLN A 1 324 ? -12.425 -2.648 27.076 1.00 89.50 324 GLN A C 1
ATOM 2472 O O . GLN A 1 324 ? -13.482 -3.254 26.932 1.00 89.50 324 GLN A O 1
ATOM 2477 N N . GLY A 1 325 ? -12.314 -1.344 26.809 1.00 92.12 325 GLY A N 1
ATOM 2478 C CA . GLY A 1 325 ? -13.440 -0.546 26.339 1.00 92.12 325 GLY A CA 1
ATOM 2479 C C . GLY A 1 325 ? -13.847 -0.907 24.914 1.00 92.12 325 GLY A C 1
ATOM 2480 O O . GLY A 1 325 ? -15.037 -1.025 24.634 1.00 92.12 325 GLY A O 1
ATOM 2481 N N . VAL A 1 326 ? -12.882 -1.124 24.016 1.00 92.88 326 VAL A N 1
ATOM 2482 C CA . VAL A 1 326 ? -13.168 -1.552 22.635 1.00 92.88 326 VAL A CA 1
ATOM 2483 C C . VAL A 1 326 ? -13.736 -2.970 22.617 1.00 92.88 326 VAL A C 1
ATOM 2485 O O . VAL A 1 326 ? -14.730 -3.217 21.938 1.00 92.88 326 VAL A O 1
ATOM 2488 N N . ALA A 1 327 ? -13.164 -3.889 23.397 1.00 91.88 327 ALA A N 1
ATOM 2489 C CA . ALA A 1 327 ? -13.675 -5.252 23.519 1.00 91.88 327 ALA A CA 1
ATOM 2490 C C . ALA A 1 327 ? -15.129 -5.264 24.022 1.00 91.88 327 ALA A C 1
ATOM 2492 O O . ALA A 1 327 ? -15.983 -5.922 23.427 1.00 91.88 327 ALA A O 1
ATOM 2493 N N . GLU A 1 328 ? -15.434 -4.472 25.053 1.00 91.75 328 GLU A N 1
ATOM 2494 C CA . GLU A 1 328 ? -16.792 -4.338 25.585 1.00 91.75 328 GLU A CA 1
ATOM 2495 C C . GLU A 1 328 ? -17.756 -3.719 24.560 1.00 91.75 328 GLU A C 1
ATOM 2497 O O . GLU A 1 328 ? -18.904 -4.150 24.423 1.00 91.75 328 GLU A O 1
ATOM 2502 N N . LEU A 1 329 ? -17.291 -2.739 23.780 1.00 93.38 329 LEU A N 1
ATOM 2503 C CA . LEU A 1 329 ? -18.081 -2.131 22.708 1.00 93.38 329 LEU A CA 1
ATOM 2504 C C . LEU A 1 329 ? -18.473 -3.164 21.642 1.00 93.38 329 LEU A C 1
ATOM 2506 O O . LEU A 1 329 ? -19.624 -3.190 21.196 1.00 93.38 329 LEU A O 1
ATOM 2510 N N . ILE A 1 330 ? -17.543 -4.035 21.250 1.00 93.44 330 ILE A N 1
ATOM 2511 C CA . ILE A 1 330 ? -17.780 -5.086 20.251 1.00 93.44 330 ILE A CA 1
ATOM 2512 C C . ILE A 1 330 ? -18.696 -6.170 20.807 1.00 93.44 330 ILE A C 1
ATOM 2514 O O . ILE A 1 330 ? -19.624 -6.603 20.117 1.00 93.44 330 ILE A O 1
ATOM 2518 N N . LEU A 1 331 ? -18.490 -6.567 22.065 1.00 91.75 331 LEU A N 1
ATOM 2519 C CA . LEU A 1 331 ? -19.336 -7.543 22.744 1.00 91.75 331 LEU A CA 1
ATOM 2520 C C . LEU A 1 331 ? -20.804 -7.090 22.749 1.00 91.75 331 LEU A C 1
ATOM 2522 O O . LEU A 1 331 ? -21.697 -7.885 22.463 1.00 91.75 331 LEU A O 1
ATOM 2526 N N . ARG A 1 332 ? -21.050 -5.792 22.976 1.00 91.75 332 ARG A N 1
ATOM 2527 C CA . ARG A 1 332 ? -22.393 -5.179 22.940 1.00 91.75 332 ARG A CA 1
ATOM 2528 C C . ARG A 1 332 ? -22.912 -4.860 21.540 1.00 91.75 332 ARG A C 1
ATOM 2530 O O . ARG A 1 332 ? -24.073 -4.460 21.395 1.00 91.75 332 ARG A O 1
ATOM 2537 N N . THR A 1 333 ? -22.078 -5.002 20.516 1.00 93.12 333 THR A N 1
ATOM 2538 C CA . THR A 1 333 ? -22.469 -4.775 19.127 1.00 93.12 333 THR A CA 1
ATOM 2539 C C . THR A 1 333 ? -23.011 -6.075 18.527 1.00 93.12 333 THR A C 1
ATOM 2541 O O . THR A 1 333 ? -22.290 -7.079 18.497 1.00 93.12 333 THR A O 1
ATOM 2544 N N . PRO A 1 334 ? -24.264 -6.084 18.026 1.00 93.44 334 PRO A N 1
ATOM 2545 C CA . PRO A 1 334 ? -24.848 -7.260 17.395 1.00 93.44 334 PRO A CA 1
ATOM 2546 C C . PRO A 1 334 ? -23.992 -7.758 16.223 1.00 93.44 334 PRO A C 1
ATOM 2548 O O . PRO A 1 334 ? -23.487 -6.929 15.465 1.00 93.44 334 PRO A O 1
ATOM 2551 N N . PRO A 1 335 ? -23.880 -9.079 15.996 1.00 91.56 335 PRO A N 1
ATOM 2552 C CA . PRO A 1 335 ? -23.022 -9.633 14.945 1.00 91.56 335 PRO A CA 1
ATOM 2553 C C . PRO A 1 335 ? -23.267 -9.048 13.546 1.00 91.56 335 PRO A C 1
ATOM 2555 O O . PRO A 1 335 ? -22.313 -8.796 12.820 1.00 91.56 335 PRO A O 1
ATOM 2558 N N . GLY A 1 336 ? -24.525 -8.764 13.184 1.00 91.69 336 GLY A N 1
ATOM 2559 C CA . GLY A 1 336 ? -24.854 -8.144 11.894 1.00 91.69 336 GLY A CA 1
ATOM 2560 C C . GLY A 1 336 ? -24.361 -6.698 11.761 1.00 91.69 336 GLY A C 1
ATOM 2561 O O . GLY A 1 336 ? -23.997 -6.270 10.672 1.00 91.69 336 GLY A O 1
ATOM 2562 N N . GLU A 1 337 ? -24.286 -5.954 12.867 1.00 94.75 337 GLU A N 1
ATOM 2563 C CA . GLU A 1 337 ? -23.733 -4.597 12.878 1.00 94.75 337 GLU A CA 1
ATOM 2564 C C . GLU A 1 337 ? -22.197 -4.593 12.907 1.00 94.75 337 GLU A C 1
ATOM 2566 O O . GLU A 1 337 ? -21.595 -3.597 12.513 1.00 94.75 337 GLU A O 1
ATOM 2571 N N . ARG A 1 338 ? -21.537 -5.692 13.306 1.00 94.44 338 ARG A N 1
ATOM 2572 C CA . ARG A 1 338 ? -20.062 -5.782 13.300 1.00 94.44 338 ARG A CA 1
ATOM 2573 C C . ARG A 1 338 ? -19.470 -5.715 11.895 1.00 94.44 338 ARG A C 1
ATOM 2575 O O . ARG A 1 338 ? -18.317 -5.339 11.761 1.00 94.44 338 ARG A O 1
ATOM 2582 N N . GLN A 1 339 ? -20.248 -6.021 10.858 1.00 93.69 339 GLN A N 1
ATOM 2583 C CA . GLN A 1 339 ? -19.822 -5.853 9.466 1.00 93.69 339 GLN A CA 1
ATOM 2584 C C . GLN A 1 339 ? -20.039 -4.425 8.942 1.00 93.69 339 GLN A C 1
ATOM 2586 O O . GLN A 1 339 ? -19.545 -4.080 7.873 1.00 93.69 339 GLN A O 1
ATOM 2591 N N . SER A 1 340 ? -20.742 -3.561 9.686 1.00 95.38 340 SER A N 1
ATOM 2592 C CA . SER A 1 340 ? -20.891 -2.153 9.303 1.00 95.38 340 SER A CA 1
ATOM 2593 C C . SER A 1 340 ? -19.583 -1.381 9.503 1.00 95.38 340 SER A C 1
ATOM 2595 O O . SER A 1 340 ? -18.634 -1.885 10.086 1.00 95.38 340 SER A O 1
ATOM 2597 N N . ARG A 1 341 ? -19.510 -0.137 9.034 1.00 95.56 341 ARG A N 1
ATOM 2598 C CA . ARG A 1 341 ? -18.363 0.752 9.286 1.00 95.56 341 ARG A CA 1
ATOM 2599 C C . ARG A 1 341 ? -18.712 1.773 10.358 1.00 95.56 341 ARG A C 1
ATOM 2601 O O . ARG A 1 341 ? -19.799 2.349 10.316 1.00 95.56 341 ARG A O 1
ATOM 2608 N N . ILE A 1 342 ? -17.763 2.072 11.240 1.00 97.19 342 ILE A N 1
ATOM 2609 C CA . ILE A 1 342 ? -17.863 3.190 12.185 1.00 97.19 342 ILE A CA 1
ATOM 2610 C C . ILE A 1 342 ? -16.849 4.249 11.803 1.00 97.19 342 ILE A C 1
ATOM 2612 O O . ILE A 1 342 ? -15.665 3.961 11.653 1.00 97.19 342 ILE A O 1
ATOM 2616 N N . GLY A 1 343 ? -17.311 5.485 11.673 1.00 96.81 343 GLY A N 1
ATOM 2617 C CA . GLY A 1 343 ? -16.472 6.633 11.372 1.00 96.81 343 GLY A CA 1
ATOM 2618 C C . GLY A 1 343 ? -17.163 7.561 10.393 1.00 96.81 343 GLY A C 1
ATOM 2619 O O . GLY A 1 343 ? -18.390 7.623 10.333 1.00 96.81 343 GLY A O 1
ATOM 2620 N N . GLN A 1 344 ? -16.370 8.275 9.601 1.00 97.94 344 GLN A N 1
ATOM 2621 C CA . GLN A 1 344 ? -16.879 9.309 8.713 1.00 97.94 344 GLN A CA 1
ATOM 2622 C C . GLN A 1 344 ? -16.330 9.146 7.294 1.00 97.94 344 GLN A C 1
ATOM 2624 O O . GLN A 1 344 ? -15.123 9.037 7.067 1.00 97.94 344 GLN A O 1
ATOM 2629 N N . ARG A 1 345 ? -17.242 9.196 6.315 1.00 97.62 345 ARG A N 1
ATOM 2630 C CA . ARG A 1 345 ? -16.899 9.263 4.890 1.00 97.62 345 ARG A CA 1
ATOM 2631 C C . ARG A 1 345 ? -16.454 10.674 4.518 1.00 97.62 345 ARG A C 1
ATOM 2633 O O . ARG A 1 345 ? -17.035 11.656 4.988 1.00 97.62 345 ARG A O 1
ATOM 2640 N N . PHE A 1 346 ? -15.479 10.751 3.621 1.00 97.06 346 PHE A N 1
ATOM 2641 C CA . PHE A 1 346 ? -15.061 11.978 2.963 1.00 97.06 346 PHE A CA 1
ATOM 2642 C C . PHE A 1 346 ? -15.357 11.884 1.456 1.00 97.06 346 PHE A C 1
ATOM 2644 O O . PHE A 1 346 ? -15.183 10.811 0.872 1.00 97.06 346 PHE A O 1
ATOM 2651 N N . PRO A 1 347 ? -15.864 12.950 0.817 1.00 93.44 347 PRO A N 1
ATOM 2652 C CA . PRO A 1 347 ? -16.076 12.961 -0.627 1.00 93.44 347 PRO A CA 1
ATOM 2653 C C . PRO A 1 347 ? -14.742 12.826 -1.370 1.00 93.44 347 PRO A C 1
ATOM 2655 O O . PRO A 1 34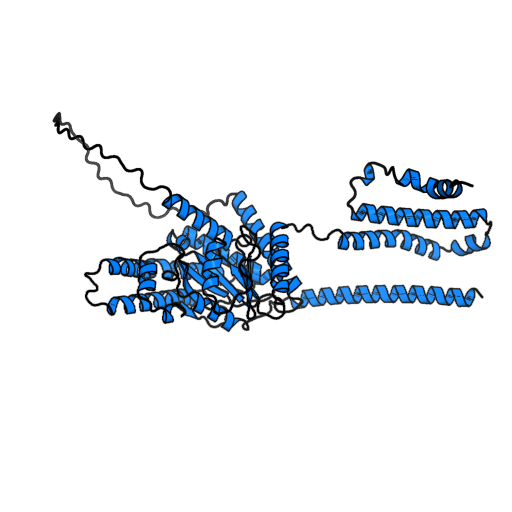7 ? -13.828 13.629 -1.192 1.00 93.44 347 PRO A O 1
ATOM 2658 N N . THR A 1 348 ? -14.644 11.809 -2.218 1.00 87.75 348 THR A N 1
ATOM 2659 C CA . THR A 1 348 ? -13.502 11.594 -3.104 1.00 87.75 348 THR A CA 1
ATOM 2660 C C . THR A 1 348 ? -13.440 12.674 -4.191 1.00 87.75 348 THR A C 1
ATOM 2662 O O . THR A 1 348 ? -14.434 13.334 -4.493 1.00 87.75 348 THR A O 1
ATOM 2665 N N . GLY A 1 349 ? -12.245 12.920 -4.735 1.00 84.69 349 GLY A N 1
ATOM 2666 C CA . GLY A 1 349 ? -12.013 13.937 -5.770 1.00 84.69 349 GLY A CA 1
ATOM 2667 C C . GLY A 1 349 ? -11.807 15.369 -5.257 1.00 84.69 349 GLY A C 1
ATOM 2668 O O . GLY A 1 349 ? -11.363 16.226 -6.017 1.00 84.69 349 GLY A O 1
ATOM 2669 N N . LEU A 1 350 ? -12.055 15.647 -3.972 1.00 89.69 350 LEU A N 1
ATOM 2670 C CA . LEU A 1 350 ? -11.730 16.940 -3.366 1.00 89.69 350 LEU A CA 1
ATOM 2671 C C . LEU A 1 350 ? -10.347 16.911 -2.712 1.00 89.69 350 LEU A C 1
ATOM 2673 O O . LEU A 1 350 ? -9.985 15.969 -2.005 1.00 89.69 350 LEU A O 1
ATOM 2677 N N . VAL A 1 351 ? -9.576 17.981 -2.916 1.00 91.56 351 VAL A N 1
ATOM 2678 C CA . VAL A 1 351 ? -8.364 18.231 -2.131 1.00 91.56 351 VAL A CA 1
ATOM 2679 C C . VAL A 1 351 ? -8.799 18.668 -0.738 1.00 91.56 351 VAL A C 1
ATOM 2681 O O . VAL A 1 351 ? -9.392 19.734 -0.577 1.00 91.56 351 VAL A O 1
ATOM 2684 N N . ALA A 1 352 ? -8.531 17.829 0.259 1.00 94.25 352 ALA A N 1
ATOM 2685 C CA . ALA A 1 352 ? -8.935 18.098 1.628 1.00 94.25 352 ALA A CA 1
ATOM 2686 C C . ALA A 1 352 ? -8.107 19.243 2.231 1.00 94.25 352 ALA A C 1
ATOM 2688 O O . ALA A 1 352 ? -6.876 19.229 2.188 1.00 94.25 352 ALA A O 1
ATOM 2689 N N . THR A 1 353 ? -8.782 20.231 2.818 1.00 95.31 353 THR A N 1
ATOM 2690 C CA . THR A 1 353 ? -8.118 21.294 3.583 1.00 95.31 353 THR A CA 1
ATOM 2691 C C . THR A 1 353 ? -7.784 20.824 5.000 1.00 95.31 353 THR A C 1
ATOM 2693 O O . THR A 1 353 ? -8.389 19.885 5.519 1.00 95.31 353 THR A O 1
ATOM 2696 N N . SER A 1 354 ? -6.848 21.504 5.670 1.00 95.88 354 SER A N 1
ATOM 2697 C CA . SER A 1 354 ? -6.497 21.193 7.066 1.00 95.88 354 SER A CA 1
ATOM 2698 C C . SER A 1 354 ? -7.717 21.240 8.005 1.00 95.88 354 SER A C 1
ATOM 2700 O O . SER A 1 354 ? -7.914 20.348 8.834 1.00 95.88 354 SER A O 1
ATOM 2702 N N . GLU A 1 355 ? -8.595 22.229 7.813 1.00 97.00 355 GLU A N 1
ATOM 2703 C CA . GLU A 1 355 ? -9.851 22.366 8.559 1.00 97.00 355 GLU A CA 1
ATOM 2704 C C . GLU A 1 355 ? -10.805 21.194 8.293 1.00 97.00 355 GLU A C 1
ATOM 2706 O O . GLU A 1 355 ? -11.340 20.598 9.227 1.00 97.00 355 GLU A O 1
ATOM 2711 N N . GLN A 1 356 ? -10.971 20.803 7.027 1.00 97.31 356 GLN A N 1
ATOM 2712 C CA . GLN A 1 356 ? -11.810 19.668 6.645 1.00 97.31 356 GLN A CA 1
ATOM 2713 C C . GLN A 1 356 ? -11.296 18.343 7.217 1.00 97.31 356 GLN A C 1
ATOM 2715 O O . GLN A 1 356 ? -12.101 17.510 7.628 1.00 97.31 356 GLN A O 1
ATOM 2720 N N . LEU A 1 357 ? -9.976 18.151 7.277 1.00 97.75 357 LEU A N 1
ATOM 2721 C CA . LEU A 1 357 ? -9.354 16.970 7.883 1.00 97.75 357 LEU A CA 1
ATOM 2722 C C . LEU A 1 357 ? -9.537 16.950 9.406 1.00 97.75 357 LEU A C 1
ATOM 2724 O O . LEU A 1 357 ? -9.823 15.895 9.972 1.00 97.75 357 LEU A O 1
ATOM 2728 N N . GLY A 1 358 ? -9.460 18.112 10.062 1.00 97.75 358 GLY A N 1
ATOM 2729 C CA . GLY A 1 358 ? -9.796 18.245 11.482 1.00 97.75 358 GLY A CA 1
ATOM 2730 C C . GLY A 1 358 ? -11.268 17.924 11.760 1.00 97.75 358 GLY A C 1
ATOM 2731 O O . GLY A 1 358 ? -11.582 17.148 12.662 1.00 97.75 358 GLY A O 1
ATOM 2732 N N . ALA A 1 359 ? -12.176 18.439 10.926 1.00 97.94 359 ALA A N 1
ATOM 2733 C CA . ALA A 1 359 ? -13.601 18.129 11.006 1.00 97.94 359 ALA A CA 1
ATOM 2734 C C . ALA A 1 359 ? -13.893 16.646 10.719 1.00 97.94 359 ALA A C 1
ATOM 2736 O O . ALA A 1 359 ? -14.762 16.057 11.361 1.00 97.94 359 ALA A O 1
ATOM 2737 N N . LEU A 1 360 ? -13.168 16.025 9.782 1.00 98.12 360 LEU A N 1
ATOM 2738 C CA . LEU A 1 360 ? -13.273 14.597 9.483 1.00 98.12 360 LEU A CA 1
ATOM 2739 C C . LEU A 1 360 ? -12.880 13.747 10.697 1.00 98.12 360 LEU A C 1
ATOM 2741 O O . LEU A 1 360 ? -13.639 12.853 11.063 1.00 98.12 360 LEU A O 1
ATOM 2745 N N . ALA A 1 361 ? -11.747 14.049 11.337 1.00 98.06 361 ALA A N 1
ATOM 2746 C CA . ALA A 1 361 ? -11.306 13.361 12.550 1.00 98.06 361 ALA A CA 1
ATOM 2747 C C . ALA A 1 361 ? -12.320 13.508 13.693 1.00 98.06 361 ALA A C 1
ATOM 2749 O O . ALA A 1 361 ? -12.697 12.512 14.311 1.00 98.06 361 ALA A O 1
ATOM 2750 N N . SER A 1 362 ? -12.817 14.729 13.921 1.00 97.81 362 SER A N 1
ATOM 2751 C CA . SER A 1 362 ? -13.821 15.006 14.953 1.00 97.81 362 SER A CA 1
ATOM 2752 C C . SER A 1 362 ? -15.127 14.245 14.710 1.00 97.81 362 SER A C 1
ATOM 2754 O O . SER A 1 362 ? -15.641 13.617 15.630 1.00 97.81 362 SER A O 1
ATOM 2756 N N . ARG A 1 363 ? -15.639 14.212 13.471 1.00 98.25 363 ARG A N 1
ATOM 2757 C CA . ARG A 1 363 ? -16.854 13.447 13.127 1.00 98.25 363 ARG A CA 1
ATOM 2758 C C . ARG A 1 363 ? -16.642 11.938 13.201 1.00 98.25 363 ARG A C 1
ATOM 2760 O O . ARG A 1 363 ? -17.540 11.230 13.642 1.00 98.25 363 ARG A O 1
ATOM 2767 N N . ALA A 1 364 ? -15.474 11.445 12.787 1.00 97.50 364 ALA A N 1
ATOM 2768 C CA . ALA A 1 364 ? -15.144 10.029 12.909 1.00 97.50 364 ALA A CA 1
ATOM 2769 C C . ALA A 1 364 ? -15.130 9.595 14.383 1.00 97.50 364 ALA A C 1
ATOM 2771 O O . ALA A 1 364 ? -15.715 8.568 14.715 1.00 97.50 364 ALA A O 1
ATOM 2772 N N . CYS A 1 365 ? -14.546 10.411 15.268 1.00 97.69 365 CYS A N 1
ATOM 2773 C CA . CYS A 1 365 ? -14.595 10.190 16.713 1.00 97.69 365 CYS A CA 1
ATOM 2774 C C . CYS A 1 365 ? -16.025 10.314 17.253 1.00 97.69 365 CYS A C 1
ATOM 2776 O O . CYS A 1 365 ? -16.461 9.440 17.993 1.00 97.69 365 CYS A O 1
ATOM 2778 N N . GLY A 1 366 ? -16.788 11.319 16.814 1.00 97.69 366 GLY A N 1
ATOM 2779 C CA . GLY A 1 366 ? -18.197 11.497 17.178 1.00 97.69 366 GLY A CA 1
ATOM 2780 C C . GLY A 1 366 ? -19.061 10.272 16.862 1.00 97.69 366 GLY A C 1
ATOM 2781 O O . GLY A 1 366 ? -19.842 9.853 17.704 1.00 97.69 366 GLY A O 1
ATOM 2782 N N . ALA A 1 367 ? -18.849 9.614 15.718 1.00 97.38 367 ALA A N 1
ATOM 2783 C CA . ALA A 1 367 ? -19.550 8.370 15.384 1.00 97.38 367 ALA A CA 1
ATOM 2784 C C . ALA A 1 367 ? -19.251 7.227 16.378 1.00 97.38 367 ALA A C 1
ATOM 2786 O O . ALA A 1 367 ? -20.130 6.421 16.688 1.00 97.38 367 ALA A O 1
ATOM 2787 N N . VAL A 1 368 ? -18.021 7.160 16.900 1.00 95.81 368 VAL A N 1
ATOM 2788 C CA . VAL A 1 368 ? -17.646 6.213 17.964 1.00 95.81 368 VAL A CA 1
ATOM 2789 C C . VAL A 1 368 ? -18.330 6.597 19.278 1.00 95.81 368 VAL A C 1
ATOM 2791 O O . VAL A 1 368 ? -18.860 5.727 19.967 1.00 95.81 368 VAL A O 1
ATOM 2794 N N . GLU A 1 369 ? -18.365 7.888 19.617 1.00 96.38 369 GLU A N 1
ATOM 2795 C CA . GLU A 1 369 ? -19.053 8.380 20.815 1.00 96.38 369 GLU A CA 1
ATOM 2796 C C . GLU A 1 369 ? -20.548 8.069 20.796 1.00 96.38 369 GLU A C 1
ATOM 2798 O O . GLU A 1 369 ? -21.078 7.587 21.797 1.00 96.38 369 GLU A O 1
ATOM 2803 N N . ASP A 1 370 ? -21.212 8.315 19.668 1.00 96.50 370 ASP A N 1
ATOM 2804 C CA . ASP A 1 370 ? -22.638 8.058 19.481 1.00 96.50 370 ASP A CA 1
ATOM 2805 C C . ASP A 1 370 ? -22.947 6.569 19.641 1.00 96.50 370 ASP A C 1
ATOM 2807 O O . ASP A 1 370 ? -23.930 6.200 20.292 1.00 96.50 370 ASP A O 1
ATOM 2811 N N . LEU A 1 371 ? -22.075 5.695 19.124 1.00 94.69 371 LEU A N 1
ATOM 2812 C CA . LEU A 1 371 ? -22.217 4.261 19.337 1.00 94.69 371 LEU A CA 1
ATOM 2813 C C . LEU A 1 371 ? -22.049 3.899 20.816 1.00 94.69 371 LEU A C 1
ATOM 2815 O O . LEU A 1 371 ? -22.900 3.196 21.361 1.00 94.69 371 LEU A O 1
ATOM 2819 N N . ILE A 1 372 ? -20.998 4.386 21.485 1.00 93.94 372 ILE A N 1
ATOM 2820 C CA . ILE A 1 372 ? -20.769 4.100 22.909 1.00 93.94 372 ILE A CA 1
ATOM 2821 C C . ILE A 1 372 ? -21.957 4.585 23.747 1.00 93.94 372 ILE A C 1
ATOM 2823 O O . ILE A 1 372 ? -22.473 3.826 24.565 1.00 93.94 372 ILE A O 1
ATOM 2827 N N . GLN A 1 373 ? -22.438 5.810 23.525 1.00 92.62 373 GLN A N 1
ATOM 2828 C CA . GLN A 1 373 ? -23.593 6.365 24.236 1.00 92.62 373 GLN A CA 1
ATOM 2829 C C . GLN A 1 373 ? -24.868 5.572 23.956 1.00 92.62 373 GLN A C 1
ATOM 2831 O O . GLN A 1 373 ? -25.593 5.229 24.888 1.00 92.62 373 GLN A O 1
ATOM 2836 N N . GLY A 1 374 ? -25.122 5.221 22.694 1.00 91.25 374 GLY A N 1
ATOM 2837 C CA . GLY A 1 374 ? -26.268 4.403 22.308 1.00 91.25 374 GLY A CA 1
ATOM 2838 C C . GLY A 1 374 ? -26.265 3.026 22.975 1.00 91.25 374 GLY A C 1
ATOM 2839 O O . GLY A 1 374 ? -27.330 2.504 23.302 1.00 91.25 374 GLY A O 1
ATOM 2840 N N . ARG A 1 375 ? -25.085 2.444 23.226 1.00 88.56 375 ARG A N 1
ATOM 2841 C CA . ARG A 1 375 ? -24.943 1.176 23.961 1.00 88.56 375 ARG A CA 1
ATOM 2842 C C . ARG A 1 375 ? -25.004 1.357 25.475 1.00 88.56 375 ARG A C 1
ATOM 2844 O O . ARG A 1 375 ? -25.567 0.505 26.150 1.00 88.56 375 ARG A O 1
ATOM 2851 N N . LEU A 1 376 ? -24.469 2.452 26.003 1.00 85.81 376 LEU A N 1
ATOM 2852 C CA . LEU A 1 376 ? -24.448 2.745 27.434 1.00 85.81 376 LEU A CA 1
ATOM 2853 C C . LEU A 1 376 ? -25.843 3.107 27.962 1.00 85.81 376 LEU A C 1
ATOM 2855 O O . LEU A 1 376 ? -26.243 2.609 29.005 1.00 85.81 376 LEU A O 1
ATOM 2859 N N . LEU A 1 377 ? -26.615 3.907 27.220 1.00 78.94 377 LEU A N 1
ATOM 2860 C CA . LEU A 1 377 ? -27.951 4.367 27.624 1.00 78.94 377 LEU A CA 1
ATOM 2861 C C . LEU A 1 377 ? -29.051 3.302 27.491 1.00 78.94 377 LEU A C 1
ATOM 2863 O O . LEU A 1 377 ? -30.123 3.459 28.069 1.00 78.94 377 LEU A O 1
ATOM 2867 N N . ARG A 1 378 ? -28.821 2.233 26.720 1.00 78.88 378 ARG A N 1
ATOM 2868 C CA . ARG A 1 378 ? -29.800 1.146 26.536 1.00 78.88 378 ARG A CA 1
ATOM 2869 C C . ARG A 1 378 ? -29.776 0.109 27.657 1.00 78.88 378 ARG A C 1
ATOM 2871 O O . ARG A 1 378 ? -30.732 -0.655 27.773 1.00 78.88 378 ARG A O 1
ATOM 2878 N N . THR A 1 379 ? -28.720 0.066 28.463 1.00 71.31 379 THR A N 1
ATOM 2879 C CA . THR A 1 379 ? -28.600 -0.907 29.550 1.00 71.31 379 THR A CA 1
ATOM 2880 C C . THR A 1 379 ? -29.222 -0.334 30.828 1.00 71.31 379 THR A C 1
ATOM 2882 O O . THR A 1 379 ? -28.803 0.739 31.265 1.00 71.31 379 THR A O 1
ATOM 2885 N N . PRO A 1 380 ? -30.206 -1.002 31.459 1.00 67.50 380 PRO A N 1
ATOM 2886 C CA . PRO A 1 380 ? -30.642 -0.624 32.802 1.00 67.50 380 PRO A CA 1
ATOM 2887 C C . PRO A 1 380 ? -29.463 -0.758 33.785 1.00 67.50 380 PRO A C 1
ATOM 2889 O O . PRO A 1 380 ? -28.598 -1.611 33.609 1.00 67.50 380 PRO A O 1
ATOM 2892 N N . ASP A 1 381 ? -29.408 0.104 34.801 1.00 70.62 381 ASP A N 1
ATOM 2893 C CA . ASP A 1 381 ? -28.348 0.134 35.827 1.00 70.62 381 ASP A CA 1
ATOM 2894 C C . ASP A 1 381 ? -26.937 0.511 35.329 1.00 70.62 381 ASP A C 1
ATOM 2896 O O . ASP A 1 381 ? -25.916 -0.029 35.766 1.00 70.62 381 ASP A O 1
ATOM 2900 N N . VAL A 1 382 ? -26.876 1.526 34.459 1.00 67.88 382 VAL A N 1
ATOM 2901 C CA . VAL A 1 382 ? -25.651 2.116 33.878 1.00 67.88 382 VAL A CA 1
ATOM 2902 C C . VAL A 1 382 ? -24.527 2.370 34.895 1.00 67.88 382 VAL A C 1
ATOM 2904 O O . VAL A 1 382 ? -23.351 2.202 34.583 1.00 67.88 382 VAL A O 1
ATOM 2907 N N . LEU A 1 383 ? -24.857 2.774 36.118 1.00 64.38 383 LEU A N 1
ATOM 2908 C CA . LEU A 1 383 ? -23.857 3.142 37.125 1.00 64.38 383 LEU A CA 1
ATOM 2909 C C . LEU A 1 383 ? -23.409 1.972 38.013 1.00 64.38 383 LEU A C 1
ATOM 2911 O O . LEU A 1 383 ? -22.445 2.122 38.757 1.00 64.38 383 LEU A O 1
ATOM 2915 N N . VAL A 1 384 ? -24.089 0.822 37.955 1.00 73.06 384 VAL A N 1
ATOM 2916 C CA . VAL A 1 384 ? -23.828 -0.315 38.857 1.00 73.06 384 VAL A CA 1
ATOM 2917 C C . VAL A 1 384 ? -22.929 -1.364 38.199 1.00 73.06 384 VAL A C 1
ATOM 2919 O O . VAL A 1 384 ? -22.159 -2.040 38.881 1.00 73.06 384 VAL A O 1
ATOM 2922 N N . GLN A 1 385 ? -22.980 -1.499 36.871 1.00 79.50 385 GLN A N 1
ATOM 2923 C CA . GLN A 1 385 ? -22.190 -2.505 36.161 1.00 79.50 385 GLN A CA 1
ATOM 2924 C C . GLN A 1 385 ? -20.737 -2.055 35.976 1.00 79.50 385 GLN A C 1
ATOM 2926 O O . GLN A 1 385 ? -20.454 -1.044 35.332 1.00 79.50 385 GLN A O 1
ATOM 2931 N N . LYS A 1 386 ? -19.805 -2.858 36.502 1.00 76.81 386 LYS A N 1
ATOM 2932 C CA . LYS A 1 386 ? -18.353 -2.635 36.420 1.00 76.81 386 LYS A CA 1
ATOM 2933 C C . LYS A 1 386 ? -17.856 -2.481 34.975 1.00 76.81 386 LYS A C 1
ATOM 2935 O O . LYS A 1 386 ? -16.946 -1.694 34.731 1.00 76.81 386 LYS A O 1
ATOM 2940 N N . ASP A 1 387 ? -18.501 -3.148 34.023 1.00 78.12 387 ASP A N 1
ATOM 2941 C CA . ASP A 1 387 ? -18.107 -3.139 32.608 1.00 78.12 387 ASP A CA 1
ATOM 2942 C C . ASP A 1 387 ? -18.387 -1.789 31.925 1.00 78.12 387 ASP A C 1
ATOM 2944 O O . ASP A 1 387 ? -17.711 -1.404 30.970 1.00 78.12 387 ASP A O 1
ATOM 2948 N N . ASN A 1 388 ? -19.307 -0.983 32.470 1.00 88.69 388 ASN A N 1
ATOM 2949 C CA . ASN A 1 388 ? -19.547 0.370 31.965 1.00 88.69 388 ASN A CA 1
ATOM 2950 C C . ASN A 1 388 ? -18.359 1.303 32.227 1.00 88.69 388 ASN A C 1
ATOM 2952 O O . ASN A 1 388 ? -18.163 2.254 31.472 1.00 88.69 388 ASN A O 1
ATOM 2956 N N . ALA A 1 389 ? -17.526 1.015 33.235 1.00 89.94 389 ALA A N 1
ATOM 2957 C CA . ALA A 1 389 ? -16.319 1.794 33.491 1.00 89.94 389 ALA A CA 1
ATOM 2958 C C . ALA A 1 389 ? -15.345 1.740 32.302 1.00 89.94 389 ALA A C 1
ATOM 2960 O O . ALA A 1 389 ? -14.747 2.761 31.964 1.00 89.94 389 ALA A O 1
ATOM 2961 N N . ALA A 1 390 ? -15.234 0.592 31.621 1.00 91.88 390 ALA A N 1
ATOM 2962 C CA . ALA A 1 390 ? -14.366 0.436 30.454 1.00 91.88 390 ALA A CA 1
ATOM 2963 C C . ALA A 1 390 ? -14.858 1.271 29.257 1.00 91.88 390 ALA A C 1
ATOM 2965 O O . ALA A 1 390 ? -14.068 1.959 28.608 1.00 91.88 390 ALA A O 1
ATOM 2966 N N . LEU A 1 391 ? -16.173 1.285 29.010 1.00 92.19 391 LEU A N 1
ATOM 2967 C CA . LEU A 1 391 ? -16.789 2.118 27.969 1.00 92.19 391 LEU A CA 1
ATOM 2968 C C . LEU A 1 391 ? -16.678 3.615 28.274 1.00 92.19 391 LEU A C 1
ATOM 2970 O O . LEU A 1 391 ? -16.388 4.401 27.376 1.00 92.19 391 LEU A O 1
ATOM 2974 N N . VAL A 1 392 ? -16.867 4.022 29.533 1.00 92.56 392 VAL A N 1
ATOM 2975 C CA . VAL A 1 392 ? -16.696 5.422 29.961 1.00 92.56 392 VAL A CA 1
ATOM 2976 C C . VAL A 1 392 ? -15.234 5.859 29.837 1.00 92.56 392 VAL A C 1
ATOM 2978 O O . VAL A 1 392 ? -14.964 6.977 29.391 1.00 92.56 392 VAL A O 1
ATOM 2981 N N . ALA A 1 393 ? -14.282 4.986 30.172 1.00 93.31 393 ALA A N 1
ATOM 2982 C CA . ALA A 1 393 ? -12.859 5.247 29.973 1.00 93.31 393 ALA A CA 1
ATOM 2983 C C . ALA A 1 393 ? -12.502 5.373 28.482 1.00 93.31 393 ALA A C 1
ATOM 2985 O O . ALA A 1 393 ? -11.776 6.293 28.101 1.00 93.31 393 ALA A O 1
ATOM 2986 N N . LEU A 1 394 ? -13.041 4.503 27.618 1.00 94.62 394 LEU A N 1
ATOM 2987 C CA . LEU A 1 394 ? -12.889 4.632 26.166 1.00 94.62 394 LEU A CA 1
ATOM 2988 C C . LEU A 1 394 ? -13.486 5.947 25.652 1.00 94.62 394 LEU A C 1
ATOM 2990 O O . LEU A 1 394 ? -12.795 6.687 24.959 1.00 94.62 394 LEU A O 1
ATOM 2994 N N . LEU A 1 395 ? -14.720 6.280 26.041 1.00 95.19 395 LEU A N 1
ATOM 2995 C CA . LEU A 1 395 ? -15.380 7.531 25.654 1.00 95.19 395 LEU A CA 1
ATOM 2996 C C . LEU A 1 395 ? -14.553 8.758 26.059 1.00 95.19 395 LEU A C 1
ATOM 2998 O O . LEU A 1 395 ? -14.412 9.703 25.285 1.00 95.19 395 LEU A O 1
ATOM 3002 N N . SER A 1 396 ? -13.980 8.729 27.263 1.00 94.75 396 SER A N 1
ATOM 3003 C CA . SER A 1 396 ? -13.142 9.816 27.772 1.00 94.75 396 SER A CA 1
ATOM 3004 C C . SER A 1 396 ? -11.861 9.969 26.949 1.00 94.75 396 SER A C 1
ATOM 3006 O O . SER A 1 396 ? -11.512 11.085 26.582 1.00 94.75 396 SER A O 1
ATOM 3008 N N . ARG A 1 397 ? -11.196 8.865 26.580 1.00 94.88 397 ARG A N 1
ATOM 3009 C CA . ARG A 1 397 ? -10.008 8.894 25.705 1.00 94.88 397 ARG A CA 1
ATOM 3010 C C . ARG A 1 397 ? -10.323 9.383 24.296 1.00 94.88 397 ARG A C 1
ATOM 3012 O O . ARG A 1 397 ? -9.566 10.181 23.744 1.00 94.88 397 ARG A O 1
ATOM 3019 N N . VAL A 1 398 ? -11.448 8.947 23.726 1.00 94.69 398 VAL A N 1
ATOM 3020 C CA . VAL A 1 398 ? -11.893 9.399 22.398 1.00 94.69 398 VAL A CA 1
ATOM 3021 C C . VAL A 1 398 ? -12.058 10.924 22.380 1.00 94.69 398 VAL A C 1
ATOM 3023 O O . VAL A 1 398 ? -11.543 11.588 21.478 1.00 94.69 398 VAL A O 1
ATOM 3026 N N . ARG A 1 399 ? -12.695 11.478 23.420 1.00 94.56 399 ARG A N 1
ATOM 3027 C CA . ARG A 1 399 ? -12.948 12.918 23.578 1.00 94.56 399 ARG A CA 1
ATOM 3028 C C . ARG A 1 399 ? -11.704 13.742 23.865 1.00 94.56 399 ARG A C 1
ATOM 3030 O O . ARG A 1 399 ? -11.509 14.787 23.251 1.00 94.56 399 ARG A O 1
ATOM 3037 N N . CYS A 1 400 ? -10.909 13.311 24.839 1.00 94.31 400 CYS A N 1
ATOM 3038 C CA . CYS A 1 400 ? -9.808 14.115 25.361 1.00 94.31 400 CYS A CA 1
ATOM 3039 C C . CYS A 1 400 ? -8.576 14.070 24.456 1.00 94.31 400 CYS A C 1
ATOM 3041 O O . CYS A 1 400 ? -7.891 15.080 24.316 1.00 94.31 400 CYS A O 1
ATOM 3043 N N . ASP A 1 401 ? -8.299 12.919 23.840 1.00 94.69 401 ASP A N 1
ATOM 3044 C CA . ASP A 1 401 ? -7.009 12.660 23.202 1.00 94.69 401 ASP A CA 1
ATOM 3045 C C . ASP A 1 401 ? -7.145 12.310 21.722 1.00 94.69 401 ASP A C 1
ATOM 3047 O O . ASP A 1 401 ? -6.484 12.910 20.869 1.00 94.69 401 ASP A O 1
ATOM 3051 N N . LEU A 1 402 ? -7.996 11.332 21.400 1.00 95.56 402 LEU A N 1
ATOM 3052 C CA . LEU A 1 402 ? -7.974 10.712 20.079 1.00 95.56 402 LEU A CA 1
ATOM 3053 C C . LEU A 1 402 ? -8.342 11.690 18.966 1.00 95.56 402 LEU A C 1
ATOM 3055 O O . LEU A 1 402 ? -7.654 11.726 17.950 1.00 95.56 402 LEU A O 1
ATOM 3059 N N . SER A 1 403 ? -9.394 12.494 19.151 1.00 95.94 403 SER A N 1
ATOM 3060 C CA . SER A 1 403 ? -9.854 13.429 18.117 1.00 95.94 403 SER A CA 1
ATOM 3061 C C . SER A 1 403 ? -8.751 14.402 17.689 1.00 95.94 403 SER A C 1
ATOM 3063 O O . SER A 1 403 ? -8.544 14.617 16.494 1.00 95.94 403 SER A O 1
ATOM 3065 N N . ALA A 1 404 ? -8.008 14.963 18.649 1.00 96.88 404 ALA A N 1
ATOM 3066 C CA . ALA A 1 404 ? -6.919 15.897 18.367 1.00 96.88 404 ALA A CA 1
ATOM 3067 C C . ALA A 1 404 ? -5.726 15.198 17.693 1.00 96.88 404 ALA A C 1
ATOM 3069 O O . ALA A 1 404 ? -5.197 15.690 16.694 1.00 96.88 404 ALA A O 1
ATOM 3070 N N . ARG A 1 405 ? -5.335 14.018 18.193 1.00 97.75 405 ARG A N 1
ATOM 3071 C CA . ARG A 1 405 ? -4.222 13.230 17.636 1.00 97.75 405 ARG A CA 1
ATOM 3072 C C . ARG A 1 405 ? -4.520 12.747 16.216 1.00 97.75 405 ARG A C 1
ATOM 3074 O O . ARG A 1 405 ? -3.670 12.844 15.332 1.00 97.75 405 ARG A O 1
ATOM 3081 N N . LEU A 1 406 ? -5.745 12.287 15.971 1.00 97.88 406 LEU A N 1
ATOM 3082 C CA . LEU A 1 406 ? -6.199 11.852 14.656 1.00 97.88 406 LEU A CA 1
ATOM 3083 C C . LEU A 1 406 ? -6.254 13.021 13.670 1.00 97.88 406 LEU A C 1
ATOM 3085 O O . LEU A 1 406 ? -5.764 12.886 12.551 1.00 97.88 406 LEU A O 1
ATOM 3089 N N . ALA A 1 407 ? -6.779 14.180 14.085 1.00 97.94 407 ALA A N 1
ATOM 3090 C CA . ALA A 1 407 ? -6.768 15.390 13.265 1.00 97.94 407 ALA A CA 1
ATOM 3091 C C . ALA A 1 407 ? -5.342 15.745 12.827 1.00 97.94 407 ALA A C 1
ATOM 3093 O O . ALA A 1 407 ? -5.105 15.971 11.641 1.00 97.94 407 ALA A O 1
ATOM 3094 N N . TRP A 1 408 ? -4.387 15.705 13.759 1.00 97.56 408 TRP A N 1
ATOM 3095 C CA . TRP A 1 408 ? -2.983 15.971 13.465 1.00 97.56 408 TRP A CA 1
ATOM 3096 C C . TRP A 1 408 ? -2.402 14.975 12.451 1.00 97.56 408 TRP A C 1
ATOM 3098 O O . TRP A 1 408 ? -1.777 15.389 11.475 1.00 97.56 408 TRP A O 1
ATOM 3108 N N . ILE A 1 409 ? -2.641 13.668 12.631 1.00 98.19 409 ILE A N 1
ATOM 3109 C CA . ILE A 1 409 ? -2.167 12.624 11.702 1.00 98.19 409 ILE A CA 1
ATOM 3110 C C . ILE A 1 409 ? -2.716 12.866 10.299 1.00 98.19 409 ILE A C 1
ATOM 3112 O O . ILE A 1 409 ? -1.951 12.859 9.332 1.00 98.19 409 ILE A O 1
ATOM 3116 N N . LEU A 1 410 ? -4.025 13.104 10.184 1.00 97.94 410 LEU A N 1
ATOM 3117 C CA . LEU A 1 410 ? -4.674 13.325 8.896 1.00 97.94 410 LEU A CA 1
ATOM 3118 C C . LEU A 1 410 ? -4.157 14.604 8.229 1.00 97.94 410 LEU A C 1
ATOM 3120 O O . LEU A 1 410 ? -3.775 14.574 7.062 1.00 97.94 410 LEU A O 1
ATOM 3124 N N . GLN A 1 411 ? -4.064 15.711 8.964 1.00 96.75 411 GLN A N 1
ATOM 3125 C CA . GLN A 1 411 ? -3.504 16.960 8.441 1.00 96.75 411 GLN A CA 1
ATOM 3126 C C . GLN A 1 411 ? -2.063 16.772 7.967 1.00 96.75 411 GLN A C 1
ATOM 3128 O O . GLN A 1 411 ? -1.708 17.217 6.878 1.00 96.75 411 GLN A O 1
ATOM 3133 N N . ARG A 1 412 ? -1.235 16.057 8.736 1.00 96.12 412 ARG A N 1
ATOM 3134 C CA . ARG A 1 412 ? 0.167 15.836 8.377 1.00 96.12 412 ARG A CA 1
ATOM 3135 C C . ARG A 1 412 ? 0.340 14.945 7.148 1.00 96.12 412 ARG A C 1
ATOM 3137 O O . ARG A 1 412 ? 1.283 15.162 6.389 1.00 96.12 412 ARG A O 1
ATOM 3144 N N . ALA A 1 413 ? -0.519 13.943 6.984 1.00 96.25 413 ALA A N 1
ATOM 3145 C CA . ALA A 1 413 ? -0.401 12.954 5.919 1.00 96.25 413 ALA A CA 1
ATOM 3146 C C . ALA A 1 413 ? -1.040 13.388 4.592 1.00 96.25 413 ALA A C 1
ATOM 3148 O O . ALA A 1 413 ? -0.552 13.002 3.531 1.00 96.25 413 ALA A O 1
ATOM 3149 N N . PHE A 1 414 ? -2.130 14.161 4.647 1.00 95.69 414 PHE A N 1
ATOM 3150 C CA . PHE A 1 414 ? -2.952 14.476 3.474 1.00 95.69 414 PHE A CA 1
ATOM 3151 C C . PHE A 1 414 ? -2.795 15.907 2.958 1.00 95.69 414 PHE A C 1
ATOM 3153 O O . PHE A 1 414 ? -3.128 16.165 1.803 1.00 95.69 414 PHE A O 1
ATOM 3160 N N . VAL A 1 415 ? -2.266 16.835 3.758 1.00 92.38 415 VAL A N 1
ATOM 3161 C CA . VAL A 1 415 ? -1.933 18.179 3.270 1.00 92.38 415 VAL A CA 1
ATOM 3162 C C . VAL A 1 415 ? -0.574 18.129 2.575 1.00 92.38 415 VAL A C 1
ATOM 3164 O O . VAL A 1 415 ? 0.387 17.572 3.107 1.00 92.38 415 VAL A O 1
ATOM 3167 N N . ALA A 1 416 ? -0.492 18.708 1.374 1.00 84.00 416 ALA A N 1
ATOM 3168 C CA . ALA A 1 416 ? 0.763 18.809 0.637 1.00 84.00 416 ALA A CA 1
ATOM 3169 C C . ALA A 1 416 ? 1.834 19.498 1.499 1.00 84.00 416 ALA A C 1
ATOM 3171 O O . ALA A 1 416 ? 1.554 20.481 2.188 1.00 84.00 416 ALA A O 1
ATOM 3172 N N . ALA A 1 417 ? 3.061 18.976 1.471 1.00 79.88 417 ALA A N 1
ATOM 3173 C CA . ALA A 1 417 ? 4.165 19.606 2.179 1.00 79.88 417 ALA A CA 1
ATOM 3174 C C . ALA A 1 417 ? 4.397 21.014 1.614 1.00 79.88 417 ALA A C 1
ATOM 3176 O O . ALA A 1 417 ? 4.449 21.195 0.396 1.00 79.88 417 ALA A O 1
ATOM 3177 N N . GLU A 1 418 ? 4.549 22.004 2.495 1.00 76.56 418 GLU A N 1
ATOM 3178 C CA . GLU A 1 418 ? 4.854 23.374 2.084 1.00 76.56 418 GLU A CA 1
ATOM 3179 C C . GLU A 1 418 ? 6.078 23.392 1.154 1.00 76.56 418 GLU A C 1
ATOM 3181 O O . GLU A 1 418 ? 7.148 22.885 1.496 1.00 76.56 418 GLU A O 1
ATOM 3186 N N . GLY A 1 419 ? 5.902 23.951 -0.045 1.00 75.94 419 GLY A N 1
ATOM 3187 C CA . GLY A 1 419 ? 6.953 24.079 -1.058 1.00 75.94 419 GLY A CA 1
ATOM 3188 C C . GLY A 1 419 ? 7.026 22.953 -2.096 1.00 75.94 419 GLY A C 1
ATOM 3189 O O . GLY A 1 419 ? 7.655 23.158 -3.134 1.00 75.94 419 GLY A O 1
ATOM 3190 N N . ASP A 1 420 ? 6.356 21.812 -1.898 1.00 77.88 420 ASP A N 1
ATOM 3191 C CA . ASP A 1 420 ? 6.278 20.766 -2.927 1.00 77.88 420 ASP A CA 1
ATOM 3192 C C . ASP A 1 420 ? 5.077 21.009 -3.851 1.00 77.88 420 ASP A C 1
ATOM 3194 O O . ASP A 1 420 ? 3.998 20.447 -3.691 1.00 77.88 420 ASP A O 1
ATOM 3198 N N . THR A 1 421 ? 5.271 21.885 -4.837 1.00 72.25 421 THR A N 1
ATOM 3199 C CA . THR A 1 421 ? 4.260 22.175 -5.871 1.00 72.25 421 THR A CA 1
ATOM 3200 C C . THR A 1 421 ? 4.069 21.030 -6.866 1.00 72.25 421 THR A C 1
ATOM 3202 O O . THR A 1 421 ? 3.134 21.060 -7.662 1.00 72.25 421 THR A O 1
ATOM 3205 N N . THR A 1 422 ? 4.950 20.026 -6.842 1.00 71.00 422 THR A N 1
ATOM 3206 C CA . THR A 1 422 ? 4.957 18.940 -7.828 1.00 71.00 422 THR A CA 1
ATOM 3207 C C . THR A 1 422 ? 4.142 17.733 -7.382 1.00 71.00 422 THR A C 1
ATOM 3209 O O . THR A 1 422 ? 3.592 17.019 -8.221 1.00 71.00 422 THR A O 1
ATOM 3212 N N . ALA A 1 423 ? 4.034 17.505 -6.072 1.00 75.94 423 ALA A N 1
ATOM 3213 C CA . ALA A 1 423 ? 3.265 16.404 -5.518 1.00 75.94 423 ALA A CA 1
ATOM 3214 C C . ALA A 1 423 ? 1.817 16.829 -5.251 1.00 75.94 423 ALA A C 1
ATOM 3216 O O . ALA A 1 423 ? 1.529 17.605 -4.341 1.00 75.94 423 ALA A O 1
ATOM 3217 N N . LEU A 1 424 ? 0.880 16.269 -6.016 1.00 83.81 424 LEU A N 1
ATOM 3218 C CA . LEU A 1 424 ? -0.533 16.390 -5.680 1.00 83.81 424 LEU A CA 1
ATOM 3219 C C . LEU A 1 424 ? -0.836 15.616 -4.381 1.00 83.81 424 LEU A C 1
ATOM 3221 O O . LEU A 1 424 ? -0.387 14.474 -4.237 1.00 83.81 424 LEU A O 1
ATOM 3225 N N . PRO A 1 425 ? -1.609 16.195 -3.446 1.00 90.81 425 PRO A N 1
ATOM 3226 C CA . PRO A 1 425 ? -1.931 15.543 -2.180 1.00 90.81 425 PRO A CA 1
ATOM 3227 C C . PRO A 1 425 ? -2.761 14.264 -2.397 1.00 90.81 425 PRO A C 1
ATOM 3229 O O . PRO A 1 425 ? -3.547 14.192 -3.342 1.00 90.81 425 PRO A O 1
ATOM 3232 N N . PRO A 1 426 ? -2.641 13.236 -1.546 1.00 92.19 426 PRO A N 1
ATOM 3233 C CA . PRO A 1 426 ? -3.468 12.034 -1.657 1.00 92.19 426 PRO A CA 1
ATOM 3234 C C . PRO A 1 426 ? -4.957 12.345 -1.420 1.00 92.19 426 PRO A C 1
ATOM 3236 O O . PRO A 1 426 ? -5.303 13.272 -0.686 1.00 92.19 426 PRO A O 1
ATOM 3239 N N . PHE A 1 427 ? -5.857 11.566 -2.028 1.00 93.69 427 PHE A N 1
ATOM 3240 C CA . PHE A 1 427 ? -7.290 11.664 -1.741 1.00 93.69 427 PHE A CA 1
ATOM 3241 C C . PHE A 1 427 ? -7.618 10.890 -0.475 1.00 93.69 427 PHE A C 1
ATOM 3243 O O . PHE A 1 427 ? -7.324 9.704 -0.395 1.00 93.69 427 PHE A O 1
ATOM 3250 N N . ILE A 1 428 ? -8.289 11.512 0.486 1.00 97.12 428 ILE A N 1
ATOM 3251 C CA . ILE A 1 428 ? -8.913 10.772 1.583 1.00 97.12 428 ILE A CA 1
ATOM 3252 C C . ILE A 1 428 ? -10.355 10.422 1.198 1.00 97.12 428 ILE A C 1
ATOM 3254 O O . ILE A 1 428 ? -11.096 11.271 0.720 1.00 97.12 428 ILE A O 1
ATOM 3258 N N . SER A 1 429 ? -10.759 9.166 1.377 1.00 97.44 429 SER A N 1
ATOM 3259 C CA . SER A 1 429 ? -12.135 8.683 1.135 1.00 97.44 429 SER A CA 1
ATOM 3260 C C . SER A 1 429 ? -12.924 8.514 2.441 1.00 97.44 429 SER A C 1
ATOM 3262 O O . SER A 1 429 ? -14.157 8.444 2.470 1.00 97.44 429 SER A O 1
ATOM 3264 N N . GLY A 1 430 ? -12.224 8.482 3.572 1.00 97.94 430 GLY A N 1
ATOM 3265 C CA . GLY A 1 430 ? -12.825 8.457 4.896 1.00 97.94 430 GLY A CA 1
ATOM 3266 C C . GLY A 1 430 ? -11.836 8.042 5.969 1.00 97.94 430 GLY A C 1
ATOM 3267 O O . GLY A 1 430 ? -10.711 7.630 5.675 1.00 97.94 430 GLY A O 1
ATOM 3268 N N . CYS A 1 431 ? -12.288 8.157 7.212 1.00 98.44 431 CYS A N 1
ATOM 3269 C CA . CYS A 1 431 ? -11.566 7.699 8.384 1.00 98.44 431 CYS A CA 1
ATOM 3270 C C . CYS A 1 431 ? -12.501 6.855 9.252 1.00 98.44 431 CYS A C 1
ATOM 3272 O O . CYS A 1 431 ? -13.592 7.312 9.606 1.00 98.44 431 CYS A O 1
ATOM 3274 N N . TYR A 1 432 ? -12.082 5.627 9.551 1.00 98.31 432 TYR A N 1
ATOM 3275 C CA . TYR A 1 432 ? -12.894 4.628 10.238 1.00 98.31 432 TYR A CA 1
ATOM 3276 C C . TYR A 1 432 ? -12.141 4.010 11.409 1.00 98.31 432 TYR A C 1
ATOM 3278 O O . TYR A 1 432 ? -10.912 3.960 11.406 1.00 98.31 432 TYR A O 1
ATOM 3286 N N . LEU A 1 433 ? -12.895 3.531 12.392 1.00 96.94 433 LEU A N 1
ATOM 3287 C CA . LEU A 1 433 ? -12.401 2.734 13.505 1.00 96.94 433 LEU A CA 1
ATOM 3288 C C . LEU A 1 433 ? -12.730 1.266 13.241 1.00 96.94 433 LEU A C 1
ATOM 3290 O O . LEU A 1 433 ? -13.863 0.949 12.877 1.00 96.94 433 LEU A O 1
ATOM 3294 N N . ALA A 1 434 ? -11.773 0.381 13.488 1.00 97.19 434 ALA A N 1
ATOM 3295 C CA . ALA A 1 434 ? -12.016 -1.051 13.530 1.00 97.19 434 ALA A CA 1
ATOM 3296 C C . ALA A 1 434 ? -11.187 -1.726 14.621 1.00 97.19 434 ALA A C 1
ATOM 3298 O O . ALA A 1 434 ? -10.220 -1.168 15.144 1.00 97.19 434 ALA A O 1
ATOM 3299 N N . SER A 1 435 ? -11.558 -2.957 14.953 1.00 95.75 435 SER A N 1
ATOM 3300 C CA . SER A 1 435 ? -10.792 -3.790 15.871 1.00 95.75 435 SER A CA 1
ATOM 3301 C C . SER A 1 435 ? -10.519 -5.149 15.261 1.00 95.75 435 SER A C 1
ATOM 3303 O O . SER A 1 435 ? -11.360 -5.712 14.564 1.00 95.75 435 SER A O 1
ATOM 3305 N N . CYS A 1 436 ? -9.316 -5.638 15.533 1.00 93.56 436 CYS A N 1
ATOM 3306 C CA . CYS A 1 436 ? -8.740 -6.837 14.961 1.00 93.56 436 CYS A CA 1
ATOM 3307 C C . CYS A 1 436 ? -8.161 -7.696 16.091 1.00 93.56 436 CYS A C 1
ATOM 3309 O O . CYS A 1 436 ? -6.946 -7.834 16.228 1.00 93.56 436 CYS A O 1
ATOM 3311 N N . GLY A 1 437 ? -9.022 -8.221 16.966 1.00 90.50 437 GLY A N 1
ATOM 3312 C CA . GLY A 1 437 ? -8.604 -9.149 18.020 1.00 90.50 437 GLY A CA 1
ATOM 3313 C C . GLY A 1 437 ? -8.416 -10.588 17.529 1.00 90.50 437 GLY A C 1
ATOM 3314 O O . GLY A 1 437 ? -8.677 -10.909 16.367 1.00 90.50 437 GLY A O 1
ATOM 3315 N N . GLU A 1 438 ? -7.921 -11.461 18.409 1.00 87.75 438 GLU A N 1
ATOM 3316 C CA . GLU A 1 438 ? -7.649 -12.875 18.092 1.00 87.75 438 GLU A CA 1
ATOM 3317 C C . GLU A 1 438 ? -8.939 -13.676 17.872 1.00 87.75 438 GLU A C 1
ATOM 3319 O O . GLU A 1 438 ? -8.995 -14.565 17.023 1.00 87.75 438 GLU A O 1
ATOM 3324 N N . GLY A 1 439 ? -9.990 -13.348 18.628 1.00 86.81 439 GLY A N 1
ATOM 3325 C CA . GLY A 1 439 ? -11.299 -13.982 18.512 1.00 86.81 439 GLY A CA 1
ATOM 3326 C C . GLY A 1 439 ? -12.226 -13.257 17.537 1.00 86.81 439 GLY A C 1
ATOM 3327 O O . GLY A 1 439 ? -12.184 -12.034 17.419 1.00 86.81 439 GLY A O 1
ATOM 3328 N N . ARG A 1 440 ? -13.158 -14.000 16.923 1.00 83.44 440 ARG A N 1
ATOM 3329 C CA . ARG A 1 440 ? -14.257 -13.420 16.120 1.00 83.44 440 ARG A CA 1
ATOM 3330 C C . ARG A 1 440 ? -15.114 -12.426 16.911 1.00 83.44 440 ARG A C 1
ATOM 3332 O O . ARG A 1 440 ? -15.674 -11.500 16.341 1.00 83.44 440 ARG A O 1
ATOM 3339 N N . ASP A 1 441 ? -15.191 -12.589 18.230 1.00 86.62 441 ASP A N 1
ATOM 3340 C CA . ASP A 1 441 ? -15.906 -11.665 19.119 1.00 86.62 441 ASP A CA 1
ATOM 3341 C C . ASP A 1 441 ? -15.133 -10.389 19.454 1.00 86.62 441 ASP A C 1
ATOM 3343 O O . ASP A 1 441 ? -15.657 -9.510 20.129 1.00 86.62 441 ASP A O 1
ATOM 3347 N N . GLN A 1 442 ? -13.902 -10.272 18.967 1.00 89.94 442 GLN A N 1
ATOM 3348 C CA . GLN A 1 442 ? -13.055 -9.089 19.095 1.00 89.94 442 GLN A CA 1
ATOM 3349 C C . GLN A 1 442 ? -12.772 -8.451 17.727 1.00 89.94 442 GLN A C 1
ATOM 3351 O O . GLN A 1 442 ? -11.944 -7.548 17.622 1.00 89.94 442 GLN A O 1
ATOM 3356 N N . GLN A 1 443 ? -13.422 -8.943 16.672 1.00 93.69 443 GLN A N 1
ATOM 3357 C CA . GLN A 1 443 ? -13.326 -8.397 15.327 1.00 93.69 443 GLN A CA 1
ATOM 3358 C C . GLN A 1 443 ? -14.608 -7.648 15.010 1.00 93.69 443 GLN A C 1
ATOM 3360 O O . GLN A 1 443 ? -15.718 -8.160 15.189 1.00 93.69 443 GLN A O 1
ATOM 3365 N N . ALA A 1 444 ? -14.445 -6.395 14.604 1.00 95.88 444 ALA A N 1
ATOM 3366 C CA . ALA A 1 444 ? -15.557 -5.583 14.161 1.00 95.88 444 ALA A CA 1
ATOM 3367 C C . ALA A 1 444 ? -15.089 -4.426 13.285 1.00 95.88 444 ALA A C 1
ATOM 3369 O O . ALA A 1 444 ? -14.017 -3.844 13.470 1.00 95.88 444 ALA A O 1
ATOM 3370 N N . PHE A 1 445 ? -15.982 -4.064 12.379 1.00 96.94 445 PHE A N 1
ATOM 3371 C CA . PHE A 1 445 ? -15.980 -2.900 11.507 1.00 96.94 445 PHE A CA 1
ATOM 3372 C C . PHE A 1 445 ? -14.919 -2.886 10.403 1.00 96.94 445 PHE A C 1
ATOM 3374 O O . PHE A 1 445 ? -14.834 -1.924 9.637 1.00 96.94 445 PHE A O 1
ATOM 3381 N N . ILE A 1 446 ? -14.151 -3.972 10.272 1.00 96.69 446 ILE A N 1
ATOM 3382 C CA . ILE A 1 446 ? -13.154 -4.140 9.210 1.00 96.69 446 ILE A CA 1
ATOM 3383 C C . ILE A 1 446 ? -13.846 -4.315 7.853 1.00 96.69 446 ILE A C 1
ATOM 3385 O O . ILE A 1 446 ? -13.514 -3.596 6.907 1.00 96.69 446 ILE A O 1
ATOM 3389 N N . GLY A 1 447 ? -14.846 -5.201 7.772 1.00 96.44 447 GLY A N 1
ATOM 3390 C CA . GLY A 1 447 ? -15.571 -5.497 6.532 1.00 96.44 447 GLY A CA 1
ATOM 3391 C C . GLY A 1 447 ? -16.156 -4.247 5.874 1.00 96.44 447 GLY A C 1
ATOM 3392 O O . GLY A 1 447 ? -15.872 -3.972 4.710 1.00 96.44 447 GLY A O 1
ATOM 3393 N N . GLY A 1 448 ? -16.858 -3.404 6.638 1.00 97.00 448 GLY A N 1
ATOM 3394 C CA . GLY A 1 448 ? -17.432 -2.158 6.121 1.00 97.00 448 GLY A CA 1
ATOM 3395 C C . GLY A 1 448 ? -16.395 -1.112 5.679 1.00 97.00 448 GLY A C 1
ATOM 3396 O O . GLY A 1 448 ? -16.683 -0.287 4.805 1.00 97.00 448 GLY A O 1
ATOM 3397 N N . ALA A 1 449 ? -15.189 -1.115 6.259 1.00 97.06 449 ALA A N 1
ATOM 3398 C CA . ALA A 1 449 ? -14.092 -0.253 5.810 1.00 97.06 449 ALA A CA 1
ATOM 3399 C C . ALA A 1 449 ? -13.474 -0.758 4.492 1.00 97.06 449 ALA A C 1
ATOM 3401 O O . ALA A 1 449 ? -13.156 0.051 3.616 1.00 97.06 449 ALA A O 1
ATOM 3402 N N . LEU A 1 450 ? -13.350 -2.079 4.327 1.00 97.62 450 LEU A N 1
ATOM 3403 C CA . LEU A 1 450 ? -12.902 -2.711 3.082 1.00 97.62 450 LEU A CA 1
ATOM 3404 C C . LEU A 1 450 ? -13.931 -2.545 1.957 1.00 97.62 450 LEU A C 1
ATOM 3406 O O . LEU A 1 450 ? -13.555 -2.189 0.842 1.00 97.62 450 LEU A O 1
ATOM 3410 N N . GLU A 1 451 ? -15.221 -2.702 2.254 1.00 97.25 451 GLU A N 1
ATOM 3411 C CA . GLU A 1 451 ? -16.319 -2.426 1.319 1.00 97.25 451 GLU A CA 1
ATOM 3412 C C . GLU A 1 451 ? -16.263 -0.971 0.833 1.00 97.25 451 GLU A C 1
ATOM 3414 O O . GLU A 1 451 ? -16.266 -0.703 -0.366 1.00 97.25 451 GLU A O 1
ATOM 3419 N N . LYS A 1 452 ? -16.070 -0.011 1.748 1.00 96.69 452 LYS A N 1
ATOM 3420 C CA . LYS A 1 452 ? -15.903 1.400 1.379 1.00 96.69 452 LYS A CA 1
ATOM 3421 C C . LYS A 1 452 ? -14.717 1.633 0.436 1.00 96.69 452 LYS A C 1
ATOM 3423 O O . LYS A 1 452 ? -14.787 2.544 -0.399 1.00 96.69 452 LYS A O 1
ATOM 3428 N N . LEU A 1 453 ? -13.622 0.894 0.611 1.00 96.81 453 LEU A N 1
ATOM 3429 C CA . LEU A 1 453 ? -12.451 0.985 -0.258 1.00 96.81 453 LEU A CA 1
ATOM 3430 C C . LEU A 1 453 ? -12.779 0.464 -1.666 1.00 96.81 453 LEU A C 1
ATOM 3432 O O . LEU A 1 453 ? -12.461 1.146 -2.641 1.00 96.81 453 LEU A O 1
ATOM 3436 N N . LEU A 1 454 ? -13.481 -0.671 -1.761 1.00 96.81 454 LEU A N 1
ATOM 3437 C CA . LEU A 1 454 ? -13.977 -1.231 -3.023 1.00 96.81 454 LEU A CA 1
ATOM 3438 C C . LEU A 1 454 ? -14.948 -0.277 -3.731 1.00 96.81 454 LEU A C 1
ATOM 3440 O O . LEU A 1 454 ? -14.805 -0.048 -4.930 1.00 96.81 454 LEU A O 1
ATOM 3444 N N . ASP A 1 455 ? -15.863 0.354 -2.991 1.00 96.94 455 ASP A N 1
ATOM 3445 C CA . ASP A 1 455 ? -16.817 1.338 -3.524 1.00 96.94 455 ASP A CA 1
ATOM 3446 C C . ASP A 1 455 ? -16.134 2.560 -4.151 1.00 96.94 455 ASP A C 1
ATOM 3448 O O . ASP A 1 455 ? -16.711 3.234 -5.001 1.00 96.94 455 ASP A O 1
ATOM 3452 N N . SER A 1 456 ? -14.931 2.902 -3.685 1.00 96.25 456 SER A N 1
ATOM 3453 C CA . SER A 1 456 ? -14.192 4.080 -4.151 1.00 96.25 456 SER A CA 1
ATOM 3454 C C . SER A 1 456 ? -13.188 3.775 -5.260 1.00 96.25 456 SER A C 1
ATOM 3456 O O . SER A 1 456 ? -12.566 4.700 -5.762 1.00 96.25 456 SER A O 1
ATOM 3458 N N . GLN A 1 457 ? -13.037 2.521 -5.690 1.00 95.12 457 GLN A N 1
ATOM 3459 C CA . GLN A 1 457 ? -11.973 2.089 -6.608 1.00 95.12 457 GLN A CA 1
ATOM 3460 C C . GLN A 1 457 ? -11.900 2.828 -7.962 1.00 95.12 457 GLN A C 1
ATOM 3462 O O . GLN A 1 457 ? -10.880 2.748 -8.649 1.00 95.12 457 GLN A O 1
ATOM 3467 N N . GLY A 1 458 ? -12.994 3.486 -8.369 1.00 94.31 458 GLY A N 1
ATOM 3468 C CA . GLY A 1 458 ? -13.099 4.263 -9.607 1.00 94.31 458 GLY A CA 1
ATOM 3469 C C . GLY A 1 458 ? -12.694 5.735 -9.472 1.00 94.31 458 GLY A C 1
ATOM 3470 O O . GLY A 1 458 ? -12.552 6.416 -10.485 1.00 94.31 458 GLY A O 1
ATOM 3471 N N . ASP A 1 459 ? -12.478 6.226 -8.251 1.00 95.56 459 ASP A N 1
ATOM 3472 C CA . ASP A 1 459 ? -12.180 7.632 -7.961 1.00 95.56 459 ASP A CA 1
ATOM 3473 C C . ASP A 1 459 ? -10.683 7.947 -8.163 1.00 95.56 459 ASP A C 1
ATOM 3475 O O . ASP A 1 459 ? -9.967 8.294 -7.221 1.00 95.56 459 ASP A O 1
ATOM 3479 N N . LEU A 1 460 ? -10.192 7.780 -9.393 1.00 95.19 460 LEU A N 1
ATOM 3480 C CA . LEU A 1 460 ? -8.776 7.914 -9.748 1.00 95.19 460 LEU A CA 1
ATOM 3481 C C . LEU A 1 460 ? -8.493 9.206 -10.517 1.00 95.19 460 LEU A C 1
ATOM 3483 O O . LEU A 1 460 ? -9.241 9.590 -11.412 1.00 95.19 460 LEU A O 1
ATOM 3487 N N . GLU A 1 461 ? -7.354 9.834 -10.227 1.00 94.00 461 GLU A N 1
ATOM 3488 C CA . GLU A 1 461 ? -6.848 10.974 -10.996 1.00 94.00 461 GLU A CA 1
ATOM 3489 C C . GLU A 1 461 ? -5.386 10.745 -11.389 1.00 94.00 461 GLU A C 1
ATOM 3491 O O . GLU A 1 461 ? -4.537 10.456 -10.545 1.00 94.00 461 GLU A O 1
ATOM 3496 N N . TRP A 1 462 ? -5.067 10.874 -12.675 1.00 91.50 462 TRP A N 1
ATOM 3497 C CA . TRP A 1 462 ? -3.692 10.753 -13.158 1.00 91.50 462 TRP A CA 1
ATOM 3498 C C . TRP A 1 462 ? -2.861 11.961 -12.732 1.00 91.50 462 TRP A C 1
ATOM 3500 O O . TRP A 1 462 ? -3.284 13.107 -12.882 1.00 91.50 462 TRP A O 1
ATOM 3510 N N . ALA A 1 463 ? -1.659 11.713 -12.212 1.00 88.12 463 ALA A N 1
ATOM 3511 C CA . ALA A 1 463 ? -0.765 12.795 -11.837 1.00 88.12 463 ALA A CA 1
ATOM 3512 C C . ALA A 1 463 ? -0.275 13.546 -13.094 1.00 88.12 463 ALA A C 1
ATOM 3514 O O . ALA A 1 463 ? 0.084 12.913 -14.097 1.00 88.12 463 ALA A O 1
ATOM 3515 N N . PRO A 1 464 ? -0.200 14.888 -13.052 1.00 80.38 464 PRO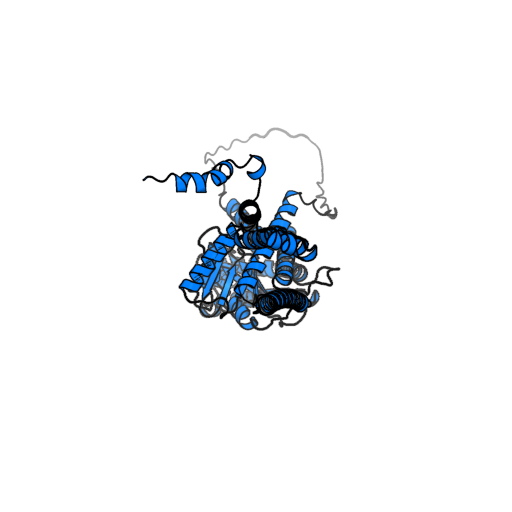 A N 1
ATOM 3516 C CA . PRO A 1 464 ? 0.320 15.674 -14.157 1.00 80.38 464 PRO A CA 1
ATOM 3517 C C . PRO A 1 464 ? 1.774 15.274 -14.422 1.00 80.38 464 PRO A C 1
ATOM 3519 O O . PRO A 1 464 ? 2.598 15.208 -13.513 1.00 80.38 464 PRO A O 1
ATOM 3522 N N . GLY A 1 465 ? 2.091 14.986 -15.685 1.00 74.38 465 GLY A N 1
ATOM 3523 C CA . GLY A 1 465 ? 3.444 14.635 -16.122 1.00 74.38 465 GLY A CA 1
ATOM 3524 C C . GLY A 1 465 ? 3.682 13.152 -16.413 1.00 74.38 465 GLY A C 1
ATOM 3525 O O . GLY A 1 465 ? 4.642 12.855 -17.125 1.00 74.38 465 GLY A O 1
ATOM 3526 N N . VAL A 1 466 ? 2.806 12.232 -15.991 1.00 72.94 466 VAL A N 1
ATOM 3527 C CA . VAL A 1 466 ? 2.933 10.802 -16.355 1.00 72.94 466 VAL A CA 1
ATOM 3528 C C . VAL A 1 466 ? 2.831 10.599 -17.869 1.00 72.94 466 VAL A C 1
ATOM 3530 O O . VAL A 1 466 ? 3.635 9.870 -18.446 1.00 72.94 466 VAL A O 1
ATOM 3533 N N . GLU A 1 467 ? 1.953 11.352 -18.537 1.00 67.06 467 GLU A N 1
ATOM 3534 C CA . GLU A 1 467 ? 1.842 11.350 -20.003 1.00 67.06 467 GLU A CA 1
ATOM 3535 C C . GLU A 1 467 ? 3.163 11.723 -20.696 1.00 67.06 467 GLU A C 1
ATOM 3537 O O . GLU A 1 467 ? 3.484 11.216 -21.770 1.00 67.06 467 GLU A O 1
ATOM 3542 N N . SER A 1 468 ? 3.971 12.596 -20.084 1.00 64.00 468 SER A N 1
ATOM 3543 C CA . SER A 1 468 ? 5.194 13.097 -20.717 1.00 64.00 468 SER A CA 1
ATOM 3544 C C . SER A 1 468 ? 6.293 12.035 -20.802 1.00 64.00 468 SER A C 1
ATOM 3546 O O . SER A 1 468 ? 7.022 11.994 -21.797 1.00 64.00 468 SER A O 1
ATOM 3548 N N . SER A 1 469 ? 6.389 11.148 -19.805 1.00 67.44 469 SER A N 1
ATOM 3549 C CA . SER A 1 469 ? 7.370 10.059 -19.793 1.00 67.44 469 SER A CA 1
ATOM 3550 C C . SER A 1 469 ? 7.044 9.002 -20.846 1.00 67.44 469 SER A C 1
ATOM 3552 O O . SER A 1 469 ? 7.937 8.599 -21.594 1.00 67.44 469 SER A O 1
ATOM 3554 N N . ASP A 1 470 ? 5.770 8.635 -20.989 1.00 69.94 470 ASP A N 1
ATOM 3555 C CA . ASP A 1 470 ? 5.338 7.673 -22.008 1.00 69.94 470 ASP A CA 1
ATOM 3556 C C . ASP A 1 470 ? 5.506 8.243 -23.420 1.00 69.94 470 ASP A C 1
ATOM 3558 O O . ASP A 1 470 ? 6.007 7.566 -24.323 1.00 69.94 470 ASP A O 1
ATOM 3562 N N . ILE A 1 471 ? 5.201 9.530 -23.616 1.00 72.06 471 ILE A N 1
ATOM 3563 C CA . ILE A 1 471 ? 5.440 10.213 -24.892 1.00 72.06 471 ILE A CA 1
ATOM 3564 C C . ILE A 1 471 ? 6.936 10.234 -25.235 1.00 72.06 471 ILE A C 1
ATOM 3566 O O . ILE A 1 471 ? 7.299 10.019 -26.394 1.00 72.06 471 ILE A O 1
ATOM 3570 N N . GLN A 1 472 ? 7.822 10.481 -24.267 1.00 70.88 472 GLN A N 1
ATOM 3571 C CA . GLN A 1 472 ? 9.269 10.454 -24.502 1.00 70.88 472 GLN A CA 1
ATOM 3572 C C . GLN A 1 472 ? 9.767 9.046 -24.840 1.00 70.88 472 GLN A C 1
ATOM 3574 O O . GLN A 1 472 ? 10.507 8.891 -25.814 1.00 70.88 472 GLN A O 1
ATOM 3579 N N . ALA A 1 473 ? 9.321 8.021 -24.111 1.00 72.25 473 ALA A N 1
ATOM 3580 C CA . ALA A 1 473 ? 9.675 6.632 -24.393 1.00 72.25 473 ALA A CA 1
ATOM 3581 C C . ALA A 1 473 ? 9.210 6.207 -25.796 1.00 72.25 473 ALA A C 1
ATOM 3583 O O . ALA A 1 473 ? 9.997 5.662 -26.571 1.00 72.25 473 ALA A O 1
ATOM 3584 N N . LEU A 1 474 ? 7.976 6.550 -26.181 1.00 74.19 474 LEU A N 1
ATOM 3585 C CA . LEU A 1 474 ? 7.452 6.295 -27.524 1.00 74.19 474 LEU A CA 1
ATOM 3586 C C . LEU A 1 474 ? 8.218 7.066 -28.606 1.00 74.19 474 LEU A C 1
ATOM 3588 O O . LEU A 1 474 ? 8.450 6.528 -29.689 1.00 74.19 474 LEU A O 1
ATOM 3592 N N . ARG A 1 475 ? 8.647 8.306 -28.340 1.00 73.12 475 ARG A N 1
ATOM 3593 C CA . ARG A 1 475 ? 9.489 9.079 -29.272 1.00 73.12 475 ARG A CA 1
ATOM 3594 C C . ARG A 1 475 ? 10.848 8.418 -29.475 1.00 73.12 475 ARG A C 1
ATOM 3596 O O . ARG A 1 475 ? 11.272 8.270 -30.619 1.00 73.12 475 ARG A O 1
ATOM 3603 N N . ILE A 1 476 ? 11.499 7.988 -28.395 1.00 75.56 476 ILE A N 1
ATOM 3604 C CA . ILE A 1 476 ? 12.788 7.288 -28.456 1.00 75.56 476 ILE A CA 1
ATOM 3605 C C . ILE A 1 476 ? 12.627 5.954 -29.193 1.00 75.56 476 ILE A C 1
ATOM 3607 O O . ILE A 1 476 ? 13.404 5.667 -30.100 1.00 75.56 476 ILE A O 1
ATOM 3611 N N . ALA A 1 477 ? 11.588 5.176 -28.882 1.00 71.69 477 ALA A N 1
ATOM 3612 C CA . ALA A 1 477 ? 11.309 3.908 -29.550 1.00 71.69 477 ALA A CA 1
ATOM 3613 C C . ALA A 1 477 ? 11.061 4.091 -31.057 1.00 71.69 477 ALA A C 1
ATOM 3615 O O . ALA A 1 477 ? 11.648 3.380 -31.872 1.00 71.69 477 ALA A O 1
ATOM 3616 N N . ARG A 1 478 ? 10.256 5.089 -31.451 1.00 80.06 478 ARG A N 1
ATOM 3617 C CA . ARG A 1 478 ? 10.024 5.429 -32.867 1.00 80.06 478 ARG A CA 1
ATOM 3618 C C . ARG A 1 478 ? 11.308 5.865 -33.569 1.00 80.06 478 ARG A C 1
ATOM 3620 O O . ARG A 1 478 ? 11.532 5.468 -34.708 1.00 80.06 478 ARG A O 1
ATOM 3627 N N . LEU A 1 479 ? 12.160 6.639 -32.897 1.00 78.56 479 LEU A N 1
ATOM 3628 C CA . LEU A 1 479 ? 13.447 7.073 -33.439 1.00 78.56 479 LEU A CA 1
ATOM 3629 C C . LEU A 1 479 ? 14.404 5.889 -33.640 1.00 78.56 479 LEU A C 1
ATOM 3631 O O . LEU A 1 479 ? 14.997 5.759 -34.708 1.00 78.56 479 LEU A O 1
ATOM 3635 N N . LEU A 1 480 ? 14.500 4.980 -32.668 1.00 69.38 480 LEU A N 1
ATOM 3636 C CA . LEU A 1 480 ? 15.295 3.753 -32.787 1.00 69.38 480 LEU A CA 1
ATOM 3637 C C . LEU A 1 480 ? 14.779 2.835 -33.902 1.00 69.38 480 LEU A C 1
ATOM 3639 O O . LEU A 1 480 ? 15.575 2.270 -34.657 1.00 69.38 480 LEU A O 1
ATOM 3643 N N . TRP A 1 481 ? 13.458 2.717 -34.049 1.00 81.06 481 TRP A N 1
ATOM 3644 C CA . TRP A 1 481 ? 12.849 1.950 -35.133 1.00 81.06 481 TRP A CA 1
ATOM 3645 C C . TRP A 1 481 ? 13.144 2.573 -36.504 1.00 81.06 481 TRP A C 1
ATOM 3647 O O . TRP A 1 481 ? 13.549 1.864 -37.423 1.00 81.06 481 TRP A O 1
ATOM 3657 N N . ALA A 1 482 ? 13.048 3.901 -36.627 1.00 79.31 482 ALA A N 1
ATOM 3658 C CA . ALA A 1 482 ? 13.388 4.622 -37.853 1.00 79.31 482 ALA A CA 1
ATOM 3659 C C . ALA A 1 482 ? 14.869 4.456 -38.238 1.00 79.31 482 ALA A C 1
ATOM 3661 O O . ALA A 1 482 ? 15.174 4.203 -39.404 1.00 79.31 482 ALA A O 1
ATOM 3662 N N . ILE A 1 483 ? 15.788 4.530 -37.267 1.00 72.81 483 ILE A N 1
ATOM 3663 C CA . ILE A 1 483 ? 17.223 4.282 -37.488 1.00 72.81 483 ILE A CA 1
ATOM 3664 C C . ILE A 1 483 ? 17.455 2.844 -37.965 1.00 72.81 483 ILE A C 1
ATOM 3666 O O . ILE A 1 483 ? 18.184 2.621 -38.932 1.00 72.81 483 ILE A O 1
ATOM 3670 N N . SER A 1 484 ? 16.805 1.872 -37.323 1.00 64.19 484 SER A N 1
ATOM 3671 C CA . SER A 1 484 ? 16.926 0.455 -37.682 1.00 64.19 484 SER A CA 1
ATOM 3672 C C . SER A 1 484 ? 16.401 0.183 -39.097 1.00 64.19 484 SER A C 1
ATOM 3674 O O . SER A 1 484 ? 17.056 -0.502 -39.883 1.00 64.19 484 SER A O 1
ATOM 3676 N N . ALA A 1 485 ? 15.262 0.779 -39.461 1.00 71.31 485 ALA A N 1
ATOM 3677 C CA . ALA A 1 485 ? 14.693 0.685 -40.802 1.00 71.31 485 ALA A CA 1
ATOM 3678 C C . ALA A 1 485 ? 15.601 1.336 -41.861 1.00 71.31 485 ALA A C 1
ATOM 3680 O O . ALA A 1 485 ? 15.855 0.739 -42.907 1.00 71.31 485 ALA A O 1
ATOM 3681 N N . ALA A 1 486 ? 16.153 2.522 -41.581 1.00 75.62 486 ALA A N 1
ATOM 3682 C CA . ALA A 1 486 ? 17.079 3.203 -42.485 1.00 75.62 486 ALA A CA 1
ATOM 3683 C C . ALA A 1 486 ? 18.358 2.384 -42.726 1.00 75.62 486 ALA A C 1
ATOM 3685 O O . ALA A 1 486 ? 18.799 2.248 -43.868 1.00 75.62 486 ALA A O 1
ATOM 3686 N N . ALA A 1 487 ? 18.920 1.783 -41.672 1.00 69.31 487 ALA A N 1
ATOM 3687 C CA . ALA A 1 487 ? 20.075 0.897 -41.783 1.00 69.31 487 ALA A CA 1
ATOM 3688 C C . ALA A 1 487 ? 19.767 -0.348 -42.635 1.00 69.31 487 ALA A C 1
ATOM 3690 O O . ALA A 1 487 ? 20.569 -0.719 -43.494 1.00 69.31 487 ALA A O 1
ATOM 3691 N N . ALA A 1 488 ? 18.589 -0.955 -42.460 1.00 68.38 488 ALA A N 1
ATOM 3692 C CA . ALA A 1 488 ? 18.153 -2.096 -43.264 1.00 68.38 488 ALA A CA 1
ATOM 3693 C C . ALA A 1 488 ? 17.985 -1.734 -44.752 1.00 68.38 488 ALA A C 1
ATOM 3695 O O . ALA A 1 488 ? 18.434 -2.479 -45.624 1.00 68.38 488 ALA A O 1
ATOM 3696 N N . ILE A 1 489 ? 17.411 -0.564 -45.058 1.00 81.44 489 ILE A N 1
ATOM 3697 C CA . ILE A 1 489 ? 17.266 -0.065 -46.436 1.00 81.44 489 ILE A CA 1
ATOM 3698 C C . ILE A 1 489 ? 18.637 0.228 -47.060 1.00 81.44 489 ILE A C 1
ATOM 3700 O O . ILE A 1 489 ? 18.894 -0.161 -48.201 1.00 81.44 489 ILE A O 1
ATOM 3704 N N . ALA A 1 490 ? 19.545 0.874 -46.326 1.00 73.69 490 ALA A N 1
ATOM 3705 C CA . ALA A 1 490 ? 20.910 1.125 -46.789 1.00 73.69 490 ALA A CA 1
ATOM 3706 C C . ALA A 1 490 ? 21.654 -0.189 -47.096 1.00 73.69 490 ALA A C 1
ATOM 3708 O O . ALA A 1 490 ? 22.355 -0.304 -48.102 1.00 73.69 490 ALA A O 1
ATOM 3709 N N . PHE A 1 491 ? 21.446 -1.216 -46.272 1.00 71.38 491 PHE A N 1
ATOM 3710 C CA . PHE A 1 491 ? 22.017 -2.540 -46.490 1.00 71.38 491 PHE A CA 1
ATOM 3711 C C . PHE A 1 491 ? 21.422 -3.243 -47.724 1.00 71.38 491 PHE A C 1
ATOM 3713 O O . PHE A 1 491 ? 22.163 -3.768 -48.558 1.00 71.38 491 PHE A O 1
ATOM 3720 N N . ALA A 1 492 ? 20.098 -3.198 -47.900 1.00 74.00 492 ALA A N 1
ATOM 3721 C CA . ALA A 1 492 ? 19.415 -3.783 -49.056 1.00 74.00 492 ALA A CA 1
ATOM 3722 C C . ALA A 1 492 ? 19.775 -3.079 -50.381 1.00 74.00 492 ALA A C 1
ATOM 3724 O O . ALA A 1 492 ? 20.002 -3.724 -51.409 1.00 74.00 492 ALA A O 1
ATOM 3725 N N . THR A 1 493 ? 19.883 -1.748 -50.371 1.00 80.81 493 THR A N 1
ATOM 3726 C CA . THR A 1 493 ? 20.320 -0.964 -51.541 1.00 80.81 493 THR A CA 1
ATOM 3727 C C . THR A 1 493 ? 21.779 -1.242 -51.900 1.00 80.81 493 THR A C 1
ATOM 3729 O O . THR A 1 493 ? 22.120 -1.349 -53.079 1.00 80.81 493 THR A O 1
ATOM 3732 N N . PHE A 1 494 ? 22.641 -1.441 -50.903 1.00 76.12 494 PHE A N 1
ATOM 3733 C CA . PHE A 1 494 ? 24.020 -1.866 -51.127 1.00 76.12 494 PHE A CA 1
ATOM 3734 C C . PHE A 1 494 ? 24.101 -3.265 -51.765 1.00 76.12 494 PHE A C 1
ATOM 3736 O O . PHE A 1 494 ? 24.834 -3.457 -52.738 1.00 76.12 494 PHE A O 1
ATOM 3743 N N . LEU A 1 495 ? 23.315 -4.227 -51.269 1.00 71.00 495 LEU A N 1
ATOM 3744 C CA . LEU A 1 495 ? 23.227 -5.586 -51.818 1.00 71.00 495 LEU A CA 1
ATOM 3745 C C . LEU A 1 495 ? 22.712 -5.610 -53.263 1.00 71.00 495 LEU A C 1
ATOM 3747 O O . LEU A 1 495 ? 23.321 -6.253 -54.116 1.00 71.00 495 LEU A O 1
ATOM 3751 N N . SER A 1 496 ? 21.631 -4.884 -53.553 1.00 80.81 496 SER A N 1
ATOM 3752 C CA . SER A 1 496 ? 21.044 -4.825 -54.901 1.00 80.81 496 SER A CA 1
ATOM 3753 C C . SER A 1 496 ? 21.983 -4.180 -55.919 1.00 80.81 496 SER A C 1
ATOM 3755 O O . SER A 1 496 ? 22.172 -4.731 -57.002 1.00 80.81 496 SER A O 1
ATOM 3757 N N . ARG A 1 497 ? 22.657 -3.074 -55.566 1.00 81.94 497 ARG A N 1
ATOM 3758 C CA . ARG A 1 497 ? 23.696 -2.482 -56.427 1.00 81.94 497 ARG A CA 1
ATOM 3759 C C . ARG A 1 497 ? 24.829 -3.461 -56.705 1.00 81.94 497 ARG A C 1
ATOM 3761 O O . ARG A 1 497 ? 25.306 -3.529 -57.831 1.00 81.94 497 ARG A O 1
ATOM 3768 N N . ARG A 1 498 ? 25.242 -4.236 -55.700 1.00 71.56 498 ARG A N 1
ATOM 3769 C CA . ARG A 1 498 ? 26.296 -5.238 -55.868 1.00 71.56 498 ARG A CA 1
ATOM 3770 C C . ARG A 1 498 ? 25.868 -6.398 -56.769 1.00 71.56 498 ARG A C 1
ATOM 3772 O O . ARG A 1 498 ? 26.694 -6.857 -57.545 1.00 71.56 498 ARG A O 1
ATOM 3779 N N . MET A 1 499 ? 24.616 -6.854 -56.693 1.00 78.19 499 MET A N 1
ATOM 3780 C CA . MET A 1 499 ? 24.097 -7.878 -57.609 1.00 78.19 499 MET A CA 1
ATOM 3781 C C . MET A 1 499 ? 23.985 -7.366 -59.049 1.00 78.19 499 MET A C 1
ATOM 3783 O O . MET A 1 499 ? 24.341 -8.087 -59.969 1.00 78.19 499 MET A O 1
ATOM 3787 N N . LEU A 1 500 ? 23.543 -6.120 -59.244 1.00 85.50 500 LEU A N 1
ATOM 3788 C CA . LEU A 1 500 ? 23.359 -5.534 -60.578 1.00 85.50 500 LEU A CA 1
ATOM 3789 C C . LEU A 1 500 ? 24.671 -5.205 -61.307 1.00 85.50 500 LEU A C 1
ATOM 3791 O O . LEU A 1 500 ? 24.666 -5.119 -62.525 1.00 85.50 500 LEU A O 1
ATOM 3795 N N . TRP A 1 501 ? 25.767 -4.984 -60.576 1.00 78.94 501 TRP A N 1
ATOM 3796 C CA . TRP A 1 501 ? 27.082 -4.628 -61.139 1.00 78.94 501 TRP A CA 1
ATOM 3797 C C . TRP A 1 501 ? 28.107 -5.771 -61.053 1.00 78.94 501 TRP A C 1
ATOM 3799 O O . TRP A 1 501 ? 29.264 -5.592 -61.423 1.00 78.94 501 TRP A O 1
ATOM 3809 N N . GLY A 1 502 ? 27.712 -6.910 -60.478 1.00 56.56 502 GLY A N 1
ATOM 3810 C CA . GLY A 1 502 ? 28.552 -8.099 -60.304 1.00 56.56 502 GLY A CA 1
ATOM 3811 C C . GLY A 1 502 ? 28.239 -9.241 -61.275 1.00 56.56 502 GLY A C 1
ATOM 3812 O O . GLY A 1 502 ? 28.853 -10.298 -61.147 1.00 56.56 502 GLY A O 1
ATOM 3813 N N . ALA A 1 503 ? 27.294 -9.032 -62.193 1.00 43.59 503 ALA A N 1
ATOM 3814 C CA . ALA A 1 503 ? 27.080 -9.817 -63.408 1.00 43.59 503 ALA A CA 1
ATOM 3815 C C . ALA A 1 503 ? 27.535 -8.967 -64.597 1.00 43.59 503 ALA A C 1
ATOM 3817 O O . ALA A 1 503 ? 28.094 -9.555 -65.548 1.00 43.59 503 ALA A O 1
#

Sequence (503 aa):
MTMAWLRWLLTPFLPLINLPRTVVGLSTAGKIAALVALFQLLTVALAIGVLVIGNERHVIQAWWHPYKLALLGALLILGPVFVYQAARLWLERETSRWPDILAAWNAAMLELNHQRIAITDVPVFIVLGGSSDEEEKRIFADSPSELTVRASPAGAAGLHVWGGADAVYVSLSRSSQLSDLSRRGSEDTQTVSREEPRTLVTDHRGMVIGEEVSSAETGGGTASVTRRHGEDSAPATRSPGSLRLHEEMRMRLRYVCELVRRERGGLAPINGTLAILPWNMIERGEAETMAVGRALGEDLASLGRGMGVRAPVVALLLCTTPDQGVAELILRTPPGERQSRIGQRFPTGLVATSEQLGALASRACGAVEDLIQGRLLRTPDVLVQKDNAALVALLSRVRCDLSARLAWILQRAFVAAEGDTTALPPFISGCYLASCGEGRDQQAFIGGALEKLLDSQGDLEWAPGVESSDIQALRIARLLWAISAAAAIAFATFLSRRMLWGA

pLDDT: mean 83.75, std 17.18, range [29.95, 98.56]

Foldseek 3Di:
DDCPVVCVVCVVVVVVVVPPPVCVPDDPLRNQLVVVLVVLVVVVVVVVVVCVVVVVVVVVVVCPDPVNVVVSVCCSVVVSVVSSVVVCVVVCPPPDPCVLQVVQLVQQCVVCVVVVNQQQQEFEEEEFQAQDLLLVQLLCVLAPFDWPQRFGPDDDGQWGWTDDNHYIYIYRCNQALNNVLNNVLVVVVVVVVVCDPPPPPPPPDDDDDDDDDDDDDDDDDDPDPPPDDDDDPDPPPPDPVNVVVNVVSLVSLLVVLVVLCVSNPPPQSHLEYEYEDEQSQLLVDDVSLVSNLQRLQSSQLSNCVSRQKFHAYEYEHEAADCQLQLLLLLLLQPLVQQLAWQADFDDFPDQADLVNLLVRLVRSLVSVLVSLCVSLVPDPPSPPDPSNVSNVVVNCCSPPRRSVSSSVSSSSRFPDDPPCPQGDGHTYGHYTYWYRYPDPSRGGNSNNSSVSSSVRSPSMDGRPPPVVVVVVVVVVVVVVVVVVVVVVVVVVVVVVVCVVVVD

Secondary structure (DSSP, 8-state):
--SHHHHHHHGGGGGGTS--GGGTTS-HHHHHHHHHHHHHHHHHHHHHHHHHHTT-HHHHHHH-SHHHHHHHHHHHHHHHHHHHHHHHHHH-----S-HHHHHHHHHHHHHHHHTT--TTTS-EEEEE----HHHHHHHHHT-SS-EEEEEESPSS-S-EEEEESS-EEEE-TTTSHHHHHHHHHHHHHHHHHHS--------------------------------------------HHHHHHHHHHHHHHHHHHHHHHHHHTTS-S-SEEEEEEEHHHHHH-HHHHHHHHHHHHHHHHHHHHHHSEE-EEEEEEEE-S--HHHHHHHHTS-TTGGGS-EEEE--TTS---HHHHHHHHHHHHHHHHHHHHHHHTTSTTTTT-TTHHHHHHHHHHIIIIIHHHHHHHHHHHHSPPTT--SSPPPEEEEEEEEEE-SSGGGEESHHHHHHHHHHTTT--EEPTTHHHHHHHHHHHHHHHHHHHHHHHHHHHHHHHHHHHT--